Protein AF-A0A955I878-F1 (afdb_monomer_lite)

Foldseek 3Di:
DDPVVVVVVVVVVVVVVVVVVVVVVVVVVVVPDDDDDDDDDDDDDDDDDADDPPDQDDPPQWHWDDDPPPDHTDTDHDDQPDDDPVRDHPDDQWQWAAPDADPVRDRPHDTDTDPDPVSVVVCVVVPGDRQWRADPPPRDTDGDDDDDDDDPPLQFAWAQPLVVLAIDTDSPHPGSDRVVSNVVSVQQWAWAQDPVLAIDTDGRPPHPGRDRVRSNVVSDDDQFAWAQDQVVLAIDTDPPHPHSDRVVSNVVSQQWAWAADQVVLAIDTDSPHPHRDRVRSNVVSDHPPLQQAWAQPQVVLAIDGDSPHPHSDRVVSNVVSFNPQFFPAQDDPVRDARPPQWHQPPVSRGTAGPVQVPPPCQPDNRGRRDPPPPDPDVVVVVVVVVVVVVVVVVVVVVVVVVVVVVVVVVVVVPPDPPVVVVVVVVVVVVVVVVVVVVVVVVVVPPD

Radius of gyration: 57.93 Å; chains: 1; bounding box: 121×54×165 Å

Sequence (447 aa):
MSYQARRITIAILILLTVLLAGVTIYVGLSLNNQPTDTSVANGTLPLGAACDAGNDQCSGNLVCSPSSAGGGNVCSDPGAGGTCPTGETCSRILAFHCDQLDNDGRCNGNRTEVASFSAGLDVAAGCGQVDTVCSVTDQTCGDFQIVGGSCSTATTNYTCDTANNTCVADTTGAYTSLGDCQTACAAQPSYTCTAQYTCAQVAAGEGEFADAASCEAGCNPPAVKYLCDTTTYTCRGDASGTYSSFAACDAECIAPAYKCDTTTYTCTQDTTGTYSSMQSCESNCIEPTAETRYLCDTSTYTCRGDATGQYTDLPSCQNGCVPQFCGQPCGGKDGISCPTGHVCDQSQNRCVLTQCLNNPSCTNNGCVLPNTAIGDDPKDYAIFGILMVLAGIAVYKLQVVSNSVLLLQEMLGSGLRSEKKSQLEKEMEKLQKDRESYQSKFEKTSF

Secondary structure (DSSP, 8-state):
--HHHHHHHHHHHHHHHHHHHHHHHHHHHHTT-----------------PPPTT----SSS-EEEE-SSSS-EEEE---TTPPPTTS-------EEEES-B-TTS-B-S-EEEES-HHHHHHHHHTT--------TTT-------------------EEEETTTTEEEE-TT-SBSSHHHHHHHHS---EEEE-TTS-EEEESTTTSSBSSHHHHHHH-PPPP--EEEETTTTEEEE-TT-SBSSHHHHHHH-PPP-EEEETTTTEEEE-TT-SBSSHHHHHHH---------EEEETTTTEEEE-TT-SBSSHHHHHHHSS-TTTT-BS--TT--PPPTTEEEETTTTEEEEGGGTT-TT-BTTTTB--TT-----THHHHHHHHHHHHHHHHHHHHHHHHHHHHHHHHHHHS---HHHHHHHHHHHHHHHHHHHHHHHHHHHH--

pLDDT: mean 71.51, std 19.8, range [26.38, 96.75]

Structure (mmCIF, N/CA/C/O backbone):
data_AF-A0A955I878-F1
#
_entry.id   AF-A0A955I878-F1
#
loop_
_atom_site.group_PDB
_atom_site.id
_atom_site.type_symbol
_atom_site.label_atom_id
_atom_site.label_alt_id
_atom_site.label_comp_id
_atom_site.label_asym_id
_atom_site.label_entity_id
_atom_site.label_seq_id
_atom_site.pdbx_PDB_ins_code
_atom_site.Cartn_x
_atom_site.Cartn_y
_atom_site.Cartn_z
_atom_site.occupancy
_atom_site.B_iso_or_equiv
_atom_site.auth_seq_id
_atom_site.auth_comp_id
_atom_site.auth_asym_id
_atom_site.auth_atom_id
_atom_site.pdbx_PDB_model_num
ATOM 1 N N . MET A 1 1 ? 46.738 3.843 -25.794 1.00 53.31 1 MET A N 1
ATOM 2 C CA . MET A 1 1 ? 45.488 3.270 -25.227 1.00 53.31 1 MET A CA 1
ATOM 3 C C . MET A 1 1 ? 44.307 3.802 -26.039 1.00 53.31 1 MET A C 1
ATOM 5 O O . MET A 1 1 ? 44.198 5.018 -26.149 1.00 53.31 1 MET A O 1
ATOM 9 N N . SER A 1 2 ? 43.490 2.947 -26.673 1.00 60.06 2 SER A N 1
ATOM 10 C CA . SER A 1 2 ? 42.387 3.414 -27.537 1.00 60.06 2 SER A CA 1
ATOM 11 C C . SER A 1 2 ? 41.341 4.191 -26.727 1.00 60.06 2 SER A C 1
ATOM 13 O O . SER A 1 2 ? 41.149 3.937 -25.536 1.00 60.06 2 SER A O 1
ATOM 15 N N . TYR A 1 3 ? 40.654 5.145 -27.359 1.00 58.59 3 TYR A N 1
ATOM 16 C CA . TYR A 1 3 ? 39.598 5.942 -26.716 1.00 58.59 3 TYR A CA 1
ATOM 17 C C . TYR A 1 3 ? 38.523 5.058 -26.053 1.00 58.59 3 TYR A C 1
ATOM 19 O O . TYR A 1 3 ? 38.037 5.366 -24.966 1.00 58.59 3 TYR A O 1
ATOM 27 N N . GLN A 1 4 ? 38.240 3.901 -26.658 1.00 57.69 4 GLN A N 1
ATOM 28 C CA . GLN A 1 4 ? 37.334 2.890 -26.112 1.00 57.69 4 GLN A CA 1
ATOM 29 C C . GLN A 1 4 ? 37.863 2.263 -24.816 1.00 57.69 4 GLN A C 1
ATOM 31 O O . GLN A 1 4 ? 37.120 2.153 -23.845 1.00 57.69 4 GLN A O 1
ATOM 36 N N . ALA A 1 5 ? 39.159 1.947 -24.737 1.00 56.25 5 ALA A N 1
ATOM 37 C CA . ALA A 1 5 ? 39.758 1.431 -23.508 1.00 56.25 5 ALA A CA 1
ATOM 38 C C . ALA A 1 5 ? 39.710 2.464 -22.366 1.00 56.25 5 ALA A C 1
ATOM 40 O O . ALA A 1 5 ? 39.405 2.103 -21.235 1.00 56.25 5 ALA A O 1
ATOM 41 N N . ARG A 1 6 ? 39.910 3.760 -22.659 1.00 72.50 6 ARG A N 1
ATOM 42 C CA . ARG A 1 6 ? 39.775 4.831 -21.651 1.00 72.50 6 ARG A CA 1
ATOM 43 C C . ARG A 1 6 ? 38.337 4.979 -21.148 1.00 72.50 6 ARG A C 1
ATOM 45 O O . ARG A 1 6 ? 38.132 5.141 -19.949 1.00 72.50 6 ARG A O 1
ATOM 52 N N . ARG A 1 7 ? 37.340 4.879 -22.034 1.00 73.81 7 ARG A N 1
ATOM 53 C CA . ARG A 1 7 ? 35.922 4.910 -21.640 1.00 73.81 7 ARG A CA 1
ATOM 54 C C . ARG A 1 7 ? 35.531 3.716 -20.777 1.00 73.81 7 ARG A C 1
ATOM 56 O O . ARG A 1 7 ? 34.843 3.911 -19.782 1.00 73.81 7 ARG A O 1
ATOM 63 N N . ILE A 1 8 ? 36.012 2.518 -21.107 1.00 73.44 8 ILE A N 1
ATOM 64 C CA . ILE A 1 8 ? 35.751 1.309 -20.315 1.00 73.44 8 ILE A CA 1
ATOM 65 C C . ILE A 1 8 ? 36.389 1.430 -18.926 1.00 73.44 8 ILE A C 1
ATOM 67 O O . ILE A 1 8 ? 35.728 1.154 -17.930 1.00 73.44 8 ILE A O 1
ATOM 71 N N . THR A 1 9 ? 37.631 1.914 -18.821 1.00 78.06 9 THR A N 1
ATOM 72 C CA . THR A 1 9 ? 38.283 2.107 -17.515 1.00 78.06 9 THR A CA 1
ATOM 73 C C . THR A 1 9 ? 37.565 3.150 -16.653 1.00 78.06 9 THR A C 1
ATOM 75 O O . THR A 1 9 ? 37.373 2.920 -15.461 1.00 78.06 9 THR A O 1
ATOM 78 N N . ILE A 1 10 ? 37.117 4.267 -17.238 1.00 80.44 10 ILE A N 1
ATOM 79 C CA . ILE A 1 10 ? 36.343 5.290 -16.513 1.00 80.44 10 ILE A CA 1
ATOM 80 C C . ILE A 1 10 ? 34.980 4.734 -16.078 1.00 80.44 10 ILE A C 1
ATOM 82 O O . ILE A 1 10 ? 34.581 4.940 -14.936 1.00 80.44 10 ILE A O 1
ATOM 86 N N . ALA A 1 11 ? 34.294 3.983 -16.944 1.00 77.62 11 ALA A N 1
ATOM 87 C CA . ALA A 1 11 ? 33.021 3.353 -16.607 1.00 77.62 11 ALA A CA 1
ATOM 88 C C . ALA A 1 11 ? 33.169 2.356 -15.448 1.00 77.62 11 ALA A C 1
ATOM 90 O O . ALA A 1 11 ? 32.377 2.398 -14.513 1.00 77.62 11 ALA A O 1
ATOM 91 N N . ILE A 1 12 ? 34.217 1.524 -15.455 1.00 86.88 12 ILE A N 1
ATOM 92 C CA . ILE A 1 12 ? 34.505 0.577 -14.368 1.00 86.88 12 ILE A CA 1
ATOM 93 C C . ILE A 1 12 ? 34.783 1.315 -13.054 1.00 86.88 12 ILE A C 1
ATOM 95 O O . ILE A 1 12 ? 34.266 0.908 -12.017 1.00 86.88 12 ILE A O 1
ATOM 99 N N . LEU A 1 13 ? 35.549 2.412 -13.083 1.00 82.81 13 LEU A N 1
ATOM 100 C CA . LEU A 1 13 ? 35.835 3.212 -11.887 1.00 82.81 13 LEU A CA 1
ATOM 101 C C . LEU A 1 13 ? 34.571 3.852 -11.300 1.00 82.81 13 LEU A C 1
ATOM 103 O O . LEU A 1 13 ? 34.371 3.783 -10.089 1.00 82.81 13 LEU A O 1
ATOM 107 N N . ILE A 1 14 ? 33.695 4.407 -12.143 1.00 85.19 14 ILE A N 1
ATOM 108 C CA . ILE A 1 14 ? 32.409 4.970 -11.703 1.00 85.19 14 ILE A CA 1
ATOM 109 C C . ILE A 1 14 ? 31.538 3.872 -11.079 1.00 85.19 14 ILE A C 1
ATOM 111 O O . ILE A 1 14 ? 30.995 4.049 -9.988 1.00 85.19 14 ILE A O 1
ATOM 115 N N . LEU A 1 15 ? 31.463 2.702 -11.711 1.00 82.94 15 LEU A N 1
ATOM 116 C CA . LEU A 1 15 ? 30.657 1.581 -11.227 1.00 82.94 15 LEU A CA 1
ATOM 117 C C . LEU A 1 15 ? 31.166 1.051 -9.874 1.00 82.94 15 LEU A C 1
ATOM 119 O O . LEU A 1 15 ? 30.372 0.787 -8.973 1.00 82.94 15 LEU A O 1
ATOM 123 N N . LEU A 1 16 ? 32.488 0.997 -9.686 1.00 85.25 16 LEU A N 1
ATOM 124 C CA . LEU A 1 16 ? 33.119 0.647 -8.410 1.00 85.25 16 LEU A CA 1
ATOM 125 C C . LEU A 1 16 ? 32.810 1.669 -7.310 1.00 85.25 16 LEU A C 1
ATOM 127 O O . LEU A 1 16 ? 32.498 1.278 -6.185 1.00 85.25 16 LEU A O 1
ATOM 131 N N . THR A 1 17 ? 32.841 2.968 -7.624 1.00 83.88 17 THR A N 1
ATOM 132 C CA . THR A 1 17 ? 32.486 4.016 -6.651 1.00 83.88 17 THR A CA 1
ATOM 133 C C . THR A 1 17 ? 31.017 3.971 -6.232 1.00 83.88 17 THR A C 1
ATOM 135 O O . THR A 1 17 ? 30.720 4.151 -5.053 1.00 83.88 17 THR A O 1
ATOM 138 N N . VAL A 1 18 ? 30.102 3.668 -7.157 1.00 84.62 18 VAL A N 1
ATOM 139 C CA . VAL A 1 18 ? 28.667 3.539 -6.856 1.00 84.62 18 VAL A CA 1
ATOM 140 C C . VAL A 1 18 ? 28.395 2.305 -5.993 1.00 84.62 18 VAL A C 1
ATOM 142 O O . VAL A 1 18 ? 27.649 2.395 -5.018 1.00 84.62 18 VAL A O 1
ATOM 145 N N . LEU A 1 19 ? 29.046 1.173 -6.285 1.00 80.69 19 LEU A N 1
ATOM 146 C CA . LEU A 1 19 ? 28.944 -0.038 -5.464 1.00 80.69 19 LEU A CA 1
ATOM 147 C C . LEU A 1 19 ? 29.437 0.198 -4.029 1.00 80.69 19 LEU A C 1
ATOM 149 O O . LEU A 1 19 ? 28.759 -0.185 -3.078 1.00 80.69 19 LEU A O 1
ATOM 153 N N . LEU A 1 20 ? 30.573 0.880 -3.859 1.00 81.56 20 LEU A N 1
ATOM 154 C CA . LEU A 1 20 ? 31.106 1.229 -2.537 1.00 81.56 20 LEU A CA 1
ATOM 155 C C . LEU A 1 20 ? 30.164 2.165 -1.759 1.00 81.56 20 LEU A C 1
ATOM 157 O O . LEU A 1 20 ? 29.933 1.957 -0.565 1.00 81.56 20 LEU A O 1
ATOM 161 N N . ALA A 1 21 ? 29.557 3.152 -2.425 1.00 77.75 21 ALA A N 1
ATOM 162 C CA . ALA A 1 21 ? 28.567 4.026 -1.796 1.00 77.75 21 ALA A CA 1
ATOM 163 C C . ALA A 1 21 ? 27.313 3.246 -1.353 1.00 77.75 21 ALA A C 1
ATOM 165 O O . ALA A 1 21 ? 26.836 3.433 -0.232 1.00 77.75 21 ALA A O 1
ATOM 166 N N . GLY A 1 22 ? 26.830 2.314 -2.183 1.00 76.44 22 GLY A N 1
ATOM 167 C CA . GLY A 1 22 ? 25.676 1.465 -1.870 1.00 76.44 22 GLY A CA 1
ATOM 168 C C . GLY A 1 22 ? 25.891 0.568 -0.647 1.00 76.44 22 GLY A C 1
ATOM 169 O O . GLY A 1 22 ? 25.010 0.476 0.206 1.00 76.44 22 GLY A O 1
ATOM 170 N N . VAL A 1 23 ? 27.081 -0.025 -0.503 1.00 78.88 23 VAL A N 1
ATOM 171 C CA . VAL A 1 23 ? 27.426 -0.848 0.674 1.00 78.88 23 VAL A CA 1
ATOM 172 C C . VAL A 1 23 ? 27.407 -0.013 1.958 1.00 78.88 23 VAL A C 1
ATOM 174 O O . VAL A 1 23 ? 26.871 -0.455 2.972 1.00 78.88 23 VAL A O 1
ATOM 177 N N . THR A 1 24 ? 27.918 1.220 1.910 1.00 71.62 24 THR A N 1
ATOM 178 C CA . THR A 1 24 ? 27.927 2.124 3.076 1.00 71.62 24 THR A CA 1
ATOM 179 C C . THR A 1 24 ? 26.510 2.494 3.536 1.00 71.62 24 THR A C 1
ATOM 181 O O . THR A 1 24 ? 26.235 2.526 4.734 1.00 71.62 24 THR A O 1
ATOM 184 N N . ILE A 1 25 ? 25.591 2.730 2.593 1.00 73.31 25 ILE A N 1
ATOM 185 C CA . ILE A 1 25 ? 24.187 3.064 2.886 1.00 73.31 25 ILE A CA 1
ATOM 186 C C . ILE A 1 25 ? 23.440 1.849 3.452 1.00 73.31 25 ILE A C 1
ATOM 188 O O . ILE A 1 25 ? 22.703 1.978 4.429 1.00 73.31 25 ILE A O 1
ATOM 192 N N . TYR A 1 26 ? 23.664 0.663 2.880 1.00 66.94 26 TYR A N 1
ATOM 193 C CA . TYR A 1 26 ? 23.029 -0.575 3.332 1.00 66.94 26 TYR A CA 1
ATOM 194 C C . TYR A 1 26 ? 23.383 -0.907 4.790 1.00 66.94 26 TYR A C 1
ATOM 196 O O . TYR A 1 26 ? 22.501 -1.208 5.594 1.00 66.94 26 TYR A O 1
ATOM 204 N N . VAL A 1 27 ? 24.660 -0.767 5.166 1.00 68.12 27 VAL A N 1
ATOM 205 C CA . VAL A 1 27 ? 25.115 -1.003 6.547 1.00 68.12 27 VAL A CA 1
ATOM 206 C C . VAL A 1 27 ? 24.518 0.018 7.525 1.00 68.12 27 VAL A C 1
ATOM 208 O O . VAL A 1 27 ? 24.159 -0.352 8.640 1.00 68.12 27 VAL A O 1
ATOM 211 N N . GLY A 1 28 ? 24.342 1.277 7.110 1.00 60.53 28 GLY A N 1
ATOM 212 C CA . GLY A 1 28 ? 23.686 2.299 7.935 1.00 60.53 28 GLY A CA 1
ATOM 213 C C . GLY A 1 28 ? 22.205 2.010 8.213 1.00 60.53 28 GLY A C 1
ATOM 214 O O . GLY A 1 28 ? 21.728 2.270 9.315 1.00 60.53 28 GLY A O 1
ATOM 215 N N . LEU A 1 29 ? 21.483 1.434 7.247 1.00 56.12 29 LEU A N 1
ATOM 216 C CA . LEU A 1 29 ? 20.050 1.141 7.375 1.00 56.12 29 LEU A CA 1
ATOM 217 C C . LEU A 1 29 ? 19.762 -0.117 8.205 1.00 56.12 29 LEU A C 1
ATOM 219 O O . LEU A 1 29 ? 18.806 -0.128 8.979 1.00 56.12 29 LEU A O 1
ATOM 223 N N . SER A 1 30 ? 20.594 -1.159 8.109 1.00 51.53 30 SER A N 1
ATOM 224 C CA . SER A 1 30 ? 20.393 -2.392 8.888 1.00 51.53 30 SER A CA 1
ATOM 225 C C . SER A 1 30 ? 20.578 -2.218 10.400 1.00 51.53 30 SER A C 1
ATOM 227 O O . SER A 1 30 ? 20.067 -3.033 11.163 1.00 51.53 30 SER A O 1
ATOM 229 N N . LEU A 1 31 ? 21.275 -1.173 10.852 1.00 51.31 31 LEU A N 1
ATOM 230 C CA . LEU A 1 31 ? 21.578 -0.959 12.272 1.00 51.31 31 LEU A CA 1
ATOM 231 C C . LEU A 1 31 ? 20.511 -0.144 13.026 1.00 51.31 31 LEU A C 1
ATOM 233 O O . LEU A 1 31 ? 20.608 -0.016 14.243 1.00 51.31 31 LEU A O 1
ATOM 237 N N . ASN A 1 32 ? 19.487 0.379 12.340 1.00 44.88 32 ASN A N 1
ATOM 238 C CA . ASN A 1 32 ? 18.468 1.248 12.948 1.00 44.88 32 ASN A CA 1
ATOM 239 C C . ASN A 1 32 ? 17.183 0.512 13.396 1.00 44.88 32 ASN A C 1
ATOM 241 O O . ASN A 1 32 ? 16.260 1.147 13.893 1.00 44.88 32 ASN A O 1
ATOM 245 N N . ASN A 1 33 ? 17.111 -0.816 13.235 1.00 35.06 33 ASN A N 1
ATOM 246 C CA . ASN A 1 33 ? 15.915 -1.627 13.515 1.00 35.06 33 ASN A CA 1
ATOM 247 C C . ASN A 1 33 ? 16.138 -2.658 14.641 1.00 35.06 33 ASN A C 1
ATOM 249 O O . ASN A 1 33 ? 16.001 -3.861 14.417 1.00 35.06 33 ASN A O 1
ATOM 253 N N . GLN A 1 34 ? 16.448 -2.218 15.866 1.00 34.94 34 GLN A N 1
ATOM 254 C CA . GLN A 1 34 ? 16.263 -3.068 17.054 1.00 34.94 34 GLN A CA 1
ATOM 255 C C . GLN A 1 34 ? 15.195 -2.485 17.995 1.00 34.94 34 GLN A C 1
ATOM 257 O O . GLN A 1 34 ? 15.327 -1.332 18.407 1.00 34.94 34 GLN A O 1
ATOM 262 N N . PRO A 1 35 ? 14.149 -3.256 18.353 1.00 34.91 35 PRO A N 1
ATOM 263 C CA . PRO A 1 35 ? 13.135 -2.823 19.306 1.00 34.91 35 PRO A CA 1
ATOM 264 C C . PRO A 1 35 ? 13.665 -2.905 20.744 1.00 34.91 35 PRO A C 1
ATOM 266 O O . PRO A 1 35 ? 14.245 -3.908 21.157 1.00 34.91 35 PRO A O 1
ATOM 269 N N . THR A 1 36 ? 13.451 -1.839 21.514 1.00 34.28 36 THR A N 1
ATOM 270 C CA . THR A 1 36 ? 13.684 -1.791 22.962 1.00 34.28 36 THR A CA 1
ATOM 271 C C . THR A 1 36 ? 12.458 -2.321 23.701 1.00 34.28 36 THR A C 1
ATOM 273 O O . THR A 1 36 ? 11.403 -1.691 23.666 1.00 34.28 36 THR A O 1
ATOM 276 N N . ASP A 1 37 ? 12.612 -3.461 24.371 1.00 29.31 37 ASP A N 1
ATOM 277 C CA . ASP A 1 37 ? 11.595 -4.081 25.223 1.00 29.31 37 ASP A CA 1
ATOM 278 C C . ASP A 1 37 ? 11.705 -3.547 26.664 1.00 29.31 37 ASP A C 1
ATOM 280 O O . ASP A 1 37 ? 12.768 -3.617 27.286 1.00 29.31 37 ASP A O 1
ATOM 284 N N . THR A 1 38 ? 10.608 -3.027 27.217 1.00 32.69 38 THR A N 1
ATOM 285 C CA . THR A 1 38 ? 10.484 -2.675 28.643 1.00 32.69 38 THR A CA 1
ATOM 286 C C . THR A 1 38 ? 9.145 -3.172 29.176 1.00 32.69 38 THR A C 1
ATOM 288 O O . THR A 1 38 ? 8.113 -2.560 28.914 1.00 32.69 38 THR A O 1
ATOM 291 N N . SER A 1 39 ? 9.160 -4.252 29.963 1.00 30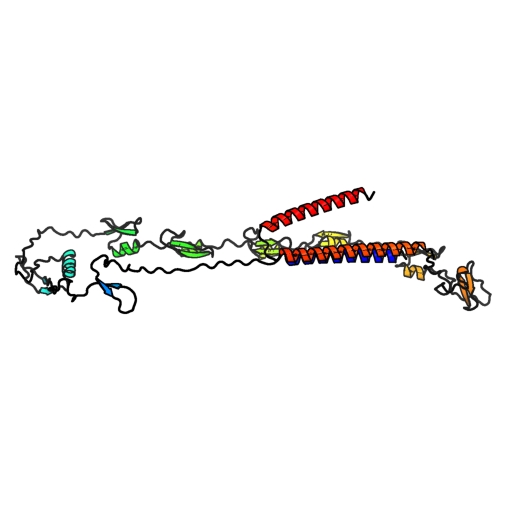.52 39 SER A N 1
ATOM 292 C CA . SER A 1 39 ? 8.000 -4.741 30.718 1.00 30.52 39 SER A CA 1
ATOM 293 C C . SER A 1 39 ? 8.198 -4.530 32.224 1.00 30.52 39 SER A C 1
ATOM 295 O O . SER A 1 39 ? 9.143 -5.058 32.812 1.00 30.52 39 SER A O 1
ATOM 297 N N . VAL A 1 40 ? 7.285 -3.777 32.843 1.00 31.39 40 VAL A N 1
ATOM 298 C CA . VAL A 1 40 ? 7.154 -3.559 34.294 1.00 31.39 40 VAL A CA 1
ATOM 299 C C . VAL A 1 40 ? 6.140 -4.564 34.855 1.00 31.39 40 VAL A C 1
ATOM 301 O O . VAL A 1 40 ? 5.048 -4.703 34.310 1.00 31.39 40 VAL A O 1
ATOM 304 N N . ALA A 1 41 ? 6.492 -5.260 35.940 1.00 30.28 41 ALA A N 1
ATOM 305 C CA . ALA A 1 41 ? 5.618 -6.194 36.654 1.00 30.28 41 ALA A CA 1
ATOM 306 C C . ALA A 1 41 ? 4.839 -5.480 37.778 1.00 30.28 41 ALA A C 1
ATOM 308 O O . ALA A 1 41 ? 5.443 -4.785 38.593 1.00 30.28 41 ALA A O 1
ATOM 309 N N . ASN A 1 42 ? 3.517 -5.684 37.837 1.00 29.25 42 ASN A N 1
ATOM 310 C CA . ASN A 1 42 ? 2.626 -5.212 38.907 1.00 29.25 42 ASN A CA 1
ATOM 311 C C . ASN A 1 42 ? 2.226 -6.372 39.834 1.00 29.25 42 ASN A C 1
ATOM 313 O O . ASN A 1 42 ? 1.918 -7.467 39.366 1.00 29.25 42 ASN A O 1
ATOM 317 N N . GLY A 1 43 ? 2.236 -6.110 41.145 1.00 28.38 43 GLY A N 1
ATOM 318 C CA . GLY A 1 43 ? 1.890 -7.054 42.209 1.00 28.38 43 GLY A CA 1
ATOM 319 C C . GLY A 1 43 ? 0.421 -7.005 42.645 1.00 28.38 43 GLY A C 1
ATOM 320 O O . GLY A 1 43 ? -0.271 -6.006 42.474 1.00 28.38 43 GLY A O 1
ATOM 321 N N . THR A 1 44 ? -0.024 -8.104 43.250 1.00 26.38 44 THR A N 1
ATOM 322 C CA . THR A 1 44 ? -1.350 -8.336 43.851 1.00 26.38 44 THR A CA 1
ATOM 323 C C . THR A 1 44 ? -1.255 -8.424 45.382 1.00 26.38 44 THR A C 1
ATOM 325 O O . THR A 1 44 ? -0.354 -9.083 45.898 1.00 26.38 44 THR A O 1
ATOM 328 N N . LEU A 1 45 ? -2.214 -7.826 46.103 1.00 28.12 45 LEU A N 1
ATOM 329 C CA . LEU A 1 45 ? -2.449 -7.949 47.557 1.00 28.12 45 LEU A CA 1
ATOM 330 C C . LEU A 1 45 ? -3.858 -8.531 47.811 1.00 28.12 45 LEU A C 1
ATOM 332 O O . LEU A 1 45 ? -4.777 -8.129 47.096 1.00 28.12 45 LEU A O 1
ATOM 336 N N . PRO A 1 46 ? -4.081 -9.395 48.827 1.00 35.38 46 PRO A N 1
ATOM 337 C CA . PRO A 1 46 ? -5.423 -9.778 49.266 1.00 35.38 46 PRO A CA 1
ATOM 338 C C . PRO A 1 46 ? -5.861 -9.063 50.560 1.00 35.38 46 PRO A C 1
ATOM 340 O O . PRO A 1 46 ? -5.059 -8.835 51.468 1.00 35.38 46 PRO A O 1
ATOM 343 N N . LEU A 1 47 ? -7.161 -8.754 50.646 1.00 31.86 47 LEU A N 1
ATOM 344 C CA . LEU A 1 47 ? -7.854 -8.290 51.852 1.00 31.86 47 LEU A CA 1
ATOM 345 C C . LEU A 1 47 ? -8.160 -9.465 52.796 1.00 31.86 47 LEU A C 1
ATOM 347 O O . LEU A 1 47 ? -8.818 -10.426 52.403 1.00 31.86 47 LEU A O 1
ATOM 351 N N . GLY A 1 48 ? -7.773 -9.328 54.063 1.00 30.77 48 GLY A N 1
ATOM 352 C CA . GLY A 1 48 ? -8.281 -10.113 55.186 1.00 30.77 48 GLY A CA 1
ATOM 353 C C . GLY A 1 48 ? -8.270 -9.244 56.442 1.00 30.77 48 GLY A C 1
ATOM 354 O O . GLY A 1 48 ? -7.218 -8.737 56.826 1.00 30.77 48 GLY A O 1
ATOM 355 N N . ALA A 1 49 ? -9.438 -9.021 57.047 1.00 35.62 49 ALA A N 1
ATOM 356 C CA . ALA A 1 49 ? -9.561 -8.281 58.298 1.00 35.62 49 ALA A CA 1
ATOM 357 C C . ALA A 1 49 ? -9.040 -9.147 59.456 1.00 35.62 49 ALA A C 1
ATOM 359 O O . ALA A 1 49 ? -9.602 -10.201 59.748 1.00 35.62 49 ALA A O 1
ATOM 360 N N . ALA A 1 50 ? -7.951 -8.712 60.087 1.00 33.44 50 ALA A N 1
ATOM 361 C CA . ALA A 1 50 ? -7.381 -9.331 61.278 1.00 33.44 50 ALA A CA 1
ATOM 362 C C . ALA A 1 50 ? -7.821 -8.563 62.533 1.00 33.44 50 ALA A C 1
ATOM 364 O O . ALA A 1 50 ? -7.817 -7.332 62.543 1.00 33.44 50 ALA A O 1
ATOM 365 N N . CYS A 1 51 ? -8.180 -9.289 63.594 1.00 38.25 51 CYS A N 1
ATOM 366 C CA . CYS A 1 51 ? -8.344 -8.728 64.933 1.00 38.25 51 CYS A CA 1
ATOM 367 C C . CYS A 1 51 ? -6.965 -8.398 65.521 1.00 38.25 51 CYS A C 1
ATOM 369 O O . CYS A 1 51 ? -6.059 -9.233 65.483 1.00 38.25 51 CYS A O 1
ATOM 371 N N . ASP A 1 52 ? -6.816 -7.190 66.060 1.00 36.62 52 ASP A N 1
ATOM 372 C CA . ASP A 1 52 ? -5.579 -6.728 66.686 1.00 36.62 52 ASP A CA 1
ATOM 373 C C . ASP A 1 52 ? -5.409 -7.370 68.074 1.00 36.62 52 ASP A C 1
ATOM 375 O O . ASP A 1 52 ? -6.349 -7.432 68.870 1.00 36.62 52 ASP A O 1
ATOM 379 N N . ALA A 1 53 ? -4.212 -7.873 68.371 1.00 37.94 53 ALA A N 1
ATOM 380 C CA . ALA A 1 53 ? -3.925 -8.768 69.498 1.00 37.94 53 ALA A CA 1
ATOM 381 C C . ALA A 1 53 ? -3.822 -8.055 70.867 1.00 37.94 53 ALA A C 1
ATOM 383 O O . ALA A 1 53 ? -3.038 -8.459 71.724 1.00 37.94 53 ALA A O 1
ATOM 384 N N . GLY A 1 54 ? -4.593 -6.986 71.081 1.00 39.69 54 GLY A N 1
ATOM 385 C CA . GLY A 1 54 ? -4.474 -6.135 72.268 1.00 39.69 54 GLY A CA 1
ATOM 386 C C . GLY A 1 54 ? -5.776 -5.624 72.880 1.00 39.69 54 GLY A C 1
ATOM 387 O O . GLY A 1 54 ? -5.700 -4.917 73.883 1.00 39.69 54 GLY A O 1
ATOM 388 N N . ASN A 1 55 ? -6.954 -5.939 72.326 1.00 46.59 55 ASN A N 1
ATOM 389 C CA . ASN A 1 55 ? -8.219 -5.466 72.895 1.00 46.59 55 ASN A CA 1
ATOM 390 C C . ASN A 1 55 ? -9.374 -6.453 72.639 1.00 46.59 55 ASN A C 1
ATOM 392 O O . ASN A 1 55 ? -9.832 -6.605 71.507 1.00 46.59 55 ASN A O 1
ATOM 396 N N . ASP A 1 56 ? -9.848 -7.113 73.699 1.00 42.84 56 ASP A N 1
ATOM 397 C CA . ASP A 1 56 ? -10.952 -8.087 73.689 1.00 42.84 56 ASP A CA 1
ATOM 398 C C . ASP A 1 56 ? -12.324 -7.402 73.538 1.00 42.84 56 ASP A C 1
ATOM 400 O O . ASP A 1 56 ? -13.164 -7.451 74.436 1.00 42.84 56 ASP A O 1
ATOM 404 N N . GLN A 1 57 ? -12.572 -6.722 72.418 1.00 40.50 57 GLN A N 1
ATOM 405 C CA . GLN A 1 57 ? -13.883 -6.124 72.146 1.00 40.50 57 GLN A CA 1
ATOM 406 C C . GLN A 1 57 ? -14.435 -6.581 70.792 1.00 40.50 57 GLN A C 1
ATOM 408 O O . GLN A 1 57 ? -14.127 -6.009 69.749 1.00 40.50 57 GLN A O 1
ATOM 413 N N . CYS A 1 58 ? -15.296 -7.604 70.823 1.00 44.22 58 CYS A N 1
ATOM 414 C CA . CYS A 1 58 ? -16.297 -7.826 69.778 1.00 44.22 58 CYS A CA 1
ATOM 415 C C . CYS A 1 58 ? -17.426 -6.794 69.983 1.00 44.22 58 CYS A C 1
ATOM 417 O O . CYS A 1 58 ? -17.844 -6.545 71.113 1.00 44.22 58 CYS A O 1
ATOM 419 N N . SER A 1 59 ? -17.936 -6.186 68.911 1.00 37.06 59 SER A N 1
ATOM 420 C CA . SER A 1 59 ? -19.120 -5.320 68.998 1.00 37.06 59 SER A CA 1
ATOM 421 C C . SER A 1 59 ? -20.381 -6.187 69.143 1.00 37.06 59 SER A C 1
ATOM 423 O O . SER A 1 59 ? -20.641 -7.030 68.284 1.00 37.06 59 SER A O 1
ATOM 425 N N . GLY A 1 60 ? -21.153 -6.002 70.220 1.00 54.34 60 GLY A N 1
ATOM 426 C CA . GLY A 1 60 ? -22.391 -6.746 70.504 1.00 54.34 60 GLY A CA 1
ATOM 427 C C . GLY A 1 60 ? -22.235 -7.918 71.489 1.00 54.34 60 GLY A C 1
ATOM 428 O O . GLY A 1 60 ? -21.235 -8.033 72.186 1.00 54.34 60 GLY A O 1
ATOM 429 N N . ASN A 1 61 ? -23.246 -8.791 71.562 1.00 49.78 61 ASN A N 1
ATOM 430 C CA . ASN A 1 61 ? -23.366 -9.885 72.548 1.00 49.78 61 ASN A CA 1
ATOM 431 C C . ASN A 1 61 ? -22.507 -11.140 72.242 1.00 49.78 61 ASN A C 1
ATOM 433 O O . ASN A 1 61 ? -22.809 -12.233 72.718 1.00 49.78 61 ASN A O 1
ATOM 437 N N . LEU A 1 62 ? -21.458 -11.014 71.425 1.00 43.72 62 LEU A N 1
ATOM 438 C CA . LEU A 1 62 ? -20.644 -12.144 70.959 1.00 43.72 62 LEU A CA 1
ATOM 439 C C . LEU A 1 62 ? -19.415 -12.364 71.850 1.00 43.72 62 LEU A C 1
ATOM 441 O O . LEU A 1 62 ? -18.799 -11.407 72.318 1.00 43.72 62 LEU A O 1
ATOM 445 N N . VAL A 1 63 ? -19.018 -13.627 72.031 1.00 56.94 63 VAL A N 1
ATOM 446 C CA . VAL A 1 63 ? -17.848 -14.015 72.838 1.00 56.94 63 VAL A CA 1
ATOM 447 C C . VAL A 1 63 ? -16.703 -14.470 71.928 1.00 56.94 63 VAL A C 1
ATOM 449 O O . VAL A 1 63 ? -16.908 -15.261 71.004 1.00 56.94 63 VAL A O 1
ATOM 452 N N . CYS A 1 64 ? -15.488 -13.985 72.200 1.00 42.25 64 CYS A N 1
ATOM 453 C CA . CYS A 1 64 ? -14.260 -14.393 71.510 1.00 42.25 64 CYS A CA 1
ATOM 454 C C . CYS A 1 64 ? -13.853 -15.812 71.932 1.00 42.25 64 CYS A C 1
ATOM 456 O O . CYS A 1 64 ? -13.608 -16.058 73.112 1.00 42.25 64 CYS A O 1
ATOM 458 N N . SER A 1 65 ? -13.745 -16.735 70.973 1.00 59.78 65 SER A N 1
ATOM 459 C CA . SER A 1 65 ? -13.238 -18.092 71.217 1.00 59.78 65 SER A CA 1
ATOM 460 C C . SER A 1 65 ? -11.969 -18.366 70.399 1.00 59.78 65 SER A C 1
ATOM 462 O O . SER A 1 65 ? -11.903 -17.971 69.229 1.00 59.78 65 SER A O 1
ATOM 464 N N . PRO A 1 66 ? -10.954 -19.042 70.973 1.00 51.34 66 PRO A N 1
ATOM 465 C CA . PRO A 1 66 ? -9.745 -19.402 70.242 1.00 51.34 66 PRO A CA 1
ATOM 466 C C . PRO A 1 66 ? -10.044 -20.482 69.196 1.00 51.34 66 PRO A C 1
ATOM 468 O O . PRO A 1 66 ? -10.573 -21.549 69.515 1.00 51.34 66 PRO A O 1
ATOM 471 N N . SER A 1 67 ? -9.677 -20.214 67.940 1.00 51.97 67 SER A N 1
ATOM 472 C CA . SER A 1 67 ? -9.709 -21.206 66.862 1.00 51.97 67 SER A CA 1
AT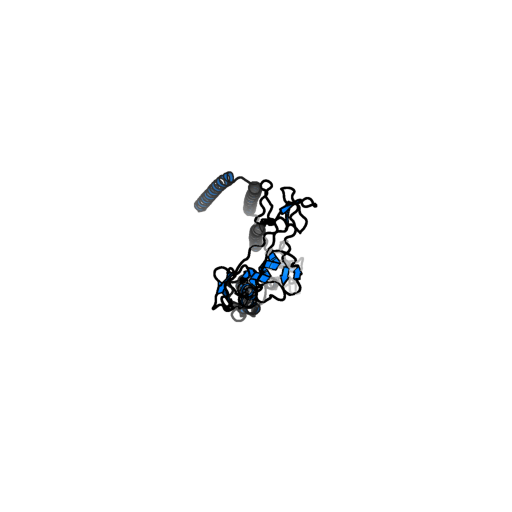OM 473 C C . SER A 1 67 ? -8.732 -22.343 67.169 1.00 51.97 67 SER A C 1
ATOM 4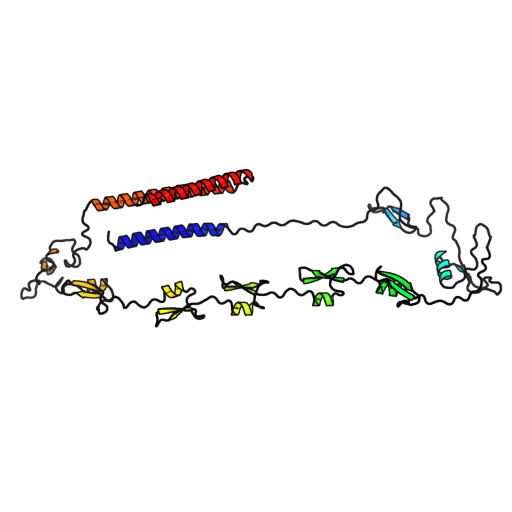75 O O . SER A 1 67 ? -7.534 -22.125 67.360 1.00 51.97 67 SER A O 1
ATOM 477 N N . SER A 1 68 ? -9.221 -23.584 67.176 1.00 46.19 68 SER A N 1
ATOM 478 C CA . SER A 1 68 ? -8.412 -24.794 67.379 1.00 46.19 68 SER A CA 1
ATOM 479 C C . SER A 1 68 ? -7.490 -25.129 66.195 1.00 46.19 68 SER A C 1
ATOM 481 O O . SER A 1 68 ? -6.718 -26.084 66.270 1.00 46.19 68 SER A O 1
ATOM 483 N N . ALA A 1 69 ? -7.520 -24.328 65.125 1.00 48.19 69 ALA A N 1
ATOM 484 C CA . ALA A 1 69 ? -6.719 -24.504 63.920 1.00 48.19 69 ALA A CA 1
ATOM 485 C C . ALA A 1 69 ? -5.836 -23.276 63.636 1.00 48.19 69 ALA A C 1
ATOM 487 O O . ALA A 1 69 ? -5.912 -22.675 62.572 1.00 48.19 69 ALA A O 1
ATOM 488 N N . GLY A 1 70 ? -4.992 -22.885 64.596 1.00 50.31 70 GLY A N 1
ATOM 489 C CA . GLY A 1 70 ? -3.772 -22.107 64.330 1.00 50.31 70 GLY A CA 1
ATOM 490 C C . GLY A 1 70 ? -3.923 -20.744 63.637 1.00 50.31 70 GLY A C 1
ATOM 491 O O . GLY A 1 70 ? -2.950 -20.266 63.059 1.00 50.31 70 GLY A O 1
ATOM 492 N N . GLY A 1 71 ? -5.090 -20.100 63.699 1.00 51.97 71 GLY A N 1
ATOM 493 C CA . GLY A 1 71 ? -5.299 -18.776 63.117 1.00 51.97 71 GLY A CA 1
ATOM 494 C C . GLY A 1 71 ? -6.500 -18.059 63.724 1.00 51.97 71 GLY A C 1
ATOM 495 O O . GLY A 1 71 ? -7.629 -18.462 63.469 1.00 51.97 71 GLY A O 1
ATOM 496 N N . GLY A 1 72 ? -6.227 -16.999 64.496 1.00 53.81 72 GLY A N 1
ATOM 497 C CA . GLY A 1 72 ? -7.177 -15.963 64.929 1.00 53.81 72 GLY A CA 1
ATOM 498 C C . GLY A 1 72 ? -8.273 -16.377 65.923 1.00 53.81 72 GLY A C 1
ATOM 499 O O . GLY A 1 72 ? -8.813 -17.479 65.875 1.00 53.81 72 GLY A O 1
ATOM 500 N N . ASN A 1 73 ? -8.634 -15.462 66.826 1.00 53.09 73 ASN A N 1
ATOM 501 C CA . ASN A 1 73 ? -9.872 -15.570 67.604 1.00 53.09 73 ASN A CA 1
ATOM 502 C C . ASN A 1 73 ? -11.073 -15.254 66.697 1.00 53.09 73 ASN A C 1
ATOM 504 O O . ASN A 1 73 ? -10.971 -14.391 65.825 1.00 53.09 73 ASN A O 1
ATOM 508 N N . VAL A 1 74 ? -12.203 -15.933 66.909 1.00 56.16 74 VAL A N 1
ATOM 509 C CA . VAL A 1 74 ? -13.452 -15.716 66.155 1.00 56.16 74 VAL A CA 1
ATOM 510 C C . VAL A 1 74 ? -14.577 -15.380 67.143 1.00 56.16 74 VAL A C 1
ATOM 512 O O . VAL A 1 74 ? -14.663 -15.998 68.206 1.00 56.16 74 VAL A O 1
ATOM 515 N N . CYS A 1 75 ? -15.421 -14.392 66.823 1.00 47.50 75 CYS A N 1
ATOM 516 C CA . CYS A 1 75 ? -16.587 -14.030 67.640 1.00 47.50 75 CYS A CA 1
ATOM 517 C C . CYS A 1 75 ? -17.763 -14.984 67.325 1.00 47.50 75 CYS A C 1
ATOM 519 O O . CYS A 1 75 ? -18.137 -15.126 66.160 1.00 47.50 75 CYS A O 1
ATOM 521 N N . SER A 1 76 ? -18.367 -15.609 68.342 1.00 50.69 76 SER A N 1
ATOM 522 C CA . SER A 1 76 ? -19.531 -16.508 68.194 1.00 50.69 76 SER A CA 1
ATOM 523 C C . SER A 1 76 ? -20.586 -16.300 69.294 1.00 50.69 76 SER A C 1
ATOM 525 O O . SER A 1 76 ? -20.263 -15.851 70.394 1.00 50.69 76 SER A O 1
ATOM 527 N N . ASP A 1 77 ? -21.850 -16.590 68.968 1.00 44.69 77 ASP A N 1
ATOM 528 C CA . ASP A 1 77 ? -23.040 -16.405 69.820 1.00 44.69 77 ASP A CA 1
ATOM 529 C C . ASP A 1 77 ? -23.094 -17.470 70.940 1.00 44.69 77 ASP A C 1
ATOM 531 O O . ASP A 1 77 ? -22.916 -18.659 70.638 1.00 44.69 77 ASP A O 1
ATOM 535 N N . PRO A 1 78 ? -23.282 -17.114 72.230 1.00 48.03 78 PRO A N 1
ATOM 536 C CA . PRO A 1 78 ? -23.317 -18.102 73.304 1.00 48.03 78 PRO A CA 1
ATOM 537 C C . PRO A 1 78 ? -24.598 -18.945 73.242 1.00 48.03 78 PRO A C 1
ATOM 539 O O . PRO A 1 78 ? -25.662 -18.562 73.725 1.00 48.03 78 PRO A O 1
ATOM 542 N N . GLY A 1 79 ? -24.480 -20.152 72.687 1.00 41.88 79 GLY A N 1
ATOM 543 C CA . GLY A 1 79 ? -25.511 -21.180 72.796 1.00 41.88 79 GLY A CA 1
ATOM 544 C C . GLY A 1 79 ? -25.861 -21.494 74.259 1.00 41.88 79 GLY A C 1
ATOM 545 O O . GLY A 1 79 ? -25.007 -21.463 75.150 1.00 41.88 79 GLY A O 1
ATOM 546 N N . ALA A 1 80 ? -27.138 -21.803 74.502 1.00 39.44 80 ALA A N 1
ATOM 547 C CA . ALA A 1 80 ? -27.681 -22.120 75.820 1.00 39.44 80 ALA A CA 1
ATOM 548 C C . ALA A 1 80 ? -26.847 -23.197 76.542 1.00 39.44 80 ALA A C 1
ATOM 550 O O . ALA A 1 80 ? -26.722 -24.324 76.063 1.00 39.44 80 ALA A O 1
ATOM 551 N N . GLY A 1 81 ? -26.293 -22.839 77.704 1.00 44.19 81 GLY A N 1
ATOM 552 C CA . GLY A 1 81 ? -25.447 -23.712 78.528 1.00 44.19 81 GLY A CA 1
ATOM 553 C C . GLY A 1 81 ? -24.125 -23.086 78.987 1.00 44.19 81 GLY A C 1
ATOM 554 O O . GLY A 1 81 ? -23.430 -23.686 79.803 1.00 44.19 81 GLY A O 1
ATOM 555 N N . GLY A 1 82 ? -23.777 -21.888 78.506 1.00 42.41 82 GLY A N 1
ATOM 556 C CA . GLY A 1 82 ? -22.594 -21.158 78.967 1.00 42.41 82 GLY A CA 1
ATOM 557 C C . GLY A 1 82 ? -22.775 -20.531 80.353 1.00 42.41 82 GLY A C 1
ATOM 558 O O . GLY A 1 82 ? -23.757 -19.840 80.613 1.00 42.41 82 GLY A O 1
ATOM 559 N N . THR A 1 83 ? -21.811 -20.752 81.245 1.00 40.44 83 THR A N 1
ATOM 560 C CA . THR A 1 83 ? -21.681 -20.032 82.520 1.00 40.44 83 THR A CA 1
ATOM 561 C C . THR A 1 83 ? -21.198 -18.605 82.281 1.00 40.44 83 THR A C 1
ATOM 563 O O . THR A 1 83 ? -20.186 -18.401 81.609 1.00 40.44 83 THR A O 1
ATOM 566 N N . CYS A 1 84 ? -21.889 -17.625 82.864 1.00 35.94 84 CYS A N 1
ATOM 567 C CA . CYS A 1 84 ? -21.463 -16.227 82.840 1.00 35.94 84 CYS A CA 1
ATOM 568 C C . CYS A 1 84 ? -20.138 -16.024 83.607 1.00 35.94 84 CYS A C 1
ATOM 570 O O . CYS A 1 84 ? -19.813 -16.826 84.490 1.00 35.94 84 CYS A O 1
ATOM 572 N N . PRO A 1 85 ? -19.392 -14.928 83.348 1.00 37.78 85 PRO A N 1
ATOM 573 C CA . PRO A 1 85 ? -18.068 -14.675 83.940 1.00 37.78 85 PRO A CA 1
ATOM 574 C C . PRO A 1 85 ? -18.044 -14.583 85.475 1.00 37.78 85 PRO A C 1
ATOM 576 O O . PRO A 1 85 ? -16.974 -14.565 86.076 1.00 37.78 85 PRO A O 1
ATOM 579 N N . THR A 1 86 ? -19.210 -14.522 86.119 1.00 38.12 86 THR A N 1
ATOM 580 C CA . THR A 1 86 ? -19.381 -14.462 87.575 1.00 38.12 86 THR A CA 1
ATOM 581 C C . THR A 1 86 ? -19.662 -15.820 88.230 1.00 38.12 86 THR A C 1
ATOM 583 O O . THR A 1 86 ? -19.811 -15.876 89.446 1.00 38.12 86 THR A O 1
ATOM 586 N N . GLY A 1 87 ? -19.700 -16.924 87.473 1.00 35.84 87 GLY A N 1
ATOM 587 C CA . GLY A 1 87 ? -19.823 -18.279 88.030 1.00 35.84 87 GLY A CA 1
ATOM 588 C C . GLY A 1 87 ? -21.238 -18.712 88.433 1.00 35.84 87 GLY A C 1
ATOM 589 O O . GLY A 1 87 ? -21.395 -19.801 88.983 1.00 35.84 87 GLY A O 1
ATOM 590 N N . GLU A 1 88 ? -22.273 -17.924 88.132 1.00 35.62 88 GLU A N 1
ATOM 591 C CA . GLU A 1 88 ? -23.667 -18.344 88.314 1.00 35.62 88 GLU A CA 1
ATOM 592 C C . GLU A 1 88 ? -24.242 -18.984 87.042 1.00 35.62 88 GLU A C 1
ATOM 594 O O . GLU A 1 88 ? -23.949 -18.582 85.912 1.00 35.62 88 GLU A O 1
ATOM 599 N N . THR A 1 89 ? -25.076 -20.009 87.236 1.00 36.38 89 THR A N 1
ATOM 600 C CA . THR A 1 89 ? -25.865 -20.627 86.167 1.00 36.38 89 THR A CA 1
ATOM 601 C C . THR A 1 89 ? -27.099 -19.765 85.913 1.00 36.38 89 THR A C 1
ATOM 603 O O . THR A 1 89 ? -27.930 -19.584 86.802 1.00 36.38 89 THR A O 1
ATOM 606 N N . CYS A 1 90 ? -27.239 -19.222 84.699 1.00 34.06 90 CYS A N 1
ATOM 607 C CA . CYS A 1 90 ? -28.459 -18.524 84.300 1.00 34.06 90 CYS A CA 1
ATOM 608 C C . CYS A 1 90 ? -29.653 -19.480 84.424 1.00 34.06 90 CYS A C 1
ATOM 610 O O . CYS A 1 90 ? -29.784 -20.439 83.662 1.00 34.06 90 CYS A O 1
ATOM 612 N N . SER A 1 91 ? -30.517 -19.231 85.408 1.00 40.97 91 SER A N 1
ATOM 613 C CA . SER A 1 91 ? -31.750 -19.993 85.580 1.00 40.97 91 SER A CA 1
ATOM 614 C C . SER A 1 91 ? -32.720 -19.663 84.444 1.00 40.97 91 SER A C 1
ATOM 616 O O . SER A 1 91 ? -32.897 -18.502 84.078 1.00 40.97 91 SER A O 1
ATOM 618 N N . ARG A 1 92 ? -33.329 -20.707 83.875 1.00 41.72 92 ARG A N 1
ATOM 619 C CA . ARG A 1 92 ? -34.313 -20.648 82.784 1.00 41.72 92 ARG A CA 1
ATOM 620 C C . ARG A 1 92 ? -35.452 -19.680 83.146 1.00 41.72 92 ARG A C 1
ATOM 622 O O . ARG A 1 92 ? -36.215 -19.954 84.068 1.00 41.72 92 ARG A O 1
ATOM 629 N N . ILE A 1 93 ? -35.600 -18.586 82.398 1.00 43.50 93 ILE A N 1
ATOM 630 C CA . ILE A 1 93 ? -36.844 -17.805 82.389 1.00 43.50 93 ILE A CA 1
ATOM 631 C C . ILE A 1 93 ? -37.858 -18.620 81.581 1.00 43.50 93 ILE A C 1
ATOM 633 O O . ILE A 1 93 ? -37.681 -18.813 80.380 1.00 43.50 93 ILE A O 1
ATOM 637 N N . LEU A 1 94 ? -38.887 -19.138 82.249 1.00 49.00 94 LEU A N 1
ATOM 638 C CA . LEU A 1 94 ? -39.993 -19.857 81.622 1.00 49.00 94 LEU A CA 1
ATOM 639 C C . LEU A 1 94 ? -41.129 -18.873 81.347 1.00 49.00 94 LEU A C 1
ATOM 641 O O . LEU A 1 94 ? -41.866 -18.498 82.255 1.00 49.00 94 LEU A O 1
ATOM 645 N N . ALA A 1 95 ? -41.247 -18.433 80.097 1.00 52.06 95 ALA A N 1
ATOM 646 C CA . ALA A 1 95 ? -42.447 -17.759 79.621 1.00 52.06 95 ALA A CA 1
ATOM 647 C C . ALA A 1 95 ? -43.438 -18.818 79.104 1.00 52.06 95 ALA A C 1
ATOM 649 O O . ALA A 1 95 ? -43.033 -19.839 78.540 1.00 52.06 95 ALA A O 1
ATOM 650 N N . PHE A 1 96 ? -44.735 -18.591 79.307 1.00 56.62 96 PHE A N 1
ATOM 651 C CA . PHE A 1 96 ? -45.794 -19.493 78.854 1.00 56.62 96 PHE A CA 1
ATOM 652 C C . PHE A 1 96 ? -46.786 -18.728 77.981 1.00 56.62 96 PHE A C 1
ATOM 654 O O . PHE A 1 96 ? -47.178 -17.615 78.323 1.00 56.62 96 PHE A O 1
ATOM 661 N N . HIS A 1 97 ? -47.215 -19.341 76.881 1.00 59.34 97 HIS A N 1
ATOM 662 C CA . HIS A 1 97 ? -48.385 -18.903 76.126 1.00 59.34 97 HIS A CA 1
ATOM 663 C C . HIS A 1 97 ? -49.643 -19.522 76.740 1.00 59.34 97 HIS A C 1
ATOM 665 O O . HIS A 1 97 ? -49.611 -20.695 77.126 1.00 59.34 97 HIS A O 1
ATOM 671 N N . CYS A 1 98 ? -50.722 -18.746 76.843 1.00 67.50 98 CYS A N 1
ATOM 672 C CA . CYS A 1 98 ? -52.009 -19.233 77.319 1.00 67.50 98 CYS A CA 1
ATOM 673 C C . CYS A 1 98 ? -53.086 -19.061 76.253 1.00 67.50 98 CYS A C 1
ATOM 675 O O . CYS A 1 98 ? -53.349 -17.946 75.810 1.00 67.50 98 CYS A O 1
ATOM 677 N N . ASP A 1 99 ? -53.741 -20.162 75.896 1.00 63.31 99 ASP A N 1
ATOM 678 C CA . ASP A 1 99 ? -54.666 -20.184 74.761 1.00 63.31 99 ASP A CA 1
ATOM 679 C C . ASP A 1 99 ? -56.052 -19.591 75.104 1.00 63.31 99 ASP A C 1
ATOM 681 O O . ASP A 1 99 ? -56.836 -19.281 74.206 1.00 63.31 99 ASP A O 1
ATOM 685 N N . GLN A 1 100 ? -56.386 -19.458 76.398 1.00 57.47 100 GLN A N 1
ATOM 686 C CA . GLN A 1 100 ? -57.665 -18.918 76.886 1.00 57.47 100 GLN A CA 1
ATOM 687 C C . GLN A 1 100 ? -57.497 -18.156 78.209 1.00 57.47 100 GLN A C 1
ATOM 689 O O . GLN A 1 100 ? -56.938 -18.691 79.168 1.00 57.47 100 GLN A O 1
ATOM 694 N N . LEU A 1 101 ? -58.043 -16.939 78.279 1.00 61.06 101 LEU A N 1
ATOM 695 C CA . LEU A 1 101 ? -58.161 -16.145 79.507 1.00 61.06 101 LEU A CA 1
ATOM 696 C C . LEU A 1 101 ? -59.607 -16.199 80.027 1.00 61.06 101 LEU A C 1
ATOM 698 O O . LEU A 1 101 ? -60.550 -16.265 79.235 1.00 61.06 101 LEU A O 1
ATOM 702 N N . ASP A 1 102 ? -59.794 -16.196 81.347 1.00 68.06 102 ASP A N 1
ATOM 703 C CA . ASP A 1 102 ? -61.105 -15.976 81.959 1.00 68.06 102 ASP A CA 1
ATOM 704 C C . ASP A 1 102 ? -61.472 -14.481 82.007 1.00 68.06 102 ASP A C 1
ATOM 706 O O . ASP A 1 102 ? -60.717 -13.608 81.577 1.00 68.06 102 ASP A O 1
ATOM 710 N N . ASN A 1 103 ? -62.667 -14.179 82.521 1.00 59.84 103 ASN A N 1
ATOM 711 C CA . ASN A 1 103 ? -63.177 -12.807 82.596 1.00 59.84 103 ASN A CA 1
ATOM 712 C C . ASN A 1 103 ? -62.359 -11.893 83.526 1.00 59.84 103 ASN A C 1
ATOM 714 O O . ASN A 1 103 ? -62.537 -10.678 83.468 1.00 59.84 103 ASN A O 1
ATOM 718 N N . ASP A 1 104 ? -61.479 -12.462 84.352 1.00 58.69 104 ASP A N 1
ATOM 719 C CA . ASP A 1 104 ? -60.603 -11.735 85.268 1.00 58.69 104 ASP A CA 1
ATOM 720 C C . ASP A 1 104 ? -59.159 -11.649 84.730 1.00 58.69 104 ASP A C 1
ATOM 722 O O . ASP A 1 104 ? -58.257 -11.238 85.459 1.00 58.69 104 ASP A O 1
ATOM 726 N N . GLY A 1 105 ? -58.925 -12.031 83.465 1.00 51.78 105 GLY A N 1
ATOM 727 C CA . GLY A 1 105 ? -57.604 -11.991 82.829 1.00 51.78 105 GLY A CA 1
ATOM 728 C C . GLY A 1 105 ? -56.665 -13.100 83.301 1.00 51.78 105 GLY A C 1
ATOM 729 O O . GLY A 1 105 ? -55.452 -12.989 83.184 1.00 51.78 105 GLY A O 1
ATOM 730 N N . ARG A 1 106 ? -57.184 -14.191 83.873 1.00 64.62 106 ARG A N 1
ATOM 731 C CA . ARG A 1 106 ? -56.346 -15.312 84.313 1.00 64.62 106 ARG A CA 1
ATOM 732 C C . ARG A 1 106 ? -56.329 -16.406 83.266 1.00 64.62 106 ARG A C 1
ATOM 734 O O . ARG A 1 106 ? -57.350 -16.758 82.681 1.00 64.62 106 ARG A O 1
ATOM 741 N N . CYS A 1 107 ? -55.159 -17.004 83.078 1.00 61.34 107 CYS A N 1
ATOM 742 C CA . CYS A 1 107 ? -54.986 -18.149 82.195 1.00 61.34 107 CYS A CA 1
ATOM 743 C C . CYS A 1 107 ? -55.850 -19.344 82.640 1.00 61.34 107 CYS A C 1
ATOM 745 O O . CYS A 1 107 ? -55.568 -19.973 83.664 1.00 61.34 107 CYS A O 1
ATOM 747 N N . ASN A 1 108 ? -56.874 -19.665 81.846 1.00 73.25 108 ASN A N 1
ATOM 748 C CA . ASN A 1 108 ? -57.850 -20.735 82.083 1.00 73.25 108 ASN A CA 1
ATOM 749 C C . ASN A 1 108 ? -57.770 -21.853 81.014 1.00 73.25 108 ASN A C 1
ATOM 751 O O . ASN A 1 108 ? -58.668 -22.684 80.898 1.00 73.25 108 ASN A O 1
ATOM 755 N N . GLY A 1 109 ? -56.689 -21.874 80.222 1.00 71.25 109 GLY A N 1
ATOM 756 C CA . GLY A 1 109 ? -56.416 -22.862 79.172 1.00 71.25 109 GLY A CA 1
ATOM 757 C C . GLY A 1 109 ? -55.079 -23.599 79.333 1.00 71.25 109 GLY A C 1
ATOM 758 O O . GLY A 1 109 ? -54.388 -23.470 80.349 1.00 71.25 109 GLY A O 1
ATOM 759 N N . ASN A 1 110 ? -54.710 -24.390 78.316 1.00 67.25 110 ASN A N 1
ATOM 760 C CA . ASN A 1 110 ? -53.405 -25.053 78.259 1.00 67.25 110 ASN A CA 1
ATOM 761 C C . ASN A 1 110 ? -52.276 -24.015 78.214 1.00 67.25 110 ASN A C 1
ATOM 763 O O . ASN A 1 110 ? -52.402 -22.963 77.589 1.00 67.25 110 ASN A O 1
ATOM 767 N N . ARG A 1 111 ? -51.169 -24.334 78.894 1.00 69.38 111 ARG A N 1
ATOM 768 C CA . ARG A 1 111 ? -49.959 -23.508 78.923 1.00 69.38 111 ARG A CA 1
ATOM 769 C C . ARG A 1 111 ? -48.889 -24.166 78.076 1.00 69.38 111 ARG A C 1
ATOM 771 O O . ARG A 1 111 ? -48.543 -25.319 78.328 1.00 69.38 111 ARG A O 1
ATOM 778 N N . THR A 1 112 ? -48.336 -23.419 77.130 1.00 59.53 112 THR A N 1
ATOM 779 C CA . THR A 1 112 ? -47.252 -23.902 76.269 1.00 59.53 112 THR A CA 1
ATOM 780 C C . THR A 1 112 ? -45.973 -23.135 76.588 1.00 59.53 112 THR A C 1
ATOM 782 O O . THR A 1 112 ? -45.967 -21.907 76.520 1.00 59.53 112 THR A O 1
ATOM 785 N N . GLU A 1 113 ? -44.900 -23.834 76.980 1.00 58.97 113 GLU A N 1
ATOM 786 C CA . GLU A 1 113 ? -43.585 -23.211 77.209 1.00 58.97 113 GLU A CA 1
ATOM 787 C C . GLU A 1 113 ? -43.058 -22.604 75.904 1.00 58.97 113 GLU A C 1
ATOM 789 O O . GLU A 1 113 ? -42.965 -23.295 74.888 1.00 58.97 113 GLU A O 1
ATOM 794 N N . VAL A 1 114 ? -42.670 -21.328 75.936 1.00 54.53 114 VAL A N 1
ATOM 795 C CA . VAL A 1 114 ? -41.926 -20.700 74.835 1.00 54.53 114 VAL A CA 1
ATOM 796 C C . VAL A 1 114 ? -40.425 -20.863 75.064 1.00 54.53 114 VAL A C 1
ATOM 798 O O . VAL A 1 114 ? -39.921 -20.729 76.178 1.00 54.53 114 VAL A O 1
ATOM 801 N N . ALA A 1 115 ? -39.703 -21.181 73.989 1.00 51.22 115 ALA A N 1
ATOM 802 C CA . ALA A 1 115 ? -38.315 -21.640 74.041 1.00 51.22 115 ALA A CA 1
ATOM 803 C C . ALA A 1 115 ? -37.291 -20.563 74.458 1.00 51.22 115 ALA A C 1
ATOM 805 O O . ALA A 1 115 ? -36.165 -20.907 74.821 1.00 51.22 115 ALA A O 1
ATOM 806 N N . SER A 1 116 ? -37.657 -19.278 74.415 1.00 57.38 116 SER A N 1
ATOM 807 C CA . SER A 1 116 ? -36.807 -18.162 74.838 1.00 57.38 116 SER A CA 1
ATOM 808 C C . SER A 1 116 ? -37.630 -16.912 75.178 1.00 57.38 116 SER A C 1
ATOM 810 O O . SER A 1 116 ? -38.771 -16.754 74.742 1.00 57.38 116 SER A O 1
ATOM 812 N N . PHE A 1 117 ? -37.026 -15.984 75.927 1.00 51.41 117 PHE A N 1
ATOM 813 C CA . PHE A 1 117 ? -37.620 -14.678 76.238 1.00 51.41 117 PHE A CA 1
ATOM 814 C C . PHE A 1 117 ? -37.860 -13.828 74.976 1.00 51.41 117 PHE A C 1
ATOM 816 O O . PHE A 1 117 ? -38.883 -13.159 74.870 1.00 51.41 117 PHE A O 1
ATOM 823 N N . SER A 1 118 ? -36.964 -13.914 73.986 1.00 53.06 118 SER A N 1
ATOM 824 C CA . SER A 1 118 ? -37.125 -13.267 72.678 1.00 53.06 118 SER A CA 1
ATOM 825 C C . SER A 1 118 ? -38.312 -13.826 71.890 1.00 53.06 118 SER A C 1
ATOM 827 O O . SER A 1 118 ? -39.092 -13.049 71.356 1.00 53.06 118 SER A O 1
ATOM 829 N N . ALA A 1 119 ? -38.531 -15.146 71.912 1.00 54.09 119 ALA A N 1
ATOM 830 C CA . ALA A 1 119 ? -39.713 -15.753 71.301 1.00 54.09 119 ALA A CA 1
ATOM 831 C C . ALA A 1 119 ? -41.014 -15.320 72.003 1.00 54.09 119 ALA A C 1
ATOM 833 O O . ALA A 1 119 ? -42.039 -15.150 71.350 1.00 54.09 119 ALA A O 1
ATOM 834 N N . GLY A 1 120 ? -40.979 -15.088 73.321 1.00 53.09 120 GLY A N 1
ATOM 835 C CA . GLY A 1 120 ? -42.101 -14.493 74.056 1.00 53.09 120 GLY A CA 1
ATOM 836 C C . GLY A 1 120 ? -42.376 -13.032 73.670 1.00 53.09 120 GLY A C 1
ATOM 837 O O . GLY A 1 120 ? -43.533 -12.626 73.591 1.00 53.09 120 GLY A O 1
ATOM 838 N N . LEU A 1 121 ? -41.327 -12.256 73.380 1.00 51.78 121 LEU A N 1
ATOM 839 C CA . LEU A 1 121 ? -41.429 -10.864 72.930 1.00 51.78 121 LEU A CA 1
ATOM 840 C C . LEU A 1 121 ? -41.919 -10.730 71.484 1.00 51.78 121 LEU A C 1
ATOM 842 O O . LEU A 1 121 ? -42.705 -9.830 71.212 1.00 51.78 121 LEU A O 1
ATOM 846 N N . ASP A 1 122 ? -41.530 -11.628 70.579 1.00 48.75 122 ASP A N 1
ATOM 847 C CA . ASP A 1 122 ? -42.035 -11.625 69.198 1.00 48.75 122 ASP A CA 1
ATOM 848 C C . ASP A 1 122 ? -43.524 -12.009 69.137 1.00 48.75 122 ASP A C 1
ATOM 850 O O . ASP A 1 122 ? -44.291 -11.430 68.366 1.00 48.75 122 ASP A O 1
ATOM 854 N N . VAL A 1 123 ? -43.974 -12.908 70.022 1.00 48.38 123 VAL A N 1
ATOM 855 C CA . VAL A 1 123 ? -45.408 -13.187 70.223 1.00 48.38 123 VAL A CA 1
ATOM 856 C C . VAL A 1 123 ? -46.130 -11.957 70.795 1.00 48.38 123 VAL A C 1
ATOM 858 O O . VAL A 1 123 ? -47.248 -11.658 70.374 1.00 48.38 123 VAL A O 1
ATOM 861 N N . ALA A 1 124 ? -45.477 -11.184 71.672 1.00 45.84 124 ALA A N 1
ATOM 862 C CA . ALA A 1 124 ? -46.012 -9.925 72.197 1.00 45.84 124 ALA A CA 1
ATOM 863 C C . ALA A 1 124 ? -46.080 -8.794 71.162 1.00 45.84 124 ALA A C 1
ATOM 865 O O . ALA A 1 124 ? -47.047 -8.031 71.140 1.00 45.84 124 ALA A O 1
ATOM 866 N N . ALA A 1 125 ? -45.102 -8.718 70.262 1.00 45.66 125 ALA A N 1
ATOM 867 C CA . ALA A 1 125 ? -45.060 -7.737 69.183 1.00 45.66 125 ALA A CA 1
ATOM 868 C C . ALA A 1 125 ? -46.065 -8.046 68.051 1.00 45.66 125 ALA A C 1
ATOM 870 O O . ALA A 1 125 ? -46.462 -7.138 67.324 1.00 45.66 125 ALA A O 1
ATOM 871 N N . GLY A 1 126 ? -46.522 -9.299 67.932 1.00 47.94 126 GLY A N 1
ATOM 872 C CA . GLY A 1 126 ? -47.479 -9.774 66.924 1.00 47.94 126 GLY A CA 1
ATOM 873 C C . GLY A 1 126 ? -48.949 -9.881 67.365 1.00 47.94 126 GLY A C 1
ATOM 874 O O . GLY A 1 126 ? -49.707 -10.579 66.701 1.00 47.94 126 GLY A O 1
ATOM 875 N N . CYS A 1 127 ? -49.361 -9.198 68.443 1.00 49.16 127 CYS A N 1
ATOM 876 C CA . CYS A 1 127 ? -50.709 -9.225 69.058 1.00 49.16 127 CYS A CA 1
ATOM 877 C C . CYS A 1 127 ? -50.996 -10.322 70.115 1.00 49.16 127 CYS A C 1
ATOM 879 O O . CYS A 1 127 ? -52.164 -10.620 70.364 1.00 49.16 127 CYS A O 1
ATOM 881 N N . GLY A 1 128 ? -49.997 -10.884 70.803 1.00 42.72 128 GLY A N 1
ATOM 882 C CA . GLY A 1 128 ? -50.210 -11.796 71.940 1.00 42.72 128 GLY A CA 1
ATOM 883 C C . GLY A 1 128 ? -49.870 -11.168 73.294 1.00 42.72 128 GLY A C 1
ATOM 884 O O . GLY A 1 128 ? -48.705 -10.974 73.610 1.00 42.72 128 GLY A O 1
ATOM 885 N N . GLN A 1 129 ? -50.859 -10.871 74.136 1.00 47.41 129 GLN A N 1
ATOM 886 C CA . GLN A 1 129 ? -50.601 -10.393 75.502 1.00 47.41 129 GLN A CA 1
ATOM 887 C C . GLN A 1 129 ? -49.768 -11.410 76.310 1.00 47.41 129 GLN A C 1
ATOM 889 O O . GLN A 1 129 ? -50.068 -12.603 76.320 1.00 47.41 129 GLN A O 1
ATOM 894 N N . VAL A 1 130 ? -48.735 -10.929 77.010 1.00 44.81 130 VAL A N 1
ATOM 895 C CA . VAL A 1 130 ? -48.001 -11.692 78.032 1.00 44.81 130 VAL A CA 1
ATOM 896 C C . VAL A 1 130 ? -48.523 -11.234 79.386 1.00 44.81 130 VAL A C 1
ATOM 898 O O . VAL A 1 130 ? -48.157 -10.160 79.852 1.00 44.81 130 VAL A O 1
ATOM 901 N N . ASP A 1 131 ? -49.403 -12.026 79.994 1.00 47.38 131 ASP A N 1
ATOM 902 C CA . ASP A 1 131 ? -50.138 -11.589 81.190 1.00 47.38 131 ASP A CA 1
ATOM 903 C C . ASP A 1 131 ? -49.346 -11.757 82.496 1.00 47.38 131 ASP A C 1
ATOM 905 O O . ASP A 1 131 ? -49.680 -11.175 83.524 1.00 47.38 131 ASP A O 1
ATOM 909 N N . THR A 1 132 ? -48.280 -12.566 82.525 1.00 45.50 132 THR A N 1
ATOM 910 C CA . THR A 1 132 ? -47.496 -12.715 83.761 1.00 45.50 132 THR A CA 1
ATOM 911 C C . THR A 1 132 ? -46.081 -13.217 83.506 1.00 45.50 132 THR A C 1
ATOM 913 O O . THR A 1 132 ? -45.879 -14.291 82.940 1.00 45.50 132 THR A O 1
ATOM 916 N N . VAL A 1 133 ? -45.087 -12.476 84.000 1.00 46.16 133 VAL A N 1
ATOM 917 C CA . VAL A 1 133 ? -43.707 -12.955 84.144 1.00 46.16 133 VAL A CA 1
ATOM 918 C C . VAL A 1 133 ? -43.454 -13.136 85.635 1.00 46.16 133 VAL A C 1
ATOM 920 O O . VAL A 1 133 ? -43.406 -12.158 86.376 1.00 46.16 133 VAL A O 1
ATOM 923 N N . CYS A 1 134 ? -43.319 -14.379 86.094 1.00 43.62 134 CYS A N 1
ATOM 924 C CA . CYS A 1 134 ? -42.978 -14.657 87.489 1.00 43.62 134 CYS A CA 1
ATOM 925 C C . CYS A 1 134 ? -41.499 -15.057 87.583 1.00 43.62 134 CYS A C 1
ATOM 927 O O . CYS A 1 134 ? -41.035 -15.947 86.868 1.00 43.62 134 CYS A O 1
ATOM 929 N N . SER A 1 135 ? -40.763 -14.407 88.486 1.00 41.53 135 SER A N 1
ATOM 930 C CA . SER A 1 135 ? -39.424 -14.845 88.884 1.00 41.53 135 SER A CA 1
ATOM 931 C C . SER A 1 135 ? -39.535 -16.068 89.796 1.00 41.53 135 SER A C 1
ATOM 933 O O . SER A 1 135 ? -40.276 -16.051 90.782 1.00 41.53 135 SER A O 1
ATOM 935 N N . VAL A 1 136 ? -38.791 -17.133 89.487 1.00 46.12 136 VAL A N 1
ATOM 936 C CA . VAL A 1 136 ? -38.788 -18.381 90.271 1.00 46.12 136 VAL A CA 1
ATOM 937 C C . VAL A 1 136 ? -38.125 -18.240 91.643 1.00 46.12 136 VAL A C 1
ATOM 939 O O . VAL A 1 136 ? -38.326 -19.113 92.484 1.00 46.12 136 VAL A O 1
ATOM 942 N N . THR A 1 137 ? -37.379 -17.164 91.908 1.00 42.25 137 THR A N 1
ATOM 943 C CA . THR A 1 137 ? -36.718 -16.980 93.209 1.00 42.25 137 THR A CA 1
ATOM 944 C C . THR A 1 137 ? -37.577 -16.269 94.252 1.00 42.25 137 THR A C 1
ATOM 946 O O . THR A 1 137 ? -37.405 -16.569 95.427 1.00 42.25 137 THR A O 1
ATOM 949 N N . ASP A 1 138 ? -38.543 -15.424 93.860 1.00 43.47 138 ASP A N 1
ATOM 950 C CA . ASP A 1 138 ? -39.221 -14.533 94.823 1.00 43.47 138 ASP A CA 1
ATOM 951 C C . ASP A 1 138 ? -40.762 -14.577 94.833 1.00 43.47 138 ASP A C 1
ATOM 953 O O . ASP A 1 138 ? -41.370 -13.818 95.583 1.00 43.47 138 ASP A O 1
ATOM 957 N N . GLN A 1 139 ? -41.421 -15.443 94.045 1.00 39.44 139 GLN A N 1
ATOM 958 C CA . GLN A 1 139 ? -42.896 -15.615 94.019 1.00 39.44 139 GLN A CA 1
ATOM 959 C C . GLN A 1 139 ? -43.728 -14.309 94.003 1.00 39.44 139 GLN A C 1
ATOM 961 O O . GLN A 1 139 ? -44.894 -14.292 94.394 1.00 39.44 139 GLN A O 1
ATOM 966 N N . THR A 1 140 ? -43.167 -13.205 93.520 1.00 37.69 140 THR A N 1
ATOM 967 C CA . THR A 1 140 ? -43.890 -11.951 93.326 1.00 37.69 140 THR A CA 1
ATOM 968 C C . THR A 1 140 ? -44.213 -11.834 91.844 1.00 37.69 140 THR A C 1
ATOM 970 O O . THR A 1 140 ? -43.339 -11.609 91.011 1.00 37.69 140 THR A O 1
ATOM 973 N N . CYS A 1 141 ? -45.480 -12.060 91.503 1.00 38.88 141 CYS A N 1
ATOM 974 C CA . CYS A 1 141 ? -46.010 -11.775 90.175 1.00 38.88 141 CYS A CA 1
ATOM 975 C C . CYS A 1 141 ? -46.616 -10.364 90.247 1.00 38.88 141 CYS A C 1
ATOM 977 O O . CYS A 1 141 ? -47.507 -10.113 91.058 1.00 38.88 141 CYS A O 1
ATOM 979 N N . GLY A 1 142 ? -46.059 -9.418 89.491 1.00 40.97 142 GLY A N 1
ATOM 980 C CA . GLY A 1 142 ? -46.602 -8.064 89.395 1.00 40.97 142 GLY A CA 1
ATOM 981 C C . GLY A 1 142 ? -47.704 -8.011 88.342 1.00 40.97 142 GLY A C 1
ATOM 982 O O . GLY A 1 142 ? -47.451 -8.386 87.199 1.00 40.97 142 GLY A O 1
ATOM 983 N N . ASP A 1 143 ? -48.893 -7.540 88.720 1.00 41.41 143 ASP A N 1
ATOM 984 C CA . ASP A 1 143 ? -50.000 -7.296 87.790 1.00 41.41 143 ASP A CA 1
ATOM 985 C C . ASP A 1 143 ? -49.638 -6.142 86.842 1.00 41.41 143 ASP A C 1
ATOM 987 O O . ASP A 1 143 ? -49.479 -4.994 87.268 1.00 41.41 143 ASP A O 1
ATOM 991 N N . PHE A 1 144 ? -49.524 -6.429 85.546 1.00 45.03 144 PHE A N 1
ATOM 992 C CA . PHE A 1 144 ? -49.435 -5.409 84.502 1.00 45.03 144 PHE A CA 1
ATOM 993 C C . PHE A 1 144 ? -50.816 -5.227 83.868 1.00 45.03 144 PHE A C 1
ATOM 995 O O . PHE A 1 144 ? -51.244 -6.015 83.034 1.00 45.03 144 PHE A O 1
ATOM 1002 N N . GLN A 1 145 ? -51.529 -4.166 84.248 1.00 37.38 145 GLN A N 1
ATOM 1003 C CA . GLN A 1 145 ? -52.798 -3.807 83.613 1.00 37.38 145 GLN A CA 1
ATOM 1004 C C . GLN A 1 145 ? -52.537 -3.078 82.286 1.00 37.38 145 GLN A C 1
ATOM 1006 O O . GLN A 1 145 ? -52.056 -1.942 82.284 1.00 37.38 145 GLN A O 1
ATOM 1011 N N . ILE A 1 146 ? -52.885 -3.694 81.151 1.00 43.44 146 ILE A N 1
ATOM 1012 C CA . ILE A 1 146 ? -52.916 -3.004 79.853 1.00 43.44 146 ILE A CA 1
ATOM 1013 C C . ILE A 1 146 ? -54.330 -2.469 79.602 1.00 43.44 146 ILE A C 1
ATOM 1015 O O . ILE A 1 146 ? -55.305 -3.214 79.526 1.00 43.44 146 ILE A O 1
ATOM 1019 N N . VAL A 1 147 ? -54.432 -1.147 79.462 1.00 40.12 147 VAL A N 1
ATOM 1020 C CA . VAL A 1 147 ? -55.666 -0.426 79.131 1.00 40.12 147 VAL A CA 1
ATOM 1021 C C . VAL A 1 147 ? -56.062 -0.740 77.684 1.00 40.12 147 VAL A C 1
ATOM 1023 O O . VAL A 1 147 ? -55.297 -0.479 76.757 1.00 40.12 147 VAL A O 1
ATOM 1026 N N . GLY A 1 148 ? -57.261 -1.297 77.491 1.00 44.44 148 GLY A N 1
ATOM 1027 C CA . GLY A 1 148 ? -57.811 -1.669 76.187 1.00 44.44 148 GLY A CA 1
ATOM 1028 C C . GLY A 1 148 ? -58.032 -0.470 75.261 1.00 44.44 148 GLY A C 1
ATOM 1029 O O . GLY A 1 148 ? -59.089 0.155 75.277 1.00 44.44 148 GLY A O 1
ATOM 1030 N N . GLY A 1 149 ? -57.038 -0.175 74.426 1.00 43.44 149 GLY A N 1
ATOM 1031 C CA . GLY A 1 149 ? -57.186 0.606 73.203 1.00 43.44 149 GLY A CA 1
ATOM 1032 C C . GLY A 1 149 ? -57.140 -0.340 72.007 1.00 43.44 149 GLY A C 1
ATOM 1033 O O . GLY A 1 149 ? -56.182 -1.086 71.845 1.00 43.44 149 GLY A O 1
ATOM 1034 N N . SER A 1 150 ? -58.183 -0.337 71.182 1.00 49.34 150 SER A N 1
ATOM 1035 C CA . SER A 1 150 ? -58.295 -1.134 69.958 1.00 49.34 150 SER A CA 1
ATOM 1036 C C . SER A 1 150 ? -57.091 -0.924 69.030 1.00 49.34 150 SER A C 1
ATOM 1038 O O . SER A 1 150 ? -56.953 0.134 68.413 1.00 49.34 150 SER A O 1
ATOM 1040 N N . CYS A 1 151 ? -56.232 -1.939 68.918 1.00 43.78 151 CYS A N 1
ATOM 1041 C CA . CYS A 1 151 ? -55.128 -1.976 67.967 1.00 43.78 151 CYS A CA 1
ATOM 1042 C C . CYS A 1 151 ? -55.682 -2.096 66.541 1.00 43.78 151 CYS A C 1
ATOM 1044 O O . CYS A 1 151 ? -55.934 -3.189 66.042 1.00 43.78 151 CYS A O 1
ATOM 1046 N N . SER A 1 152 ? -55.879 -0.960 65.872 1.00 50.00 152 SER A N 1
ATOM 1047 C CA . SER A 1 152 ? -55.929 -0.925 64.412 1.00 50.00 152 SER A CA 1
ATOM 1048 C C . SER A 1 152 ? -54.517 -1.215 63.914 1.00 50.00 152 SER A C 1
ATOM 1050 O O . SER A 1 152 ? -53.625 -0.390 64.105 1.00 50.00 152 SER A O 1
ATOM 1052 N N . THR A 1 153 ? -54.300 -2.374 63.295 1.00 56.47 153 THR A N 1
ATOM 1053 C CA . THR A 1 153 ? -53.052 -2.700 62.596 1.00 56.47 153 THR A CA 1
ATOM 1054 C C . THR A 1 153 ? -52.914 -1.762 61.400 1.00 56.47 153 THR A C 1
ATOM 1056 O O . THR A 1 153 ? -53.368 -2.074 60.298 1.00 56.47 153 THR A O 1
ATOM 1059 N N . ALA A 1 154 ? -52.363 -0.568 61.620 1.00 62.66 154 ALA A N 1
ATOM 1060 C CA . ALA A 1 154 ? -51.945 0.294 60.530 1.00 62.66 154 ALA A CA 1
ATOM 1061 C C . ALA A 1 154 ? -50.958 -0.517 59.685 1.00 62.66 154 ALA A C 1
ATOM 1063 O O . ALA A 1 154 ? -49.939 -0.979 60.193 1.00 62.66 154 ALA A O 1
ATOM 1064 N N . THR A 1 155 ? -51.318 -0.778 58.431 1.00 77.06 155 THR A N 1
ATOM 1065 C CA . THR A 1 155 ? -50.470 -1.511 57.497 1.00 77.06 155 THR A CA 1
ATOM 1066 C C . THR A 1 155 ? -49.198 -0.696 57.294 1.00 77.06 155 THR A C 1
ATOM 1068 O O . THR A 1 155 ? -49.235 0.386 56.709 1.00 77.06 155 THR A O 1
ATOM 1071 N N . THR A 1 156 ? -48.086 -1.168 57.851 1.00 85.81 156 THR A N 1
ATOM 1072 C CA . THR A 1 156 ? -46.783 -0.527 57.681 1.00 85.81 156 THR A CA 1
ATOM 1073 C C . THR A 1 156 ? -46.274 -0.857 56.284 1.00 85.81 156 THR A C 1
ATOM 1075 O O . THR A 1 156 ? -45.907 -2.000 56.020 1.00 85.81 156 THR A O 1
ATOM 1078 N N . ASN A 1 157 ? -46.262 0.132 55.393 1.00 94.69 157 ASN A N 1
ATOM 1079 C CA . ASN A 1 157 ? -45.574 0.024 54.112 1.00 94.69 157 ASN A CA 1
ATOM 1080 C C . ASN A 1 157 ? -44.138 0.568 54.242 1.00 94.69 157 ASN A C 1
ATOM 1082 O O . ASN A 1 157 ? -43.743 1.109 55.278 1.00 94.69 157 ASN A O 1
ATOM 1086 N N . TYR A 1 158 ? -43.339 0.395 53.194 1.00 94.69 158 TYR A N 1
ATOM 1087 C CA . TYR A 1 158 ? -41.939 0.798 53.132 1.00 94.69 158 TYR A CA 1
ATOM 1088 C C . TYR A 1 158 ? -41.661 1.560 51.833 1.00 94.69 158 TYR A C 1
ATOM 1090 O O . TYR A 1 158 ? -42.156 1.188 50.764 1.00 94.69 158 TYR A O 1
ATOM 1098 N N . THR A 1 159 ? -40.843 2.607 51.928 1.00 95.25 159 THR A N 1
ATOM 1099 C CA . THR A 1 159 ? -40.315 3.384 50.798 1.00 95.25 159 THR A CA 1
ATOM 1100 C C . THR A 1 159 ? -38.802 3.192 50.739 1.00 95.25 159 THR A C 1
ATOM 1102 O O . THR A 1 159 ? -38.127 3.212 51.770 1.00 95.25 159 THR A O 1
ATOM 1105 N N . CYS A 1 160 ? -38.262 2.987 49.536 1.00 93.56 160 CYS A N 1
ATOM 1106 C CA . CYS A 1 160 ? -36.817 2.944 49.329 1.00 93.56 160 CYS A CA 1
ATOM 1107 C C . CYS A 1 160 ? -36.257 4.369 49.332 1.00 93.56 160 CYS A C 1
ATOM 1109 O O . CYS A 1 160 ? -36.598 5.171 48.462 1.00 93.56 160 CYS A O 1
ATOM 1111 N N . ASP A 1 161 ? -35.382 4.671 50.287 1.00 91.06 161 ASP A N 1
ATOM 1112 C CA . ASP A 1 161 ? -34.536 5.853 50.237 1.00 91.06 161 ASP A CA 1
ATOM 1113 C C . ASP A 1 161 ? -33.389 5.587 49.258 1.00 91.06 161 ASP A C 1
ATOM 1115 O O . ASP A 1 161 ? -32.347 5.025 49.607 1.00 91.06 161 ASP A O 1
ATOM 1119 N N . THR A 1 162 ? -33.592 5.994 48.006 1.00 82.75 162 THR A N 1
ATOM 1120 C CA . THR A 1 162 ? -32.628 5.804 46.916 1.00 82.75 162 THR A CA 1
ATOM 1121 C C . THR A 1 162 ? -31.301 6.528 47.144 1.00 82.75 162 THR A C 1
ATOM 1123 O O . THR A 1 162 ? -30.329 6.214 46.467 1.00 82.75 162 THR A O 1
ATOM 1126 N N . ALA A 1 163 ? -31.233 7.502 48.059 1.00 81.06 163 ALA A N 1
ATOM 1127 C CA . ALA A 1 163 ? -29.977 8.177 48.377 1.00 81.06 163 ALA A CA 1
ATOM 1128 C C . ALA A 1 163 ? -29.085 7.322 49.289 1.00 81.06 163 ALA A C 1
ATOM 1130 O O . ALA A 1 163 ? -27.862 7.390 49.191 1.00 81.06 163 ALA A O 1
ATOM 1131 N N . ASN A 1 164 ? -29.693 6.510 50.158 1.00 82.19 164 ASN A N 1
ATOM 1132 C CA . ASN A 1 164 ? -28.985 5.706 51.153 1.00 82.19 164 ASN A CA 1
ATOM 1133 C C . ASN A 1 164 ? -29.057 4.194 50.884 1.00 82.19 164 ASN A C 1
ATOM 1135 O O . ASN A 1 164 ? -28.402 3.428 51.588 1.00 82.19 164 ASN A O 1
ATOM 1139 N N . ASN A 1 165 ? -29.823 3.759 49.877 1.00 85.69 165 ASN A N 1
ATOM 1140 C CA . ASN A 1 165 ? -30.134 2.352 49.596 1.00 85.69 165 ASN A CA 1
ATOM 1141 C C . ASN A 1 165 ? -30.711 1.627 50.825 1.00 85.69 165 ASN A C 1
ATOM 1143 O O . ASN A 1 165 ? -30.386 0.470 51.102 1.00 85.69 165 ASN A O 1
ATOM 1147 N N . THR A 1 166 ? -31.544 2.324 51.602 1.00 90.94 166 THR A N 1
ATOM 1148 C CA . THR A 1 166 ? -32.188 1.781 52.802 1.00 90.94 166 THR A CA 1
ATOM 1149 C C . THR A 1 166 ? -33.703 1.881 52.707 1.00 90.94 166 THR A C 1
ATOM 1151 O O . THR A 1 166 ? -34.266 2.779 52.085 1.00 90.94 166 THR A O 1
ATOM 1154 N N . CYS A 1 167 ? -34.382 0.927 53.334 1.00 94.94 167 CYS A N 1
ATOM 1155 C CA . CYS A 1 167 ? -35.834 0.911 53.406 1.00 94.94 167 CYS A CA 1
ATOM 1156 C C . CYS A 1 167 ? -36.308 1.579 54.680 1.00 94.94 167 CYS A C 1
ATOM 1158 O O . CYS A 1 167 ? -35.931 1.171 55.779 1.00 94.94 167 CYS A O 1
ATOM 1160 N N . VAL A 1 168 ? -37.165 2.580 54.519 1.00 95.12 168 VAL A N 1
ATOM 1161 C CA . VAL A 1 168 ? -37.738 3.335 55.628 1.00 95.12 168 VAL A CA 1
ATOM 1162 C C . VAL A 1 168 ? -39.227 3.026 55.696 1.00 95.12 168 VAL A C 1
ATOM 1164 O O . VAL A 1 168 ? -39.900 2.972 54.665 1.00 95.12 168 VAL A O 1
ATOM 1167 N N . ALA A 1 169 ? -39.741 2.778 56.901 1.00 93.62 169 ALA A N 1
ATOM 1168 C CA . ALA A 1 169 ? -41.171 2.583 57.106 1.00 93.62 169 ALA A CA 1
ATOM 1169 C C . ALA A 1 169 ? -41.922 3.879 56.763 1.00 93.62 169 ALA A C 1
ATOM 1171 O O . ALA A 1 169 ? -41.587 4.952 57.265 1.00 93.62 169 ALA A O 1
ATOM 1172 N N . ASP A 1 170 ? -42.933 3.767 55.911 1.00 91.00 170 ASP A N 1
ATOM 1173 C CA . ASP A 1 170 ? -43.696 4.876 55.349 1.00 91.00 170 ASP A CA 1
ATOM 1174 C C . ASP A 1 170 ? -45.128 4.396 55.118 1.00 91.00 170 ASP A C 1
ATOM 1176 O O . ASP A 1 170 ? -45.354 3.405 54.430 1.00 91.00 170 ASP A O 1
ATOM 1180 N N . THR A 1 171 ? -46.123 5.092 55.667 1.00 90.94 171 THR A N 1
ATOM 1181 C CA . THR A 1 171 ? -47.539 4.719 55.509 1.00 90.94 171 THR A CA 1
ATOM 1182 C C . THR A 1 171 ? -48.033 4.821 54.063 1.00 90.94 171 THR A C 1
ATOM 1184 O O . THR A 1 171 ? -49.078 4.264 53.732 1.00 90.94 171 THR A O 1
ATOM 1187 N N . THR A 1 172 ? -47.280 5.493 53.193 1.00 92.81 172 THR A N 1
ATOM 1188 C CA . THR A 1 172 ? -47.551 5.636 51.757 1.00 92.81 172 THR A CA 1
ATOM 1189 C C . THR A 1 172 ? -46.600 4.832 50.870 1.00 92.81 172 THR A C 1
ATOM 1191 O O . THR A 1 172 ? -46.685 4.924 49.646 1.00 92.81 172 THR A O 1
ATOM 1194 N N . GLY A 1 173 ? -45.719 4.026 51.471 1.00 93.00 173 GLY A N 1
ATOM 1195 C CA . GLY A 1 173 ? -44.693 3.296 50.741 1.00 93.00 173 GLY A CA 1
ATOM 1196 C C . GLY A 1 173 ? -45.231 2.277 49.742 1.00 93.00 173 GLY A C 1
ATOM 1197 O O . GLY A 1 173 ? -46.319 1.722 49.899 1.00 93.00 173 GLY A O 1
ATOM 1198 N N . ALA A 1 174 ? -44.448 2.035 48.691 1.00 94.44 174 ALA A N 1
ATOM 1199 C CA . ALA A 1 174 ? -44.820 1.144 47.593 1.00 94.44 174 ALA A CA 1
ATOM 1200 C C . ALA A 1 174 ? -44.722 -0.349 47.956 1.00 94.44 174 ALA A C 1
ATOM 1202 O O . ALA A 1 174 ? -45.322 -1.183 47.280 1.00 94.44 174 ALA A O 1
ATOM 1203 N N . TYR A 1 175 ? -43.971 -0.692 49.006 1.00 94.94 175 TYR A N 1
ATOM 1204 C CA . TYR A 1 175 ? -43.710 -2.075 49.398 1.00 94.94 175 TYR A CA 1
ATOM 1205 C C . TYR A 1 175 ? -44.449 -2.415 50.692 1.00 94.94 175 TYR A C 1
ATOM 1207 O O . TYR A 1 175 ? -44.302 -1.720 51.693 1.00 94.94 175 TYR A O 1
ATOM 1215 N N . THR A 1 176 ? -45.211 -3.507 50.707 1.00 94.62 176 THR A N 1
ATOM 1216 C CA . THR A 1 176 ? -45.963 -3.965 51.892 1.00 94.62 176 THR A CA 1
ATOM 1217 C C . THR A 1 176 ? -45.119 -4.797 52.861 1.00 94.62 176 THR A C 1
ATOM 1219 O O . THR A 1 176 ? -45.609 -5.213 53.908 1.00 94.62 176 THR A O 1
ATOM 1222 N N . SER A 1 177 ? -43.861 -5.083 52.516 1.00 93.75 177 SER A N 1
ATOM 1223 C CA . SER A 1 177 ? -42.922 -5.804 53.372 1.00 93.75 177 SER A CA 1
ATOM 1224 C C . SER A 1 177 ? -41.522 -5.194 53.297 1.00 93.75 177 SER A C 1
ATOM 1226 O O . SER A 1 177 ? -41.104 -4.661 52.263 1.00 93.75 177 SER A O 1
ATOM 1228 N N . LEU A 1 178 ? -40.777 -5.299 54.400 1.00 91.94 178 LEU A N 1
ATOM 1229 C CA . LEU A 1 178 ? -39.382 -4.868 54.453 1.00 91.94 178 LEU A CA 1
ATOM 1230 C C . LEU A 1 178 ? -38.517 -5.662 53.462 1.00 91.94 178 LEU A C 1
ATOM 1232 O O . LEU A 1 178 ? -37.636 -5.078 52.844 1.00 91.94 178 LEU A O 1
ATOM 1236 N N . GLY A 1 179 ? -38.783 -6.961 53.284 1.00 91.56 179 GLY A N 1
ATOM 1237 C CA . GLY A 1 179 ? -38.014 -7.828 52.385 1.00 91.56 179 GLY A CA 1
ATOM 1238 C C . GLY A 1 179 ? -38.171 -7.456 50.908 1.00 91.56 179 GLY A C 1
ATOM 1239 O O . GLY A 1 179 ? -37.177 -7.396 50.181 1.00 91.56 179 GLY A O 1
ATOM 1240 N N . ASP A 1 180 ? -39.392 -7.126 50.476 1.00 91.19 180 ASP A N 1
ATOM 1241 C CA . ASP A 1 180 ? -39.644 -6.664 49.104 1.00 91.19 180 ASP A CA 1
ATOM 1242 C C . ASP A 1 180 ? -38.975 -5.313 48.861 1.00 91.19 180 ASP A C 1
ATOM 1244 O O . ASP A 1 180 ? -38.316 -5.115 47.839 1.00 91.19 180 ASP A O 1
ATOM 1248 N N . CYS A 1 181 ? -39.072 -4.409 49.842 1.00 93.75 181 CYS A N 1
ATOM 1249 C CA . CYS A 1 181 ? -38.374 -3.138 49.775 1.00 93.75 181 CYS A CA 1
ATOM 1250 C C . CYS A 1 181 ? -36.861 -3.347 49.705 1.00 93.75 181 CYS A C 1
ATOM 1252 O O . CYS A 1 181 ? -36.225 -2.771 48.837 1.00 93.75 181 CYS A O 1
ATOM 1254 N N . GLN A 1 182 ? -36.263 -4.172 50.569 1.00 91.25 182 GLN A N 1
ATOM 1255 C CA . GLN A 1 182 ? -34.813 -4.396 50.587 1.00 91.25 182 GLN A CA 1
ATOM 1256 C C . GLN A 1 182 ? -34.316 -5.001 49.275 1.00 91.25 182 GLN A C 1
ATOM 1258 O O . GLN A 1 182 ? -33.253 -4.623 48.796 1.00 91.25 182 GLN A O 1
ATOM 1263 N N . THR A 1 183 ? -35.098 -5.891 48.665 1.00 87.00 183 THR A N 1
ATOM 1264 C CA . THR A 1 183 ? -34.766 -6.487 47.366 1.00 87.00 183 THR A CA 1
ATOM 1265 C C . THR A 1 183 ? -34.813 -5.448 46.247 1.00 87.00 183 THR A C 1
ATOM 1267 O O . THR A 1 183 ? -33.929 -5.416 45.394 1.00 87.00 183 THR A O 1
ATOM 1270 N N . ALA A 1 184 ? -35.815 -4.569 46.261 1.00 87.00 184 ALA A N 1
ATOM 1271 C CA . ALA A 1 184 ? -35.961 -3.520 45.258 1.00 87.00 184 ALA A CA 1
ATOM 1272 C C . ALA A 1 184 ? -35.035 -2.311 45.493 1.00 87.00 184 ALA A C 1
ATOM 1274 O O . ALA A 1 184 ? -34.660 -1.628 44.545 1.00 87.00 184 ALA A O 1
ATOM 1275 N N . CYS A 1 185 ? -34.668 -2.052 46.748 1.00 90.00 185 CYS A N 1
ATOM 1276 C CA . CYS A 1 185 ? -33.802 -0.960 47.192 1.00 90.00 185 CYS A CA 1
ATOM 1277 C C . CYS A 1 185 ? -32.323 -1.355 47.225 1.00 90.00 185 CYS A C 1
ATOM 1279 O O . CYS A 1 185 ? -31.457 -0.498 47.400 1.00 90.00 185 CYS A O 1
ATOM 1281 N N . ALA A 1 186 ? -32.018 -2.646 47.055 1.00 84.06 186 ALA A N 1
ATOM 1282 C CA . ALA A 1 186 ? -30.660 -3.106 46.841 1.00 84.06 186 ALA A CA 1
ATOM 1283 C C . ALA A 1 186 ? -30.097 -2.390 45.613 1.00 84.06 186 ALA A C 1
ATOM 1285 O O . ALA A 1 186 ? -30.677 -2.442 44.524 1.00 84.06 186 ALA A O 1
ATOM 1286 N N . ALA A 1 187 ? -28.972 -1.708 45.824 1.00 79.12 187 ALA A N 1
ATOM 1287 C CA . ALA A 1 187 ? -28.305 -0.924 44.805 1.00 79.12 187 ALA A CA 1
ATOM 1288 C C . ALA A 1 187 ? -28.036 -1.816 43.583 1.00 79.12 187 ALA A C 1
ATOM 1290 O O . ALA A 1 187 ? -27.241 -2.758 43.651 1.00 79.12 187 ALA A O 1
ATOM 1291 N N . GLN A 1 188 ? -28.753 -1.556 42.488 1.00 81.75 188 GLN A N 1
ATOM 1292 C CA . GLN A 1 188 ? -28.605 -2.348 41.275 1.00 81.75 188 GLN A CA 1
ATOM 1293 C C . GLN A 1 188 ? -27.198 -2.121 40.721 1.00 81.75 188 GLN A C 1
ATOM 1295 O O . GLN A 1 188 ? -26.750 -0.971 40.643 1.00 81.75 188 GLN A O 1
ATOM 1300 N N . PRO A 1 189 ? -26.472 -3.189 40.366 1.00 87.56 189 PRO A N 1
ATOM 1301 C CA . PRO A 1 189 ? -25.152 -3.032 39.791 1.00 87.56 189 PRO A CA 1
ATOM 1302 C C . PRO A 1 189 ? -25.241 -2.245 38.485 1.00 87.56 189 PRO A C 1
ATOM 1304 O O . PRO A 1 189 ? -26.215 -2.361 37.746 1.00 87.56 189 PRO A O 1
ATOM 1307 N N . SER A 1 190 ? -24.207 -1.462 38.197 1.00 93.69 190 SER A N 1
ATOM 1308 C CA . SER A 1 190 ? -24.086 -0.759 36.919 1.00 93.69 190 SER A CA 1
ATOM 1309 C C . SER A 1 190 ? -22.956 -1.370 36.094 1.00 93.69 190 SER A C 1
ATOM 1311 O O . SER A 1 190 ? -22.184 -2.186 36.599 1.00 93.69 190 SER A O 1
ATOM 1313 N N . TYR A 1 191 ? -22.880 -1.036 34.811 1.00 96.00 191 TYR A N 1
ATOM 1314 C CA . TYR A 1 191 ? -21.938 -1.635 33.868 1.00 96.00 191 TYR A CA 1
ATOM 1315 C C . TYR A 1 191 ? -21.113 -0.556 33.171 1.00 96.00 191 TYR A C 1
ATOM 1317 O O . TYR A 1 191 ? -21.617 0.521 32.859 1.00 96.00 191 TYR A O 1
ATOM 1325 N N . THR A 1 192 ? -19.839 -0.844 32.916 1.00 96.75 19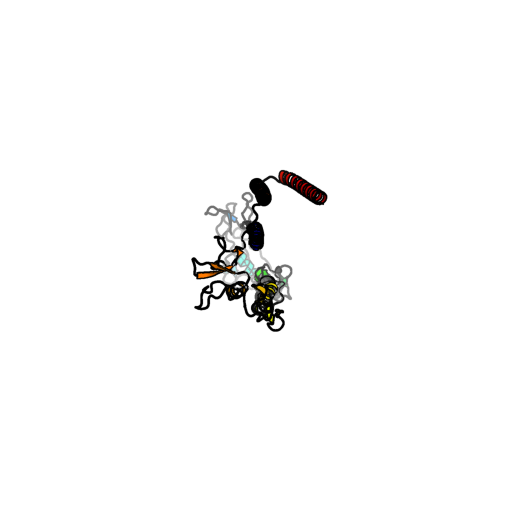2 THR A N 1
ATOM 1326 C CA . THR A 1 192 ? -18.923 0.038 32.180 1.00 96.75 192 THR A CA 1
ATOM 1327 C C . THR A 1 192 ? -18.219 -0.720 31.058 1.00 96.75 192 THR A C 1
ATOM 1329 O O . THR A 1 192 ? -18.010 -1.935 31.151 1.00 96.75 192 THR A O 1
ATOM 1332 N N . CYS A 1 193 ? -17.866 -0.008 29.989 1.00 96.56 193 CYS A N 1
ATOM 1333 C CA . CYS A 1 193 ? -17.154 -0.570 28.848 1.00 96.56 193 CYS A CA 1
ATOM 1334 C C . CYS A 1 193 ? -15.645 -0.582 29.130 1.00 96.56 193 CYS A C 1
ATOM 1336 O O . CYS A 1 193 ? -15.035 0.448 29.416 1.00 96.56 193 CYS A O 1
ATOM 1338 N N . THR A 1 194 ? -15.019 -1.755 29.066 1.00 94.69 194 THR A N 1
ATOM 1339 C CA . THR A 1 194 ? -13.567 -1.875 29.232 1.00 94.69 194 THR A CA 1
ATOM 1340 C C . THR A 1 194 ? -12.824 -1.379 27.989 1.00 94.69 194 THR A C 1
ATOM 1342 O O . THR A 1 194 ? -13.386 -1.251 26.901 1.00 94.69 194 THR A O 1
ATOM 1345 N N . ALA A 1 195 ? -11.507 -1.187 28.109 1.00 88.69 195 ALA A N 1
ATOM 1346 C CA . ALA A 1 195 ? -10.645 -0.862 26.970 1.00 88.69 195 ALA A CA 1
ATOM 1347 C C . ALA A 1 195 ? -10.627 -1.951 25.872 1.00 88.69 195 ALA A C 1
ATOM 1349 O O . ALA A 1 195 ? -10.176 -1.689 24.760 1.00 88.69 195 ALA A O 1
ATOM 1350 N N . GLN A 1 196 ? -11.096 -3.167 26.174 1.00 90.38 196 GLN A N 1
ATOM 1351 C CA . GLN A 1 196 ? -11.234 -4.273 25.224 1.00 90.38 196 GLN A CA 1
ATOM 1352 C C . GLN A 1 196 ? -12.641 -4.361 24.617 1.00 90.38 196 GLN A C 1
ATOM 1354 O O . GLN A 1 196 ? -12.938 -5.341 23.935 1.00 90.38 196 GLN A O 1
ATOM 1359 N N . TYR A 1 197 ? -13.495 -3.359 24.849 1.00 91.81 197 TYR A N 1
ATOM 1360 C CA . TYR A 1 197 ? -14.887 -3.330 24.392 1.00 91.81 197 TYR A CA 1
ATOM 1361 C C . TYR A 1 197 ? -15.705 -4.509 24.928 1.00 91.81 197 TYR A C 1
ATOM 1363 O O . TYR A 1 197 ? -16.516 -5.107 24.228 1.00 91.81 197 TYR A O 1
ATOM 1371 N N . THR A 1 198 ? -15.459 -4.863 26.190 1.00 93.88 198 THR A N 1
ATOM 1372 C CA . THR A 1 198 ? -16.270 -5.830 26.932 1.00 93.88 198 THR A CA 1
ATOM 1373 C C . THR A 1 198 ? -16.975 -5.135 28.085 1.00 93.88 198 THR A C 1
ATOM 1375 O O . THR A 1 198 ? -16.446 -4.191 28.669 1.00 93.88 198 THR A O 1
ATOM 1378 N N . CYS A 1 199 ? -18.167 -5.607 28.430 1.00 96.50 199 CYS A N 1
ATOM 1379 C CA . CYS A 1 199 ? -18.923 -5.066 29.550 1.00 96.50 199 CYS A CA 1
ATOM 1380 C C . CYS A 1 199 ? -18.464 -5.677 30.867 1.00 96.50 199 CYS A C 1
ATOM 1382 O O . CYS A 1 199 ? -18.488 -6.896 31.041 1.00 96.50 199 CYS A O 1
ATOM 1384 N N . ALA A 1 200 ? -18.066 -4.819 31.802 1.00 96.62 200 ALA A N 1
ATOM 1385 C CA . ALA A 1 200 ? -17.729 -5.202 33.163 1.00 96.62 200 ALA A CA 1
ATOM 1386 C C . ALA A 1 200 ? -18.761 -4.629 34.136 1.00 96.62 200 ALA A C 1
ATOM 1388 O O . ALA A 1 200 ? -19.126 -3.456 34.055 1.00 96.62 200 ALA A O 1
ATOM 1389 N N . GLN A 1 201 ? -19.222 -5.467 35.062 1.00 96.50 201 GLN A N 1
ATOM 1390 C CA . GLN A 1 201 ? -20.072 -5.048 36.170 1.00 96.50 201 GLN A CA 1
ATOM 1391 C C . GLN A 1 201 ? -19.234 -4.260 37.187 1.00 96.50 201 GLN A C 1
ATOM 1393 O O . GLN A 1 201 ? -18.150 -4.699 37.572 1.00 96.50 201 GLN A O 1
ATOM 1398 N N . VAL A 1 202 ? -19.741 -3.115 37.627 1.00 94.69 202 VAL A N 1
ATOM 1399 C CA . VAL A 1 202 ? -19.134 -2.231 38.632 1.00 94.69 202 VAL A CA 1
ATOM 1400 C C . VAL A 1 202 ? -20.144 -1.917 39.737 1.00 94.69 202 VAL A C 1
ATOM 1402 O O . VAL A 1 202 ? -21.310 -2.330 39.666 1.00 94.69 202 VAL A O 1
ATOM 1405 N N . ALA A 1 203 ? -19.703 -1.234 40.798 1.00 90.38 203 ALA A N 1
ATOM 1406 C CA . ALA A 1 203 ? -20.602 -0.869 41.885 1.00 90.38 203 ALA A CA 1
ATOM 1407 C C . ALA A 1 203 ? -21.748 0.018 41.365 1.00 90.38 203 ALA A C 1
ATOM 1409 O O . ALA A 1 203 ? -21.659 0.645 40.307 1.00 90.38 203 ALA A O 1
ATOM 1410 N N . ALA A 1 204 ? -22.870 0.023 42.079 1.00 86.19 204 ALA A N 1
ATOM 1411 C CA . ALA A 1 204 ? -24.047 0.781 41.677 1.00 86.19 204 ALA A CA 1
ATOM 1412 C C . ALA A 1 204 ? -23.716 2.273 41.490 1.00 86.19 204 ALA A C 1
ATOM 1414 O O . ALA A 1 204 ? -23.146 2.903 42.378 1.00 86.19 204 ALA A O 1
ATOM 1415 N N . GLY A 1 205 ? -24.082 2.826 40.331 1.00 84.50 205 GLY A N 1
ATOM 1416 C CA . GLY A 1 205 ? -23.866 4.236 39.991 1.00 84.50 205 GLY A CA 1
ATOM 1417 C C . GLY A 1 205 ? -22.463 4.607 39.492 1.00 84.50 205 GLY A C 1
ATOM 1418 O O . GLY A 1 205 ? -22.258 5.767 39.147 1.00 84.50 205 GLY A O 1
ATOM 1419 N N . GLU A 1 206 ? -21.509 3.673 39.422 1.00 90.00 206 GLU A N 1
ATOM 1420 C CA . GLU A 1 206 ? -20.161 3.937 38.881 1.00 90.00 206 GLU A CA 1
ATOM 1421 C C . GLU A 1 206 ? -20.050 3.707 37.363 1.00 90.00 206 GLU A C 1
ATOM 1423 O O . GLU A 1 206 ? -19.132 4.209 36.717 1.00 90.00 206 GLU A O 1
ATOM 1428 N N . GLY A 1 207 ? -20.961 2.919 36.795 1.00 92.69 207 GLY A N 1
ATOM 1429 C CA . GLY A 1 207 ? -20.990 2.528 35.392 1.00 92.69 207 GLY A CA 1
ATOM 1430 C C . GLY A 1 207 ? -21.836 3.452 34.520 1.00 92.69 207 GLY A C 1
ATOM 1431 O O . GLY A 1 207 ? -22.764 4.113 34.980 1.00 92.69 207 GLY A O 1
ATOM 1432 N N . GLU A 1 208 ? -21.525 3.458 33.227 1.00 94.25 208 GLU A N 1
ATOM 1433 C CA . GLU A 1 208 ? -22.213 4.248 32.198 1.00 94.25 208 GLU A CA 1
ATOM 1434 C C . GLU A 1 208 ? -23.573 3.646 31.801 1.00 94.25 208 GLU A C 1
ATOM 1436 O O . GLU A 1 208 ? -24.439 4.351 31.281 1.00 94.25 208 GLU A O 1
ATOM 1441 N N . PHE A 1 209 ? -23.776 2.348 32.052 1.00 95.75 209 PHE A N 1
ATOM 1442 C CA . PHE A 1 209 ? -24.960 1.594 31.645 1.00 95.75 209 PHE A CA 1
ATOM 1443 C C . PHE A 1 209 ? -25.683 0.985 32.853 1.00 95.75 209 PHE A C 1
ATOM 1445 O O . PHE A 1 209 ? -25.055 0.448 33.767 1.00 95.75 209 PHE A O 1
ATOM 1452 N N . ALA A 1 210 ? -27.018 1.035 32.844 1.00 93.50 210 ALA A N 1
ATOM 1453 C CA . ALA A 1 210 ? -27.859 0.529 33.936 1.00 93.50 210 ALA A CA 1
ATOM 1454 C C . ALA A 1 210 ? -28.021 -1.002 33.937 1.00 93.50 210 ALA A C 1
ATOM 1456 O O . ALA A 1 210 ? -28.383 -1.584 34.954 1.00 93.50 210 ALA A O 1
ATOM 1457 N N . ASP A 1 211 ? -27.764 -1.654 32.805 1.00 94.44 211 ASP A N 1
ATOM 1458 C CA . ASP A 1 211 ? -27.911 -3.095 32.637 1.00 94.44 211 ASP A CA 1
ATOM 1459 C C . ASP A 1 211 ? -26.921 -3.633 31.590 1.00 94.44 211 ASP A C 1
ATOM 1461 O O . ASP A 1 211 ? -26.365 -2.883 30.778 1.00 94.44 211 ASP A O 1
ATOM 1465 N N . ALA A 1 212 ? -26.696 -4.948 31.618 1.00 93.38 212 ALA A N 1
ATOM 1466 C CA . ALA A 1 212 ? -25.740 -5.614 30.740 1.00 93.38 212 ALA A CA 1
ATOM 1467 C C . ALA A 1 212 ? -26.111 -5.501 29.252 1.00 93.38 212 ALA A C 1
ATOM 1469 O O . ALA A 1 212 ? -25.220 -5.317 28.429 1.00 93.38 212 ALA A O 1
ATOM 1470 N N . ALA A 1 213 ? -27.400 -5.557 28.898 1.00 94.25 213 ALA A N 1
ATOM 1471 C CA . ALA A 1 213 ? -27.838 -5.517 27.503 1.00 94.25 213 ALA A CA 1
ATOM 1472 C C . ALA A 1 213 ? -27.620 -4.126 26.886 1.00 94.25 213 ALA A C 1
ATOM 1474 O O . ALA A 1 213 ? -27.139 -4.006 25.759 1.00 94.25 213 ALA A O 1
ATOM 1475 N N . SER A 1 214 ? -27.909 -3.070 27.649 1.00 94.56 214 SER A N 1
ATOM 1476 C CA . SER A 1 214 ? -27.601 -1.688 27.279 1.00 94.56 214 SER A CA 1
ATOM 1477 C C . SER A 1 214 ? -26.094 -1.476 27.114 1.00 94.56 214 SER A C 1
ATOM 1479 O O . SER A 1 214 ? -25.669 -0.817 26.164 1.00 94.56 214 SER A O 1
ATOM 1481 N N . CYS A 1 215 ? -25.283 -2.072 27.995 1.00 95.94 215 CYS A N 1
ATOM 1482 C CA . CYS A 1 215 ? -23.832 -2.035 27.867 1.00 95.94 215 CYS A CA 1
ATOM 1483 C C . CYS A 1 215 ? -23.354 -2.753 26.600 1.00 95.94 215 CYS A C 1
ATOM 1485 O O . CYS A 1 215 ? -22.601 -2.169 25.831 1.00 95.94 215 CYS A O 1
ATOM 1487 N N . GLU A 1 216 ? -23.809 -3.978 26.330 1.00 93.62 216 GLU A N 1
ATOM 1488 C CA . GLU A 1 216 ? -23.406 -4.740 25.139 1.00 93.62 216 GLU A CA 1
ATOM 1489 C C . GLU A 1 216 ? -23.785 -4.020 23.837 1.00 93.62 216 GLU A C 1
ATOM 1491 O O . GLU A 1 216 ? -23.024 -4.035 22.871 1.00 93.62 216 GLU A O 1
ATOM 1496 N N . ALA A 1 217 ? -24.929 -3.332 23.817 1.00 91.69 217 ALA A N 1
ATOM 1497 C CA . ALA A 1 217 ? -25.353 -2.537 22.670 1.00 91.69 217 ALA A CA 1
ATOM 1498 C C . ALA A 1 217 ? -24.517 -1.256 22.474 1.00 91.69 217 ALA A C 1
ATOM 1500 O O . ALA A 1 217 ? -24.311 -0.827 21.336 1.00 91.69 217 ALA A O 1
ATOM 1501 N N . GLY A 1 218 ? -24.056 -0.628 23.561 1.00 91.50 218 GLY A N 1
ATOM 1502 C CA . GLY A 1 218 ? -23.278 0.616 23.527 1.00 91.50 218 GLY A CA 1
ATOM 1503 C C . GLY A 1 218 ? -21.762 0.417 23.417 1.00 91.50 218 GLY A C 1
ATOM 1504 O O . GLY A 1 218 ? -21.073 1.245 22.822 1.00 91.50 218 GLY A O 1
ATOM 1505 N N . CYS A 1 219 ? -21.242 -0.688 23.946 1.00 93.31 219 CYS A N 1
ATOM 1506 C CA . CYS A 1 219 ? -19.822 -1.017 24.047 1.00 93.31 219 CYS A CA 1
ATOM 1507 C C . CYS A 1 219 ? -19.310 -1.663 22.750 1.00 93.31 219 CYS A C 1
ATOM 1509 O O . CYS A 1 219 ? -18.833 -2.794 22.728 1.00 93.31 219 CYS A O 1
ATOM 1511 N N . ASN A 1 220 ? -19.429 -0.935 21.638 1.00 87.31 220 ASN A N 1
ATOM 1512 C CA . ASN A 1 220 ? -18.911 -1.387 20.353 1.00 87.31 220 ASN A CA 1
ATOM 1513 C C . ASN A 1 220 ? -17.466 -0.913 20.146 1.00 87.31 220 ASN A C 1
ATOM 1515 O O . ASN A 1 220 ? -17.168 0.260 20.399 1.00 87.31 220 ASN A O 1
ATOM 1519 N N . PRO A 1 221 ? -16.571 -1.771 19.620 1.00 82.06 221 PRO A N 1
ATOM 1520 C CA . PRO A 1 221 ? -15.265 -1.320 19.169 1.00 82.06 221 PRO A CA 1
ATOM 1521 C C . PRO A 1 221 ? -15.426 -0.216 18.113 1.00 82.06 221 PRO A C 1
ATOM 1523 O O . PRO A 1 221 ? -16.310 -0.312 17.252 1.00 82.06 221 PRO A O 1
ATOM 1526 N N . PRO A 1 222 ? -14.588 0.838 18.140 1.00 78.44 222 PRO A N 1
ATOM 1527 C CA . PRO A 1 222 ? -14.587 1.855 17.110 1.00 78.44 222 PRO A CA 1
ATOM 1528 C C . PRO A 1 222 ? -14.369 1.161 15.772 1.00 78.44 222 PRO A C 1
ATOM 1530 O O . PRO A 1 222 ? -13.504 0.292 15.643 1.00 78.44 222 PRO A O 1
ATOM 1533 N N . ALA A 1 223 ? -15.189 1.530 14.787 1.00 79.12 223 ALA A N 1
ATOM 1534 C CA . ALA A 1 223 ? -15.125 0.942 13.461 1.00 79.12 223 ALA A CA 1
ATOM 1535 C C . ALA A 1 223 ? -13.682 1.015 12.944 1.00 79.12 223 ALA A C 1
ATOM 1537 O O . ALA A 1 223 ? -13.125 2.106 12.791 1.00 79.12 223 ALA A O 1
ATOM 1538 N N . VAL A 1 224 ? -13.076 -0.151 12.710 1.00 84.38 224 VAL A N 1
ATOM 1539 C CA . VAL A 1 224 ? -11.722 -0.240 12.164 1.00 84.38 224 VAL A CA 1
ATOM 1540 C C . VAL A 1 224 ? -11.763 0.366 10.770 1.00 84.38 224 VAL A C 1
ATOM 1542 O O . VAL A 1 224 ? -12.456 -0.136 9.884 1.00 84.38 224 VAL A O 1
ATOM 1545 N N . LYS A 1 225 ? -11.040 1.466 10.584 1.00 93.88 225 LYS A N 1
ATOM 1546 C CA . LYS A 1 225 ? -10.833 2.055 9.266 1.00 93.88 225 LYS A CA 1
ATOM 1547 C C . LYS A 1 225 ? -9.522 1.554 8.679 1.00 93.88 225 LYS A C 1
ATOM 1549 O O . LYS A 1 225 ? -8.671 1.017 9.388 1.00 93.88 225 LYS A O 1
ATOM 1554 N N . TYR A 1 226 ? -9.377 1.709 7.371 1.00 94.44 226 TYR A N 1
ATOM 1555 C CA . TYR A 1 226 ? -8.199 1.279 6.634 1.00 94.44 226 TYR A CA 1
ATOM 1556 C C . TYR A 1 226 ? -7.567 2.460 5.908 1.00 94.44 226 TYR A C 1
ATOM 1558 O O . TYR A 1 226 ? -8.262 3.323 5.362 1.00 94.44 226 TYR A O 1
ATOM 1566 N N . LEU A 1 227 ? -6.239 2.494 5.924 1.00 96.00 227 LEU A N 1
ATOM 1567 C CA . LEU A 1 227 ? -5.408 3.483 5.252 1.00 96.00 227 LEU A CA 1
ATOM 1568 C C . LEU A 1 227 ? -4.532 2.765 4.220 1.00 96.00 227 LEU A C 1
ATOM 1570 O O . LEU A 1 227 ? -3.915 1.743 4.530 1.00 96.00 227 LEU A O 1
ATOM 1574 N N . CYS A 1 228 ? -4.477 3.315 3.008 1.00 96.62 228 CYS A N 1
ATOM 1575 C CA . CYS A 1 228 ? -3.539 2.882 1.979 1.00 96.62 228 CYS A CA 1
ATOM 1576 C C . CYS A 1 228 ? -2.173 3.519 2.243 1.00 96.62 228 CYS A C 1
ATOM 1578 O O . CYS A 1 228 ? -2.059 4.746 2.276 1.00 96.62 228 CYS A O 1
ATOM 1580 N N . ASP A 1 229 ? -1.138 2.703 2.426 1.00 95.12 229 ASP A N 1
ATOM 1581 C CA . ASP A 1 229 ? 0.234 3.198 2.433 1.00 95.12 229 ASP A CA 1
ATOM 1582 C C . ASP A 1 229 ? 0.672 3.477 0.993 1.00 95.12 229 ASP A C 1
ATOM 1584 O O . ASP A 1 229 ? 0.835 2.552 0.205 1.00 95.12 229 ASP A O 1
ATOM 1588 N N . THR A 1 230 ? 0.873 4.742 0.631 1.00 90.25 230 THR A N 1
ATOM 1589 C CA . THR A 1 230 ? 1.241 5.141 -0.738 1.00 90.25 230 THR A CA 1
ATOM 1590 C C . THR A 1 230 ? 2.690 4.820 -1.110 1.00 90.25 230 THR A C 1
ATOM 1592 O O . THR A 1 230 ? 3.088 5.017 -2.255 1.00 90.25 230 THR A O 1
ATOM 1595 N N . THR A 1 231 ? 3.495 4.333 -0.164 1.00 88.19 231 THR A N 1
ATOM 1596 C CA . THR A 1 231 ? 4.877 3.909 -0.416 1.00 88.19 231 THR A CA 1
ATOM 1597 C C . THR A 1 231 ? 4.921 2.439 -0.805 1.00 88.19 231 THR A C 1
ATOM 1599 O O . THR A 1 231 ? 5.603 2.070 -1.760 1.00 88.19 231 THR A O 1
ATOM 1602 N N . THR A 1 232 ? 4.199 1.592 -0.068 1.00 91.38 232 THR A N 1
ATOM 1603 C CA . THR A 1 232 ? 4.168 0.138 -0.293 1.00 91.38 232 THR A CA 1
ATOM 1604 C C . THR A 1 232 ? 2.955 -0.326 -1.091 1.00 91.38 232 THR A C 1
ATOM 1606 O O . THR A 1 232 ? 2.949 -1.464 -1.550 1.00 91.38 232 THR A O 1
ATOM 1609 N N . TYR A 1 233 ? 1.952 0.538 -1.267 1.00 93.00 233 TYR A N 1
ATOM 1610 C CA . TYR A 1 233 ? 0.649 0.232 -1.865 1.00 93.00 233 TYR A CA 1
ATOM 1611 C C . TYR A 1 233 ? -0.026 -0.957 -1.182 1.00 93.00 233 TYR A C 1
ATOM 1613 O O . TYR A 1 233 ? -0.515 -1.886 -1.815 1.00 93.00 233 TYR A O 1
ATOM 1621 N N . THR A 1 234 ? -0.010 -0.935 0.152 1.00 94.12 234 THR A N 1
ATOM 1622 C CA . THR A 1 234 ? -0.645 -1.955 0.990 1.00 94.12 234 THR A CA 1
ATOM 1623 C C . THR A 1 234 ? -1.614 -1.317 1.968 1.00 94.12 234 THR A C 1
ATOM 1625 O O . THR A 1 234 ? -1.305 -0.295 2.588 1.00 94.12 234 THR A O 1
ATOM 1628 N N . CYS A 1 235 ? -2.755 -1.964 2.170 1.00 96.00 235 CYS A N 1
ATOM 1629 C CA . CYS A 1 235 ? -3.757 -1.530 3.131 1.00 96.00 235 CYS A CA 1
ATOM 1630 C C . CYS A 1 235 ? -3.457 -2.019 4.545 1.00 96.00 235 CYS A C 1
ATOM 1632 O O . CYS A 1 235 ? -3.161 -3.194 4.763 1.00 96.00 235 CYS A O 1
ATOM 1634 N N . ARG A 1 236 ? -3.591 -1.123 5.526 1.00 94.31 236 ARG A N 1
ATOM 1635 C CA . ARG A 1 236 ? -3.485 -1.451 6.954 1.00 94.31 236 ARG A CA 1
ATOM 1636 C C . ARG A 1 236 ? -4.640 -0.861 7.753 1.00 94.31 236 ARG A C 1
ATOM 1638 O O . ARG A 1 236 ? -5.201 0.160 7.360 1.00 94.31 236 ARG A O 1
ATOM 1645 N N . GLY A 1 237 ? -4.977 -1.504 8.870 1.00 92.38 237 GLY A N 1
ATOM 1646 C CA . GLY A 1 237 ? -5.933 -0.962 9.835 1.00 92.38 237 GLY A CA 1
ATOM 1647 C C . GLY A 1 237 ? -5.350 0.271 10.524 1.00 92.38 237 GLY A C 1
ATOM 1648 O O . GLY A 1 237 ? -4.242 0.212 11.052 1.00 92.38 237 GLY A O 1
ATOM 1649 N N . ASP A 1 238 ? -6.077 1.381 10.490 1.00 90.88 238 ASP A N 1
ATOM 1650 C CA . ASP A 1 238 ? -5.657 2.665 11.045 1.00 90.88 238 ASP A CA 1
ATOM 1651 C C . ASP A 1 238 ? -6.894 3.494 11.421 1.00 90.88 238 ASP A C 1
ATOM 1653 O O . ASP A 1 238 ? -7.825 3.619 10.626 1.00 90.88 238 ASP A O 1
ATOM 1657 N N . ALA A 1 239 ? -6.916 4.087 12.618 1.00 88.69 239 ALA A N 1
ATOM 1658 C CA . ALA A 1 239 ? -8.054 4.885 13.090 1.00 88.69 239 ALA A CA 1
ATOM 1659 C C . ALA A 1 239 ? -8.316 6.143 12.232 1.00 88.69 239 ALA A C 1
ATOM 1661 O O . ALA A 1 239 ? -9.447 6.630 12.171 1.00 88.69 239 ALA A O 1
ATOM 1662 N N . SER A 1 240 ? -7.287 6.652 11.548 1.00 89.56 240 SER A N 1
ATOM 1663 C CA . SER A 1 240 ? -7.362 7.785 10.619 1.00 89.56 240 SER A CA 1
ATOM 1664 C C . SER A 1 240 ? -7.690 7.383 9.177 1.00 89.56 240 SER A C 1
ATOM 1666 O O . SER A 1 240 ? -7.830 8.252 8.316 1.00 89.56 240 SER A O 1
ATOM 1668 N N . GLY A 1 241 ? -7.836 6.081 8.908 1.00 92.56 241 GLY A N 1
ATOM 1669 C CA . GLY A 1 241 ? -8.132 5.556 7.582 1.00 92.56 241 GLY A CA 1
ATOM 1670 C C . GLY A 1 241 ? -9.402 6.146 6.965 1.00 92.56 241 GLY A C 1
ATOM 1671 O O . GLY A 1 241 ? -10.361 6.493 7.655 1.00 92.56 241 GLY A O 1
ATOM 1672 N N . THR A 1 242 ? -9.429 6.256 5.642 1.00 94.44 242 THR A N 1
ATOM 1673 C CA . THR A 1 242 ? -10.595 6.735 4.882 1.00 94.44 242 THR A CA 1
ATOM 1674 C C . THR A 1 242 ? -11.529 5.603 4.467 1.00 94.44 242 THR A C 1
ATOM 1676 O O . THR A 1 242 ? -12.715 5.844 4.250 1.00 94.44 242 THR A O 1
ATOM 1679 N N . TYR A 1 243 ? -11.028 4.370 4.385 1.00 94.75 243 TYR A N 1
ATOM 1680 C CA . TYR A 1 243 ? -11.796 3.223 3.914 1.00 94.75 243 TYR A CA 1
ATOM 1681 C C . TYR A 1 243 ? -12.473 2.495 5.076 1.00 94.75 243 TYR A C 1
ATOM 1683 O O . TYR A 1 243 ? -11.852 2.214 6.098 1.00 94.75 243 TYR A O 1
ATOM 1691 N N . SER A 1 244 ? -13.750 2.152 4.911 1.00 94.25 244 SER A N 1
ATOM 1692 C CA . SER A 1 244 ? -14.548 1.431 5.915 1.00 94.25 244 SER A CA 1
ATOM 1693 C C . SER A 1 244 ? -14.309 -0.082 5.930 1.00 94.25 244 SER A C 1
ATOM 1695 O O . SER A 1 244 ? -14.819 -0.773 6.806 1.00 94.25 244 SER A O 1
ATOM 1697 N N . SER A 1 245 ? -13.567 -0.616 4.957 1.00 94.38 245 SER A N 1
ATOM 1698 C CA . SER A 1 245 ? -13.232 -2.037 4.879 1.00 94.38 245 SER A CA 1
ATOM 1699 C C . SER A 1 245 ? -11.885 -2.253 4.197 1.00 94.38 245 SER A C 1
ATOM 1701 O O . SER A 1 245 ? -11.454 -1.433 3.381 1.00 94.38 245 SER A O 1
ATOM 1703 N N . PHE A 1 246 ? -11.248 -3.387 4.500 1.00 93.31 246 PHE A N 1
ATOM 1704 C CA . PHE A 1 246 ? -9.997 -3.789 3.860 1.00 93.31 246 PHE A CA 1
ATOM 1705 C C . PHE A 1 246 ? -10.165 -3.912 2.341 1.00 93.31 246 PHE A C 1
ATOM 1707 O O . PHE A 1 246 ? -9.349 -3.382 1.602 1.00 93.31 246 PHE A O 1
ATOM 1714 N N . ALA A 1 247 ? -11.256 -4.533 1.876 1.00 94.94 247 ALA A N 1
ATOM 1715 C CA . ALA A 1 247 ? -11.521 -4.736 0.450 1.00 94.94 247 ALA A CA 1
ATOM 1716 C C . ALA A 1 247 ? -11.696 -3.417 -0.323 1.00 94.94 247 ALA A C 1
ATOM 1718 O O . ALA A 1 247 ? -11.205 -3.295 -1.440 1.00 94.94 247 ALA A O 1
ATOM 1719 N N . ALA A 1 248 ? -12.363 -2.420 0.273 1.00 94.81 248 ALA A N 1
ATOM 1720 C CA . ALA A 1 248 ? -12.489 -1.097 -0.340 1.00 94.81 248 ALA A CA 1
ATOM 1721 C C . ALA A 1 248 ? -11.138 -0.374 -0.422 1.00 94.81 248 ALA A C 1
ATOM 1723 O O . ALA A 1 248 ? -10.869 0.305 -1.404 1.00 94.81 248 ALA A O 1
ATOM 1724 N N . CYS A 1 249 ? -10.287 -0.538 0.594 1.00 96.31 249 CYS A N 1
ATOM 1725 C CA . CYS A 1 249 ? -8.930 -0.016 0.545 1.00 96.31 249 CYS A CA 1
ATOM 1726 C C . CYS A 1 249 ? -8.110 -0.721 -0.542 1.00 96.31 249 CYS A C 1
ATOM 1728 O O . CYS A 1 249 ? -7.480 -0.049 -1.345 1.00 96.31 249 CYS A O 1
ATOM 1730 N N . ASP A 1 250 ? -8.133 -2.054 -0.592 1.00 94.44 250 ASP A N 1
ATOM 1731 C CA . ASP A 1 250 ? -7.317 -2.865 -1.505 1.00 94.44 250 ASP A CA 1
ATOM 1732 C C . ASP A 1 250 ? -7.646 -2.586 -2.980 1.00 94.44 250 ASP A C 1
ATOM 1734 O O . ASP A 1 250 ? -6.753 -2.474 -3.813 1.00 94.44 250 ASP A O 1
ATOM 1738 N N . ALA A 1 251 ? -8.928 -2.365 -3.287 1.00 92.88 251 ALA A N 1
ATOM 1739 C CA . 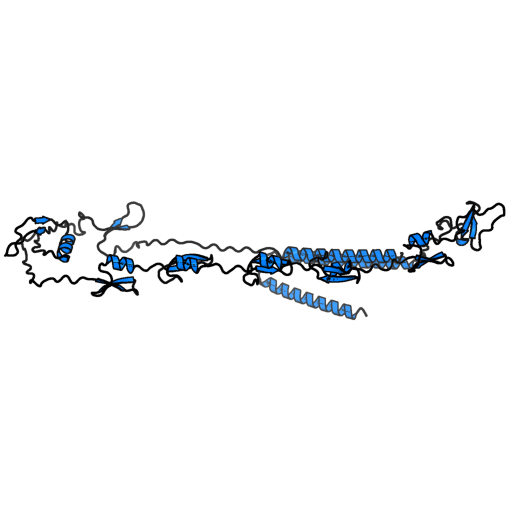ALA A 1 251 ? -9.380 -2.004 -4.628 1.00 92.88 251 ALA A CA 1
ATOM 1740 C C . ALA A 1 251 ? -8.864 -0.634 -5.111 1.00 92.88 251 ALA A C 1
ATOM 1742 O O . ALA A 1 251 ? -8.701 -0.438 -6.312 1.00 92.88 251 ALA A O 1
ATOM 1743 N N . GLU A 1 252 ? -8.616 0.307 -4.198 1.00 93.31 252 GLU A N 1
ATOM 1744 C CA . GLU A 1 252 ? -8.169 1.671 -4.521 1.00 93.31 252 GLU A CA 1
ATOM 1745 C C . GLU A 1 252 ? -6.657 1.862 -4.297 1.00 93.31 252 GLU A C 1
ATOM 1747 O O . GLU A 1 252 ? -6.031 2.738 -4.893 1.00 93.31 252 GLU A O 1
ATOM 1752 N N . CYS A 1 253 ? -6.038 1.033 -3.454 1.00 95.00 253 CYS A N 1
ATOM 1753 C CA . CYS A 1 253 ? -4.622 1.090 -3.092 1.00 95.00 253 CYS A CA 1
ATOM 1754 C C . CYS A 1 253 ? -3.739 0.392 -4.133 1.00 95.00 253 CYS A C 1
ATOM 1756 O O . CYS A 1 253 ? -2.943 -0.490 -3.822 1.00 95.00 253 CYS A O 1
ATOM 1758 N N . ILE A 1 254 ? -3.892 0.780 -5.396 1.00 91.12 254 ILE A N 1
ATOM 1759 C CA . ILE A 1 254 ? -3.181 0.159 -6.511 1.00 91.12 254 ILE A CA 1
ATOM 1760 C C . ILE A 1 254 ? -1.874 0.912 -6.770 1.00 91.12 254 ILE A C 1
ATOM 1762 O O . ILE A 1 254 ? -1.856 2.139 -6.893 1.00 91.12 254 ILE A O 1
ATOM 1766 N N . ALA A 1 255 ? -0.772 0.168 -6.890 1.00 88.69 255 ALA A N 1
ATOM 1767 C CA . ALA A 1 255 ? 0.511 0.731 -7.291 1.00 88.69 255 ALA A CA 1
ATOM 1768 C C . ALA A 1 255 ? 0.422 1.386 -8.684 1.00 88.69 255 ALA A C 1
ATOM 1770 O O . ALA A 1 255 ? -0.180 0.815 -9.597 1.00 88.69 255 ALA A O 1
ATOM 1771 N N . PRO A 1 256 ? 1.033 2.566 -8.895 1.00 88.38 256 PRO A N 1
ATOM 1772 C CA . PRO A 1 256 ? 1.064 3.206 -10.192 1.00 88.38 256 PRO A CA 1
ATOM 1773 C C . PRO A 1 256 ? 1.852 2.329 -11.159 1.00 88.38 256 PRO A C 1
ATOM 1775 O O . PRO A 1 256 ? 3.015 1.997 -10.929 1.00 88.38 256 PRO A O 1
ATOM 1778 N N . ALA A 1 257 ? 1.207 1.988 -12.264 1.00 93.75 257 ALA A N 1
ATOM 1779 C CA . ALA A 1 257 ? 1.833 1.342 -13.397 1.00 93.75 257 ALA A CA 1
ATOM 1780 C C . ALA A 1 257 ? 1.961 2.347 -14.550 1.00 93.75 257 ALA A C 1
ATOM 1782 O O . ALA A 1 257 ? 1.224 3.333 -14.635 1.00 93.75 257 ALA A O 1
ATOM 1783 N N . TYR A 1 258 ? 2.950 2.125 -15.410 1.00 94.94 258 TYR A N 1
ATOM 1784 C CA . TYR A 1 258 ? 3.276 2.999 -16.530 1.00 94.94 258 TYR A CA 1
ATOM 1785 C C . TYR A 1 258 ? 3.360 2.186 -17.814 1.00 94.94 258 TYR A C 1
ATOM 1787 O O . TYR A 1 258 ? 3.884 1.066 -17.839 1.00 94.94 258 TYR A O 1
ATOM 1795 N N . LYS A 1 259 ? 2.837 2.762 -18.891 1.00 96.62 259 LYS A N 1
ATOM 1796 C CA . LYS A 1 259 ? 2.789 2.166 -20.222 1.00 96.62 259 LYS A CA 1
ATOM 1797 C C . LYS A 1 259 ? 3.534 3.058 -21.205 1.00 96.62 259 LYS A C 1
ATOM 1799 O O . LYS A 1 259 ? 3.394 4.277 -21.172 1.00 96.62 259 LYS A O 1
ATOM 1804 N N . CYS A 1 260 ? 4.318 2.426 -22.070 1.00 95.75 260 CYS A N 1
ATOM 1805 C CA . CYS A 1 260 ? 4.978 3.090 -23.184 1.00 95.75 260 CYS A CA 1
ATOM 1806 C C . CYS A 1 260 ? 4.027 3.138 -24.383 1.00 95.75 260 CYS A C 1
ATOM 1808 O O . CYS A 1 260 ? 3.565 2.087 -24.838 1.00 95.75 260 CYS A O 1
ATOM 1810 N N . ASP A 1 261 ? 3.753 4.330 -24.905 1.00 95.12 261 ASP A N 1
ATOM 1811 C CA . ASP A 1 261 ? 3.147 4.479 -26.225 1.00 95.12 261 ASP A CA 1
ATOM 1812 C C . ASP A 1 261 ? 4.239 4.288 -27.281 1.00 95.12 261 ASP A C 1
ATOM 1814 O O . ASP A 1 261 ? 5.123 5.123 -27.432 1.00 95.12 261 ASP A O 1
ATOM 1818 N N . THR A 1 262 ? 4.197 3.182 -28.020 1.00 89.44 262 THR A N 1
ATOM 1819 C CA . THR A 1 262 ? 5.206 2.854 -29.041 1.00 89.44 262 THR A CA 1
ATOM 1820 C C . THR A 1 262 ? 5.105 3.708 -30.306 1.00 89.44 262 THR A C 1
ATOM 1822 O O . THR A 1 262 ? 5.912 3.549 -31.214 1.00 89.44 262 THR A O 1
ATOM 1825 N N . THR A 1 263 ? 4.091 4.565 -30.418 1.00 89.75 263 THR A N 1
ATOM 1826 C CA . THR A 1 263 ? 3.908 5.479 -31.553 1.00 89.75 263 THR A CA 1
ATOM 1827 C C . THR A 1 263 ? 4.596 6.810 -31.283 1.00 89.75 263 THR A C 1
ATOM 1829 O O . THR A 1 263 ? 5.246 7.360 -32.168 1.00 89.75 263 THR A O 1
ATOM 1832 N N . THR A 1 264 ? 4.451 7.332 -30.065 1.00 93.25 264 THR A N 1
ATOM 1833 C CA . THR A 1 264 ? 5.028 8.619 -29.644 1.00 93.25 264 THR A CA 1
ATOM 1834 C C . THR A 1 264 ? 6.294 8.466 -28.807 1.00 93.25 264 THR A C 1
ATOM 1836 O O . THR A 1 264 ? 6.982 9.456 -28.575 1.00 93.25 264 THR A O 1
ATOM 1839 N N . TYR A 1 265 ? 6.591 7.249 -28.344 1.00 91.12 265 TYR A N 1
ATOM 1840 C CA . TYR A 1 265 ? 7.664 6.921 -27.401 1.00 91.12 265 TYR A CA 1
ATOM 1841 C C . TYR A 1 265 ? 7.587 7.743 -26.113 1.00 91.12 265 TYR A C 1
ATOM 1843 O O . TYR A 1 265 ? 8.587 8.193 -25.561 1.00 91.12 265 TYR A O 1
ATOM 1851 N N . THR A 1 266 ? 6.361 7.945 -25.630 1.00 94.06 266 THR A N 1
ATOM 1852 C CA . THR A 1 266 ? 6.085 8.640 -24.371 1.00 94.06 266 THR A CA 1
ATOM 1853 C C . THR A 1 266 ? 5.494 7.686 -23.347 1.00 94.06 266 THR A C 1
ATOM 1855 O O . THR A 1 266 ? 4.648 6.853 -23.676 1.00 94.06 266 THR A O 1
ATOM 1858 N N . CYS A 1 267 ? 5.897 7.848 -22.091 1.00 95.75 267 CYS A N 1
ATOM 1859 C CA . CYS A 1 267 ? 5.359 7.088 -20.973 1.00 95.75 267 CYS A CA 1
ATOM 1860 C C . CYS A 1 267 ? 4.177 7.800 -20.325 1.00 95.75 267 CYS A C 1
ATOM 1862 O O . CYS A 1 267 ? 4.258 8.978 -19.979 1.00 95.75 267 CYS A O 1
ATOM 1864 N N . THR A 1 268 ? 3.089 7.065 -20.119 1.00 95.75 268 THR A N 1
ATOM 1865 C CA . THR A 1 268 ? 1.900 7.549 -19.412 1.00 95.75 268 THR A CA 1
ATOM 1866 C C . THR A 1 268 ? 1.543 6.604 -18.276 1.00 95.75 268 THR A C 1
ATOM 1868 O O . THR A 1 268 ? 1.725 5.390 -18.388 1.00 95.75 268 THR A O 1
ATOM 1871 N N . GLN A 1 269 ? 1.025 7.156 -17.178 1.00 94.62 269 GLN A N 1
ATOM 1872 C CA . GLN A 1 269 ? 0.493 6.354 -16.081 1.00 94.62 269 GLN A CA 1
ATOM 1873 C C . GLN A 1 269 ? -0.768 5.618 -16.557 1.00 94.62 269 GLN A C 1
ATOM 1875 O O . GLN A 1 269 ? -1.687 6.234 -17.092 1.00 94.62 269 GLN A O 1
ATOM 1880 N N . ASP A 1 270 ? -0.785 4.301 -16.392 1.00 91.94 270 ASP A N 1
ATOM 1881 C CA . ASP A 1 270 ? -1.827 3.398 -16.877 1.00 91.94 270 ASP A CA 1
ATOM 1882 C C . ASP A 1 270 ? -1.837 2.157 -15.977 1.00 91.94 270 ASP A C 1
ATOM 1884 O O . ASP A 1 270 ? -0.795 1.538 -15.767 1.00 91.94 270 ASP A O 1
ATOM 1888 N N . THR A 1 271 ? -3.000 1.773 -15.449 1.00 88.00 271 THR A N 1
ATOM 1889 C CA . THR A 1 271 ? -3.146 0.629 -14.528 1.00 88.00 271 THR A CA 1
ATOM 1890 C C . THR A 1 271 ? -2.822 -0.725 -15.167 1.00 88.00 271 THR A C 1
ATOM 1892 O O . THR A 1 271 ? -2.615 -1.704 -14.457 1.00 88.00 271 THR A O 1
ATOM 1895 N N . THR A 1 272 ? -2.743 -0.792 -16.496 1.00 89.62 272 THR A N 1
ATOM 1896 C CA . THR A 1 272 ? -2.328 -1.967 -17.280 1.00 89.62 272 THR A CA 1
ATOM 1897 C C . THR A 1 272 ? -0.864 -1.906 -17.724 1.00 89.62 272 THR A C 1
ATOM 1899 O O . THR A 1 272 ? -0.396 -2.774 -18.464 1.00 89.62 272 THR A O 1
ATOM 1902 N N . GLY A 1 273 ? -0.135 -0.869 -17.305 1.00 92.56 273 GLY A N 1
ATOM 1903 C CA . GLY A 1 273 ? 1.268 -0.670 -17.629 1.00 92.56 273 GLY A CA 1
ATOM 1904 C C . GLY A 1 273 ? 2.172 -1.792 -17.114 1.00 92.56 273 GLY A C 1
ATOM 1905 O O . GLY A 1 273 ? 1.953 -2.367 -16.052 1.00 92.56 273 GLY A O 1
ATOM 1906 N N . THR A 1 274 ? 3.224 -2.102 -17.867 1.00 93.44 274 THR A N 1
ATOM 1907 C CA . THR A 1 274 ? 4.206 -3.135 -17.498 1.00 93.44 274 THR A CA 1
ATOM 1908 C C . THR A 1 274 ? 5.336 -2.602 -16.619 1.00 93.44 274 THR A C 1
ATOM 1910 O O . THR A 1 274 ? 6.086 -3.390 -16.048 1.00 93.44 274 THR A O 1
ATOM 1913 N N . TYR A 1 275 ? 5.496 -1.280 -16.530 1.00 93.19 275 TYR A N 1
ATOM 1914 C CA . TYR A 1 275 ? 6.575 -0.646 -15.779 1.00 93.19 275 TYR A CA 1
ATOM 1915 C C . TYR A 1 275 ? 6.066 -0.148 -14.428 1.00 93.19 275 TYR A C 1
ATOM 1917 O O . TYR A 1 275 ? 5.059 0.551 -14.359 1.00 93.19 275 TYR A O 1
ATOM 1925 N N . SER A 1 276 ? 6.791 -0.463 -13.355 1.00 92.50 276 SER A N 1
ATOM 1926 C CA . SER A 1 276 ? 6.452 -0.055 -11.983 1.00 92.50 276 SER A CA 1
ATOM 1927 C C . SER A 1 276 ? 6.872 1.378 -11.636 1.00 92.50 276 SER A C 1
ATOM 1929 O O . SER A 1 276 ? 6.564 1.874 -10.555 1.00 92.50 276 SER A O 1
ATOM 1931 N N . SER A 1 277 ? 7.600 2.061 -12.524 1.00 92.62 277 SER A N 1
ATOM 1932 C CA . SER A 1 277 ? 8.008 3.452 -12.333 1.00 92.62 277 SER A CA 1
ATOM 1933 C C . SER A 1 277 ? 8.125 4.201 -13.657 1.00 92.62 277 SER A C 1
ATOM 1935 O O . SER A 1 277 ? 8.456 3.611 -14.690 1.00 92.62 277 SER A O 1
ATOM 1937 N N . MET A 1 278 ? 7.913 5.521 -13.606 1.00 93.50 278 MET A N 1
ATOM 1938 C CA . MET A 1 278 ? 8.076 6.407 -14.763 1.00 93.50 278 MET A CA 1
ATOM 1939 C C . MET A 1 278 ? 9.488 6.289 -15.349 1.00 93.50 278 MET A C 1
ATOM 1941 O O . MET A 1 278 ? 9.640 6.079 -16.544 1.00 93.50 278 MET A O 1
ATOM 1945 N N . GLN A 1 279 ? 10.519 6.308 -14.499 1.00 93.56 279 GLN A N 1
ATOM 1946 C CA . GLN A 1 279 ? 11.917 6.220 -14.929 1.00 93.56 279 GLN A CA 1
ATOM 1947 C C . GLN A 1 279 ? 12.242 4.891 -15.631 1.00 93.56 279 GLN A C 1
ATOM 1949 O O . GLN A 1 279 ? 12.996 4.866 -16.607 1.00 93.56 279 GLN A O 1
ATOM 1954 N N . SER A 1 280 ? 11.681 3.776 -15.143 1.00 93.94 280 SER A N 1
ATOM 1955 C CA . SER A 1 280 ? 11.838 2.474 -15.797 1.00 93.94 280 SER A CA 1
ATOM 1956 C C . SER A 1 280 ? 11.149 2.464 -17.158 1.00 93.94 280 SER A C 1
ATOM 1958 O O . SER A 1 280 ? 11.738 1.980 -18.125 1.00 93.94 280 SER A O 1
ATOM 1960 N N . CYS A 1 281 ? 9.953 3.052 -17.250 1.00 96.44 281 CYS A N 1
ATOM 1961 C CA . CYS A 1 281 ? 9.266 3.220 -18.519 1.00 96.44 281 CYS A CA 1
ATOM 1962 C C . CYS A 1 281 ? 10.101 4.070 -19.486 1.00 96.44 281 CYS A C 1
ATOM 1964 O O . CYS A 1 281 ? 10.417 3.590 -20.564 1.00 96.44 281 CYS A O 1
ATOM 1966 N N . GLU A 1 282 ? 10.541 5.270 -19.100 1.00 94.12 282 GLU A N 1
ATOM 1967 C CA . GLU A 1 282 ? 11.308 6.189 -19.960 1.00 94.12 282 GLU A CA 1
ATOM 1968 C C . GLU A 1 282 ? 12.618 5.573 -20.467 1.00 94.12 282 GLU A C 1
ATOM 1970 O O . GLU A 1 282 ? 12.990 5.758 -21.622 1.00 94.12 282 GLU A O 1
ATOM 1975 N N . SER A 1 283 ? 13.299 4.786 -19.630 1.00 91.94 283 SER A N 1
ATOM 1976 C CA . SER A 1 283 ? 14.556 4.127 -20.015 1.00 91.94 283 SER A CA 1
ATOM 1977 C C . SER A 1 283 ? 14.367 3.035 -21.074 1.00 91.94 283 SER A C 1
ATOM 1979 O O . SER A 1 283 ? 15.309 2.720 -21.796 1.00 91.94 283 SER A O 1
ATOM 1981 N N . ASN A 1 284 ? 13.174 2.437 -21.149 1.00 91.81 284 ASN A N 1
ATOM 1982 C CA . ASN A 1 284 ? 12.849 1.366 -22.097 1.00 91.81 284 ASN A CA 1
ATOM 1983 C C . ASN A 1 284 ? 11.955 1.845 -23.253 1.00 91.81 284 ASN A C 1
ATOM 1985 O O . ASN A 1 284 ? 11.931 1.221 -24.310 1.00 91.81 284 ASN A O 1
ATOM 1989 N N . CYS A 1 285 ? 11.234 2.951 -23.072 1.00 93.62 285 CYS A N 1
ATOM 1990 C CA . CYS A 1 285 ? 10.355 3.583 -24.049 1.00 93.62 285 CYS A CA 1
ATOM 1991 C C . CYS A 1 285 ? 11.145 4.547 -24.932 1.00 93.62 285 CYS A C 1
ATOM 1993 O O . CYS A 1 285 ? 10.865 5.739 -25.006 1.00 93.62 285 CYS A O 1
ATOM 1995 N N . ILE A 1 286 ? 12.187 4.022 -25.561 1.00 88.25 286 ILE A N 1
ATOM 1996 C CA . ILE A 1 286 ? 13.048 4.789 -26.447 1.00 88.25 286 ILE A CA 1
ATOM 1997 C C . ILE A 1 286 ? 12.608 4.575 -27.888 1.00 88.25 286 ILE A C 1
ATOM 1999 O O . ILE A 1 286 ? 12.348 3.446 -28.309 1.00 88.25 286 ILE A O 1
ATOM 2003 N N . GLU A 1 287 ? 12.543 5.668 -28.644 1.00 84.44 287 GLU A N 1
ATOM 2004 C CA . GLU A 1 287 ? 12.399 5.595 -30.093 1.00 84.44 287 GLU A CA 1
ATOM 2005 C C . GLU A 1 287 ? 13.541 4.726 -30.647 1.00 84.44 287 GLU A C 1
ATOM 2007 O O . GLU A 1 287 ? 14.704 4.967 -30.294 1.00 84.44 287 GLU A O 1
ATOM 2012 N N . PRO A 1 288 ? 13.253 3.709 -31.485 1.00 71.38 288 PRO A N 1
ATOM 2013 C CA . PRO A 1 288 ? 14.264 2.997 -32.235 1.00 71.38 288 PRO A CA 1
ATOM 2014 C C . PRO A 1 288 ? 15.009 4.046 -33.043 1.00 71.38 288 PRO A C 1
ATOM 2016 O O . PRO A 1 288 ? 14.498 4.565 -34.036 1.00 71.38 288 PRO A O 1
ATOM 2019 N N . THR A 1 289 ? 16.204 4.410 -32.580 1.00 67.06 289 THR A N 1
ATOM 2020 C CA . THR A 1 289 ? 17.068 5.303 -33.337 1.00 67.06 289 THR A CA 1
ATOM 2021 C C . THR A 1 289 ? 17.238 4.648 -34.691 1.00 67.06 289 THR A C 1
ATOM 2023 O O . THR A 1 289 ? 17.632 3.482 -34.751 1.00 67.06 289 THR A O 1
ATOM 2026 N N . ALA A 1 290 ? 16.837 5.360 -35.753 1.00 62.50 290 ALA A N 1
ATOM 2027 C CA . ALA A 1 290 ? 16.965 4.894 -37.126 1.00 62.50 290 ALA A CA 1
ATOM 2028 C C . ALA A 1 290 ? 18.328 4.219 -37.246 1.00 62.50 290 ALA A C 1
ATOM 2030 O O . ALA A 1 290 ? 19.341 4.891 -37.022 1.00 62.50 290 ALA A O 1
ATOM 2031 N N . GLU A 1 291 ? 18.322 2.889 -37.428 1.00 65.75 291 GLU A N 1
ATOM 2032 C CA . GLU A 1 291 ? 19.518 2.065 -37.265 1.00 65.75 291 GLU A CA 1
ATOM 2033 C C . GLU A 1 291 ? 20.656 2.773 -37.983 1.00 65.75 291 GLU A C 1
ATOM 2035 O O . GLU A 1 291 ? 20.541 3.068 -39.175 1.00 65.75 291 GLU A O 1
ATOM 2040 N N . THR A 1 292 ? 21.706 3.151 -37.249 1.00 68.62 292 THR A N 1
ATOM 2041 C CA . THR A 1 292 ? 22.847 3.813 -37.876 1.00 68.62 292 THR A CA 1
ATOM 2042 C C . THR A 1 292 ? 23.454 2.800 -38.826 1.00 68.62 292 THR A C 1
ATOM 2044 O O . THR A 1 292 ? 24.197 1.913 -38.411 1.00 68.62 292 THR A O 1
ATOM 2047 N N . ARG A 1 293 ? 23.091 2.900 -40.102 1.00 85.19 293 ARG A N 1
ATOM 2048 C CA . ARG A 1 293 ? 23.679 2.077 -41.144 1.00 85.19 293 ARG A CA 1
ATOM 2049 C C . ARG A 1 293 ? 25.016 2.699 -41.516 1.00 85.19 293 ARG A C 1
ATOM 2051 O O . ARG A 1 293 ? 25.318 3.846 -41.184 1.00 85.19 293 ARG A O 1
ATOM 2058 N N . TYR A 1 294 ? 25.855 1.924 -42.170 1.00 84.81 294 TYR A N 1
ATOM 2059 C CA . TYR A 1 294 ? 27.172 2.357 -42.596 1.00 84.81 294 TYR A CA 1
ATOM 2060 C C . TYR A 1 294 ? 27.244 2.275 -44.113 1.00 84.81 294 TYR A C 1
ATOM 2062 O O . TYR A 1 294 ? 26.841 1.283 -44.725 1.00 84.81 294 TYR A O 1
ATOM 2070 N N . LEU A 1 295 ? 27.733 3.348 -44.724 1.00 92.00 295 LEU A N 1
ATOM 2071 C CA . LEU A 1 295 ? 28.022 3.424 -46.147 1.00 92.00 295 LEU A CA 1
ATOM 2072 C C . LEU A 1 295 ? 29.540 3.341 -46.333 1.00 92.00 295 LEU A C 1
ATOM 2074 O O . LEU A 1 295 ? 30.295 4.046 -45.658 1.00 92.00 295 LEU A O 1
ATOM 2078 N N . CYS A 1 296 ? 29.976 2.478 -47.248 1.00 92.00 296 CYS A N 1
ATOM 2079 C CA . CYS A 1 296 ? 31.369 2.417 -47.670 1.00 92.00 296 CYS A CA 1
ATOM 2080 C C . CYS A 1 296 ? 31.649 3.553 -48.655 1.00 92.00 296 CYS A C 1
ATOM 2082 O O . CYS A 1 296 ? 31.056 3.592 -49.734 1.00 92.00 296 CYS A O 1
ATOM 2084 N N . ASP A 1 297 ? 32.559 4.459 -48.306 1.00 90.06 297 ASP A N 1
ATOM 2085 C CA . ASP A 1 297 ? 33.091 5.406 -49.275 1.00 90.06 297 ASP A CA 1
ATOM 2086 C C . ASP A 1 297 ? 34.126 4.686 -50.145 1.00 90.06 297 ASP A C 1
ATOM 2088 O O . ASP A 1 297 ? 35.241 4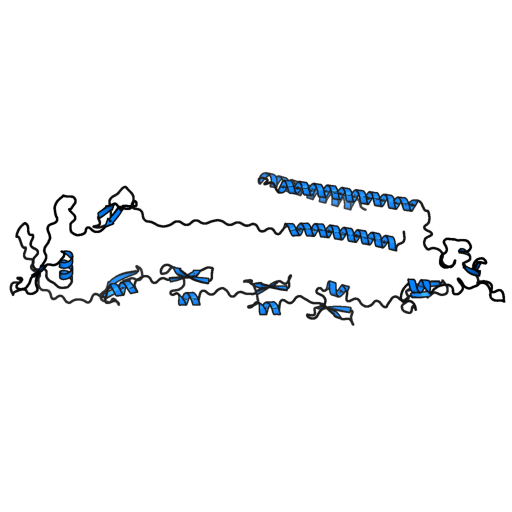.409 -49.710 1.00 90.06 297 ASP A O 1
ATOM 2092 N N . THR A 1 298 ? 33.759 4.356 -51.381 1.00 84.44 298 THR A N 1
ATOM 2093 C CA . THR A 1 298 ? 34.620 3.593 -52.296 1.00 84.44 298 THR A CA 1
ATOM 2094 C C . THR A 1 298 ? 35.849 4.371 -52.770 1.00 84.44 298 THR A C 1
ATOM 2096 O O . THR A 1 298 ? 36.722 3.785 -53.405 1.00 84.44 298 THR A O 1
ATOM 2099 N N . SER A 1 299 ? 35.926 5.681 -52.510 1.00 80.06 299 SER A N 1
ATOM 2100 C CA . SER A 1 299 ? 37.094 6.492 -52.868 1.00 80.06 299 SER A CA 1
ATOM 2101 C C . SER A 1 299 ? 38.197 6.412 -51.811 1.00 80.06 299 SER A C 1
ATOM 2103 O O . SER A 1 299 ? 39.378 6.354 -52.153 1.00 80.06 299 SER A O 1
ATOM 2105 N N . THR A 1 300 ? 37.819 6.352 -50.534 1.00 83.56 300 THR A N 1
ATOM 2106 C CA . THR A 1 300 ? 38.744 6.293 -49.391 1.00 83.56 300 THR A CA 1
ATOM 2107 C C . THR A 1 300 ? 38.802 4.919 -48.732 1.00 83.56 300 THR A C 1
ATOM 2109 O O . THR A 1 300 ? 39.675 4.690 -47.899 1.00 83.56 300 THR A O 1
ATOM 2112 N N . TYR A 1 301 ? 37.885 4.015 -49.088 1.00 83.88 301 TYR A N 1
ATOM 2113 C CA . TYR A 1 301 ? 37.654 2.725 -48.433 1.00 83.88 301 TYR A CA 1
ATOM 2114 C C . TYR A 1 301 ? 37.462 2.868 -46.921 1.00 83.88 301 TYR A C 1
ATOM 2116 O O . TYR A 1 301 ? 37.965 2.085 -46.117 1.00 83.88 301 TYR A O 1
ATOM 2124 N N . THR A 1 302 ? 36.734 3.915 -46.526 1.00 84.44 302 THR A N 1
ATOM 2125 C CA . THR A 1 302 ? 36.376 4.173 -45.133 1.00 84.44 302 THR A CA 1
ATOM 2126 C C . THR A 1 302 ? 34.867 4.096 -44.946 1.00 84.44 302 THR A C 1
ATOM 2128 O O . THR A 1 302 ? 34.079 4.528 -45.787 1.00 84.44 302 THR A O 1
ATOM 2131 N N . CYS A 1 303 ? 34.455 3.533 -43.815 1.00 89.38 303 CYS A N 1
ATOM 2132 C CA . CYS A 1 303 ? 33.053 3.441 -43.431 1.00 89.38 303 CYS A CA 1
ATOM 2133 C C . CYS A 1 303 ? 32.616 4.694 -42.682 1.00 89.38 303 CYS A C 1
ATOM 2135 O O . CYS A 1 303 ? 33.255 5.081 -41.701 1.00 89.38 303 CYS A O 1
ATOM 2137 N N . ARG A 1 304 ? 31.499 5.291 -43.103 1.00 90.25 304 ARG A N 1
ATOM 2138 C CA . ARG A 1 304 ? 30.834 6.381 -42.377 1.00 90.25 304 ARG A CA 1
ATOM 2139 C C . ARG A 1 304 ? 29.395 6.009 -42.039 1.00 90.25 304 ARG A C 1
ATOM 2141 O O . ARG A 1 304 ? 28.768 5.264 -42.787 1.00 90.25 304 ARG A O 1
ATOM 2148 N N . GLY A 1 305 ? 28.892 6.524 -40.918 1.00 84.50 305 GLY A N 1
ATOM 2149 C CA . GLY A 1 305 ? 27.482 6.385 -40.554 1.00 84.50 305 GLY A CA 1
ATOM 2150 C C . GLY A 1 305 ? 26.599 7.151 -41.539 1.00 84.50 305 GLY A C 1
ATOM 2151 O O . GLY A 1 305 ? 26.890 8.304 -41.853 1.00 84.50 305 GLY A O 1
ATOM 2152 N N . ASP A 1 306 ? 25.561 6.499 -42.045 1.00 83.94 306 ASP A N 1
ATOM 2153 C CA . ASP A 1 306 ? 24.640 7.021 -43.050 1.00 83.94 306 ASP A CA 1
ATOM 2154 C C . ASP A 1 306 ? 23.297 6.280 -42.945 1.00 83.94 306 ASP A C 1
ATOM 2156 O O . ASP A 1 306 ? 23.272 5.052 -42.895 1.00 83.94 306 ASP A O 1
ATOM 2160 N N . ALA A 1 307 ? 22.170 6.996 -42.940 1.00 82.44 307 ALA A N 1
ATOM 2161 C CA . ALA A 1 307 ? 20.841 6.384 -42.807 1.00 82.44 307 ALA A CA 1
ATOM 2162 C C . ALA A 1 307 ? 20.472 5.447 -43.981 1.00 82.44 307 ALA A C 1
ATOM 2164 O O . ALA A 1 307 ? 19.621 4.571 -43.841 1.00 82.44 307 ALA A O 1
ATOM 2165 N N . THR A 1 308 ? 21.126 5.607 -45.135 1.00 83.31 308 THR A N 1
ATOM 2166 C CA . THR A 1 308 ? 20.943 4.790 -46.346 1.00 83.31 308 THR A CA 1
ATOM 2167 C C . THR A 1 308 ? 22.039 3.738 -46.536 1.00 83.31 308 THR A C 1
ATOM 2169 O O . THR A 1 308 ? 22.041 3.019 -47.537 1.00 83.31 308 THR A O 1
ATOM 2172 N N . GLY A 1 309 ? 22.970 3.632 -45.582 1.00 86.56 309 GLY A N 1
ATOM 2173 C CA . GLY A 1 309 ? 24.082 2.691 -45.626 1.00 86.56 309 GLY A CA 1
ATOM 2174 C C . GLY A 1 309 ? 23.640 1.239 -45.834 1.00 86.56 309 GLY A C 1
ATOM 2175 O O . GLY A 1 309 ? 22.591 0.805 -45.364 1.00 86.56 309 GLY A O 1
ATOM 2176 N N . GLN A 1 310 ? 24.448 0.464 -46.554 1.00 88.31 310 GLN A N 1
ATOM 2177 C CA . GLN A 1 310 ? 24.142 -0.940 -46.855 1.00 88.31 310 GLN A CA 1
ATOM 2178 C C . GLN A 1 310 ? 24.467 -1.886 -45.694 1.00 88.31 310 GLN A C 1
ATOM 2180 O O . GLN A 1 310 ? 23.960 -3.004 -45.653 1.00 88.31 310 GLN A O 1
ATOM 2185 N N . TYR A 1 311 ? 25.310 -1.453 -44.758 1.00 86.81 311 TYR A N 1
ATOM 2186 C CA . TYR A 1 311 ? 25.783 -2.276 -43.651 1.00 86.81 311 TYR A CA 1
ATOM 2187 C C . TYR A 1 311 ? 25.075 -1.879 -42.354 1.00 86.81 311 TYR A C 1
ATOM 2189 O O . TYR A 1 311 ? 24.985 -0.697 -42.040 1.00 86.81 311 TYR A O 1
ATOM 2197 N N . THR A 1 312 ? 24.594 -2.849 -41.581 1.00 89.81 312 THR A N 1
ATOM 2198 C CA . THR A 1 312 ? 23.884 -2.625 -40.304 1.00 89.81 312 THR A CA 1
ATOM 2199 C C . THR A 1 312 ? 24.813 -2.333 -39.126 1.00 89.81 312 THR A C 1
ATOM 2201 O O . THR A 1 312 ? 24.358 -1.913 -38.070 1.00 89.81 312 THR A O 1
ATOM 2204 N N . ASP A 1 313 ? 26.117 -2.549 -39.296 1.00 88.81 313 ASP A N 1
ATOM 2205 C CA . ASP A 1 313 ? 27.124 -2.338 -38.265 1.00 88.81 313 ASP A CA 1
ATOM 2206 C C . ASP A 1 313 ? 28.491 -1.982 -38.876 1.00 88.81 313 ASP A C 1
ATOM 2208 O O . ASP A 1 313 ? 28.796 -2.297 -40.034 1.00 88.81 313 ASP A O 1
ATOM 2212 N N . LEU A 1 314 ? 29.320 -1.291 -38.087 1.00 85.12 314 LEU A N 1
ATOM 2213 C CA . LEU A 1 314 ? 30.639 -0.824 -38.511 1.00 85.12 314 LEU A CA 1
ATOM 2214 C C . LEU A 1 314 ? 31.593 -1.981 -38.881 1.00 85.12 314 LEU A C 1
ATOM 2216 O O . LEU A 1 314 ? 32.241 -1.856 -39.921 1.00 85.12 314 LEU A O 1
ATOM 2220 N N . PRO A 1 315 ? 31.695 -3.088 -38.111 1.00 86.75 315 PRO A N 1
ATOM 2221 C CA . PRO A 1 315 ? 32.523 -4.238 -38.487 1.00 86.75 315 PRO A CA 1
ATOM 2222 C C . PRO A 1 315 ? 32.168 -4.846 -39.850 1.00 86.75 315 PRO A C 1
ATOM 2224 O O . PRO A 1 315 ? 33.058 -5.081 -40.668 1.00 86.75 315 PRO A O 1
ATOM 2227 N N . SER A 1 316 ? 30.879 -5.058 -40.126 1.00 86.56 316 SER A N 1
ATOM 2228 C CA . SER A 1 316 ? 30.399 -5.564 -41.416 1.00 86.56 316 SER A CA 1
ATOM 2229 C C . SER A 1 316 ? 30.776 -4.621 -42.555 1.00 86.56 316 SER A C 1
ATOM 2231 O O . SER A 1 316 ? 31.262 -5.072 -43.593 1.00 86.56 316 SER A O 1
ATOM 2233 N N . CYS A 1 317 ? 30.639 -3.309 -42.336 1.00 91.81 317 CYS A N 1
ATOM 2234 C CA . CYS A 1 317 ? 31.107 -2.319 -43.297 1.00 91.81 317 CYS A CA 1
ATOM 2235 C C . CYS A 1 317 ? 32.620 -2.394 -43.499 1.00 91.81 317 CYS A C 1
ATOM 2237 O O . CYS A 1 317 ? 33.061 -2.433 -44.636 1.00 91.81 317 CYS A O 1
ATOM 2239 N N . GLN A 1 318 ? 33.431 -2.453 -42.443 1.00 87.50 318 GLN A N 1
ATOM 2240 C CA . GLN A 1 318 ? 34.894 -2.486 -42.563 1.00 87.50 318 GLN A CA 1
ATOM 2241 C C . GLN A 1 318 ? 35.393 -3.727 -43.312 1.00 87.50 318 GLN A C 1
ATOM 2243 O O . GLN A 1 318 ? 36.344 -3.636 -44.083 1.00 87.50 318 GLN A O 1
ATOM 2248 N N . ASN A 1 319 ? 34.730 -4.869 -43.127 1.00 83.12 319 ASN A N 1
ATOM 2249 C CA . ASN A 1 319 ? 35.059 -6.101 -43.840 1.00 83.12 319 ASN A CA 1
ATOM 2250 C C . ASN A 1 319 ? 34.644 -6.060 -45.317 1.00 83.12 319 ASN A C 1
ATOM 2252 O O . ASN A 1 319 ? 35.364 -6.580 -46.166 1.00 83.12 319 ASN A O 1
ATOM 2256 N N . GLY A 1 320 ? 33.492 -5.459 -45.631 1.00 84.19 320 GLY A N 1
ATOM 2257 C CA . GLY A 1 320 ? 33.007 -5.322 -47.009 1.00 84.19 320 GLY A CA 1
ATOM 2258 C C . GLY A 1 320 ? 33.624 -4.146 -47.776 1.00 84.19 320 GLY A C 1
ATOM 2259 O O . GLY A 1 320 ? 33.734 -4.191 -48.999 1.00 84.19 320 GLY A O 1
ATOM 2260 N N . CYS A 1 321 ? 34.063 -3.106 -47.068 1.00 87.88 321 CYS A N 1
ATOM 2261 C CA . CYS A 1 321 ? 34.624 -1.864 -47.600 1.00 87.88 321 CYS A CA 1
ATOM 2262 C C . CYS A 1 321 ? 36.133 -1.978 -47.819 1.00 87.88 321 CYS A C 1
ATOM 2264 O O . CYS A 1 321 ? 36.923 -1.174 -47.329 1.00 87.88 321 CYS A O 1
ATOM 2266 N N . VAL A 1 322 ? 36.539 -3.010 -48.552 1.00 79.19 322 VAL A N 1
ATOM 2267 C CA . VAL A 1 322 ? 37.933 -3.232 -48.928 1.00 79.19 322 VAL A CA 1
ATOM 2268 C C . VAL A 1 322 ? 38.144 -2.895 -50.406 1.00 79.19 322 VAL A C 1
ATOM 2270 O O . VAL A 1 322 ? 37.232 -3.083 -51.218 1.00 79.19 322 VAL A O 1
ATOM 2273 N N . PRO A 1 323 ? 39.340 -2.424 -50.797 1.00 69.62 323 PRO A N 1
ATOM 2274 C CA . PRO A 1 323 ? 39.698 -2.284 -52.202 1.00 69.62 323 PRO A CA 1
ATOM 2275 C C . PRO A 1 323 ? 39.515 -3.618 -52.924 1.00 69.62 323 PRO A C 1
ATOM 2277 O O . PRO A 1 323 ? 40.165 -4.601 -52.570 1.00 69.62 323 PRO A O 1
ATOM 2280 N N . GLN A 1 324 ? 38.656 -3.661 -53.951 1.00 64.06 324 GLN A N 1
ATOM 2281 C CA . GLN A 1 324 ? 38.276 -4.888 -54.682 1.00 64.06 324 GLN A CA 1
ATOM 2282 C C . GLN A 1 324 ? 39.457 -5.675 -55.293 1.00 64.06 324 GLN A C 1
ATOM 2284 O O . GLN A 1 324 ? 39.283 -6.799 -55.756 1.00 64.06 324 GLN A O 1
ATOM 2289 N N . PHE A 1 325 ? 40.666 -5.117 -55.279 1.00 65.06 325 PHE A N 1
ATOM 2290 C CA . PHE A 1 325 ? 41.863 -5.694 -55.889 1.00 65.06 325 PHE A CA 1
ATOM 2291 C C . PHE A 1 325 ? 42.845 -6.299 -54.883 1.00 65.06 325 PHE A C 1
ATOM 2293 O O . PHE A 1 325 ? 43.835 -6.914 -55.273 1.00 65.06 325 PHE A O 1
ATOM 2300 N N . CYS A 1 326 ? 42.574 -6.149 -53.591 1.00 64.69 326 CYS A N 1
ATOM 2301 C CA . CYS A 1 326 ? 43.464 -6.588 -52.534 1.00 64.69 326 CYS A CA 1
ATOM 2302 C C . CYS A 1 326 ? 43.302 -8.099 -52.283 1.00 64.69 326 CYS A C 1
ATOM 2304 O O . CYS A 1 326 ? 42.201 -8.580 -52.018 1.00 64.69 326 CYS A O 1
ATOM 2306 N N . GLY A 1 327 ? 44.381 -8.875 -52.440 1.00 66.56 327 GLY A N 1
ATOM 2307 C CA . GLY A 1 327 ? 44.350 -10.344 -52.369 1.00 66.56 327 GLY A CA 1
ATOM 2308 C C . GLY A 1 327 ? 43.940 -11.069 -53.663 1.00 66.56 327 GLY A C 1
ATOM 2309 O O . GLY A 1 327 ? 43.935 -12.302 -53.680 1.00 66.56 327 GLY A O 1
ATOM 2310 N N . GLN A 1 328 ? 43.636 -10.341 -54.744 1.00 75.75 328 GLN A N 1
ATOM 2311 C CA . GLN A 1 328 ? 43.417 -10.924 -56.074 1.00 75.75 328 GLN A CA 1
ATOM 2312 C C . GLN A 1 328 ? 44.736 -11.458 -56.653 1.00 75.75 328 GLN A C 1
ATOM 2314 O O . GLN A 1 328 ? 45.787 -10.858 -56.395 1.00 75.75 328 GLN A O 1
ATOM 2319 N N . PRO A 1 329 ? 44.712 -12.558 -57.431 1.00 75.38 329 PRO A N 1
ATOM 2320 C CA . PRO A 1 329 ? 45.920 -13.109 -58.012 1.00 75.38 329 PRO A CA 1
ATOM 2321 C C . PRO A 1 329 ? 46.552 -12.126 -58.996 1.00 75.38 329 PRO A C 1
ATOM 2323 O O . PRO A 1 329 ? 45.900 -11.689 -59.947 1.00 75.38 329 PRO A O 1
ATOM 2326 N N . CYS A 1 330 ? 47.827 -11.792 -58.799 1.00 73.69 330 CYS A N 1
ATOM 2327 C CA . CYS A 1 330 ? 48.558 -10.981 -59.768 1.00 73.69 330 CYS A CA 1
ATOM 2328 C C . CYS A 1 330 ? 49.026 -11.857 -60.939 1.00 73.69 330 CYS A C 1
ATOM 2330 O O . CYS A 1 330 ? 50.187 -12.230 -61.036 1.00 73.69 330 CYS A O 1
ATOM 2332 N N . GLY A 1 331 ? 48.100 -12.212 -61.838 1.00 63.38 331 GLY A N 1
ATOM 2333 C CA . GLY A 1 331 ? 48.443 -12.966 -63.045 1.00 63.38 331 GLY A CA 1
ATOM 2334 C C . GLY A 1 331 ? 47.268 -13.664 -63.723 1.00 63.38 331 GLY A C 1
ATOM 2335 O O . GLY A 1 331 ? 47.040 -14.852 -63.516 1.00 63.38 331 GLY A O 1
ATOM 2336 N N . GLY A 1 332 ? 46.563 -12.949 -64.601 1.00 55.25 332 GLY A N 1
ATOM 2337 C CA . GLY A 1 332 ? 45.976 -13.574 -65.793 1.00 55.25 332 GLY A CA 1
ATOM 2338 C C . GLY A 1 332 ? 47.052 -13.743 -66.874 1.00 55.25 332 GLY A C 1
ATOM 2339 O O . GLY A 1 332 ? 48.093 -13.089 -66.792 1.00 55.25 332 GLY A O 1
ATOM 2340 N N . LYS A 1 333 ? 46.803 -14.577 -67.899 1.00 50.09 333 LYS A N 1
ATOM 2341 C CA . LYS A 1 333 ? 47.722 -14.852 -69.034 1.00 50.09 333 LYS A CA 1
ATOM 2342 C C . LYS A 1 333 ? 48.255 -13.603 -69.763 1.00 50.09 333 LYS A C 1
ATOM 2344 O O . LYS A 1 333 ? 49.217 -13.725 -70.514 1.00 50.09 333 LYS A O 1
ATOM 2349 N N . ASP A 1 334 ? 47.694 -12.433 -69.475 1.00 56.12 334 ASP A N 1
ATOM 2350 C CA . ASP A 1 334 ? 48.027 -11.156 -70.102 1.00 56.12 334 ASP A CA 1
ATOM 2351 C C . ASP A 1 334 ? 48.848 -10.215 -69.193 1.00 56.12 334 ASP A C 1
ATOM 2353 O O . ASP A 1 334 ? 49.067 -9.061 -69.543 1.00 56.12 334 ASP A O 1
ATOM 2357 N N . GLY A 1 335 ? 49.320 -10.676 -68.024 1.00 56.94 335 GLY A N 1
ATOM 2358 C CA . GLY A 1 335 ? 50.232 -9.894 -67.176 1.00 56.94 335 GLY A CA 1
ATOM 2359 C C . GLY A 1 335 ? 49.590 -8.655 -66.544 1.00 56.94 335 GLY A C 1
ATOM 2360 O O . GLY A 1 335 ? 50.161 -7.568 -66.596 1.00 56.94 335 GLY A O 1
ATOM 2361 N N . ILE A 1 336 ? 48.401 -8.805 -65.947 1.00 58.25 336 ILE A N 1
ATOM 2362 C CA . ILE A 1 336 ? 47.694 -7.704 -65.274 1.00 58.25 336 ILE A CA 1
ATOM 2363 C C . ILE A 1 336 ? 48.567 -7.142 -64.143 1.00 58.25 336 ILE A C 1
ATOM 2365 O O . ILE A 1 336 ? 48.762 -7.769 -63.101 1.00 58.25 336 ILE A O 1
ATOM 2369 N N . SER A 1 337 ? 49.072 -5.931 -64.371 1.00 72.50 337 SER A N 1
ATOM 2370 C CA . SER A 1 337 ? 49.653 -5.055 -63.363 1.00 72.50 337 SER A CA 1
ATOM 2371 C C . SER A 1 337 ? 48.630 -4.801 -62.261 1.00 72.50 337 SER A C 1
ATOM 2373 O O . SER A 1 337 ? 47.493 -4.427 -62.558 1.00 72.50 337 SER A O 1
ATOM 2375 N N . CYS A 1 338 ? 49.027 -4.953 -60.997 1.00 75.25 338 CYS A N 1
ATOM 2376 C CA . CYS A 1 338 ? 48.204 -4.478 -59.890 1.00 75.25 338 CYS A CA 1
ATOM 2377 C C . CYS A 1 338 ? 47.840 -2.996 -60.117 1.00 75.25 338 CYS A C 1
ATOM 2379 O O . CYS A 1 338 ? 48.675 -2.237 -60.623 1.00 75.25 338 CYS A O 1
ATOM 2381 N N . PRO A 1 339 ? 46.608 -2.571 -59.792 1.00 74.19 339 PRO A N 1
ATOM 2382 C CA . PRO A 1 339 ? 46.200 -1.183 -59.965 1.00 74.19 339 PRO A CA 1
ATOM 2383 C C . PRO A 1 339 ? 47.092 -0.239 -59.150 1.00 74.19 339 PRO A C 1
ATOM 2385 O O . PRO A 1 339 ? 47.719 -0.637 -58.164 1.00 74.19 339 PRO A O 1
ATOM 2388 N N . THR A 1 340 ? 47.149 1.028 -59.561 1.00 74.62 340 THR A N 1
ATOM 2389 C CA . THR A 1 340 ? 47.986 2.061 -58.937 1.00 74.62 340 THR A CA 1
ATOM 2390 C C . THR A 1 340 ? 47.836 2.062 -57.408 1.00 74.62 340 THR A C 1
ATOM 2392 O O . THR A 1 340 ? 46.724 2.082 -56.885 1.00 74.62 340 THR A O 1
ATOM 2395 N N . GLY A 1 341 ? 48.962 2.009 -56.687 1.00 72.88 341 GLY A N 1
ATOM 2396 C CA . GLY A 1 341 ? 49.001 1.914 -55.217 1.00 72.88 341 GLY A CA 1
ATOM 2397 C C . GLY A 1 341 ? 49.132 0.491 -54.653 1.00 72.88 341 GLY A C 1
ATOM 2398 O O . GLY A 1 341 ? 49.237 0.333 -53.436 1.00 72.88 341 GLY A O 1
ATOM 2399 N N . HIS A 1 342 ? 49.165 -0.525 -55.520 1.00 80.31 342 HIS A N 1
ATOM 2400 C CA . HIS A 1 342 ? 49.386 -1.920 -55.149 1.00 80.31 342 HIS A CA 1
ATOM 2401 C C . HIS A 1 342 ? 50.610 -2.496 -55.870 1.00 80.31 342 HIS A C 1
ATOM 2403 O O . HIS A 1 342 ? 50.924 -2.117 -56.999 1.00 80.31 342 HIS A O 1
ATOM 2409 N N . VAL A 1 343 ? 51.287 -3.441 -55.223 1.00 81.56 343 VAL A N 1
ATOM 2410 C CA . VAL A 1 343 ? 52.411 -4.205 -55.779 1.00 81.56 343 VAL A CA 1
ATOM 2411 C C . VAL A 1 343 ? 52.056 -5.689 -55.726 1.00 81.56 343 VAL A C 1
ATOM 2413 O O . VAL A 1 343 ? 51.377 -6.139 -54.806 1.00 81.56 343 VAL A O 1
ATOM 2416 N N . CYS A 1 344 ? 52.480 -6.454 -56.730 1.00 83.12 344 CYS A N 1
ATOM 2417 C CA . CYS A 1 344 ? 52.341 -7.908 -56.721 1.00 83.12 344 CYS A CA 1
ATOM 2418 C C . CYS A 1 344 ? 53.364 -8.501 -55.747 1.00 83.12 344 CYS A C 1
ATOM 2420 O O . CYS A 1 344 ? 54.570 -8.425 -55.997 1.00 83.12 344 CYS A O 1
ATOM 2422 N N . ASP A 1 345 ? 52.890 -9.098 -54.655 1.00 83.44 345 ASP A N 1
ATOM 2423 C CA . ASP A 1 345 ? 53.713 -9.982 -53.839 1.00 83.44 345 ASP A CA 1
ATOM 2424 C C . ASP A 1 345 ? 53.870 -11.305 -54.594 1.00 83.44 345 ASP A C 1
ATOM 2426 O O . ASP A 1 345 ? 52.977 -12.157 -54.608 1.00 83.44 345 ASP A O 1
ATOM 2430 N N . GLN A 1 346 ? 55.020 -11.457 -55.250 1.00 79.62 346 GLN A N 1
ATOM 2431 C CA . GLN A 1 346 ? 55.343 -12.637 -56.048 1.00 79.62 346 GLN A CA 1
ATOM 2432 C C . GLN A 1 346 ? 55.373 -13.923 -55.215 1.00 79.62 346 GLN A C 1
ATOM 2434 O O . GLN A 1 346 ? 55.118 -14.995 -55.758 1.00 79.62 346 GLN A O 1
ATOM 2439 N N . SER A 1 347 ? 55.651 -13.836 -53.909 1.00 80.06 347 SER A N 1
ATOM 2440 C CA . SER A 1 347 ? 55.712 -15.014 -53.039 1.00 80.06 347 SER A CA 1
ATOM 2441 C C . SER A 1 347 ? 54.327 -15.608 -52.771 1.00 80.06 347 SER A C 1
ATOM 2443 O O . SER A 1 347 ? 54.189 -16.822 -52.629 1.00 80.06 347 SER A O 1
ATOM 2445 N N . GLN A 1 348 ? 53.294 -14.761 -52.765 1.00 82.06 348 GLN A N 1
ATOM 2446 C CA . GLN A 1 348 ? 51.904 -15.153 -52.521 1.00 82.06 348 GLN A CA 1
ATOM 2447 C C . GLN A 1 348 ? 51.037 -15.115 -53.787 1.00 82.06 348 GLN A C 1
ATOM 2449 O O . GLN A 1 348 ? 49.878 -15.530 -53.745 1.00 82.06 348 GLN A O 1
ATOM 2454 N N . ASN A 1 349 ? 51.594 -14.635 -54.905 1.00 82.94 349 ASN A N 1
ATOM 2455 C CA . ASN A 1 349 ? 50.906 -14.366 -56.164 1.00 82.94 349 ASN A CA 1
ATOM 2456 C C . ASN A 1 349 ? 49.654 -13.497 -55.966 1.00 82.94 349 ASN A C 1
ATOM 2458 O O . ASN A 1 349 ? 48.593 -13.832 -56.481 1.00 82.94 349 ASN A O 1
ATOM 2462 N N . ARG A 1 350 ? 49.739 -12.415 -55.178 1.00 84.44 350 ARG A N 1
ATOM 2463 C CA . ARG A 1 350 ? 48.597 -11.535 -54.866 1.00 84.44 350 ARG A CA 1
ATOM 2464 C C . ARG A 1 350 ? 48.963 -10.054 -54.903 1.00 84.44 350 ARG A C 1
ATOM 2466 O O . ARG A 1 350 ? 50.087 -9.683 -54.580 1.00 84.44 350 ARG A O 1
ATOM 2473 N N . CYS A 1 351 ? 48.006 -9.197 -55.254 1.00 82.94 351 CYS A N 1
ATOM 2474 C CA . CYS A 1 351 ? 48.168 -7.748 -55.122 1.00 82.94 351 CYS A CA 1
ATOM 2475 C C . CYS A 1 351 ? 48.019 -7.309 -53.655 1.00 82.94 351 CYS A C 1
ATOM 2477 O O . CYS A 1 351 ? 46.987 -7.572 -53.032 1.00 82.94 351 CYS A O 1
ATOM 2479 N N . VAL A 1 352 ? 49.033 -6.615 -53.132 1.00 83.50 352 VAL A N 1
ATOM 2480 C CA . VAL A 1 352 ? 49.087 -6.042 -51.773 1.00 83.50 352 VAL A CA 1
ATOM 2481 C C . VAL A 1 352 ? 49.317 -4.531 -51.842 1.00 83.50 352 VAL A C 1
ATOM 2483 O O . VAL A 1 352 ? 49.819 -4.031 -52.850 1.00 83.50 352 VAL A O 1
ATOM 2486 N N . LEU A 1 353 ? 48.968 -3.776 -50.796 1.00 81.00 353 LEU A N 1
ATOM 2487 C CA . LEU A 1 353 ? 49.229 -2.331 -50.759 1.00 81.00 353 LEU A CA 1
ATOM 2488 C C . LEU A 1 353 ? 50.748 -2.080 -50.759 1.00 81.00 353 LEU A C 1
ATOM 2490 O O . LEU A 1 353 ? 51.470 -2.745 -50.017 1.00 81.00 353 LEU A O 1
ATOM 2494 N N . THR A 1 354 ? 51.252 -1.094 -51.513 1.00 79.75 354 THR A N 1
ATOM 2495 C CA . THR A 1 354 ? 52.709 -0.816 -51.586 1.00 79.75 354 THR A CA 1
ATOM 2496 C C . THR A 1 354 ? 53.348 -0.625 -50.203 1.00 79.75 354 THR A C 1
ATOM 2498 O O . THR A 1 354 ? 54.485 -1.022 -49.976 1.00 79.75 354 THR A O 1
ATOM 2501 N N . GLN A 1 355 ? 52.597 -0.058 -49.257 1.00 80.12 355 GLN A N 1
ATOM 2502 C CA . GLN A 1 355 ? 53.036 0.223 -47.883 1.00 80.12 355 GLN A CA 1
ATOM 2503 C C . GLN A 1 355 ? 53.133 -1.032 -46.997 1.00 80.12 355 GLN A C 1
ATOM 2505 O O . GLN A 1 355 ? 53.738 -0.996 -45.927 1.00 80.12 355 GLN A O 1
ATOM 2510 N N . CYS A 1 356 ? 52.524 -2.133 -47.433 1.00 78.38 356 CYS A N 1
ATOM 2511 C CA . CYS A 1 356 ? 52.528 -3.413 -46.737 1.00 78.38 356 CYS A CA 1
ATOM 2512 C C . CYS A 1 356 ? 53.550 -4.403 -47.300 1.00 78.38 356 CYS A C 1
ATOM 2514 O O . CYS A 1 356 ? 53.751 -5.466 -46.712 1.00 78.38 356 CYS A O 1
ATOM 2516 N N . LEU A 1 357 ? 54.229 -4.061 -48.399 1.00 78.00 357 LEU A N 1
ATOM 2517 C CA . LEU A 1 357 ? 55.293 -4.885 -48.953 1.00 78.00 357 LEU A CA 1
ATOM 2518 C C . LEU A 1 357 ? 56.438 -4.980 -47.924 1.00 78.00 357 LEU A C 1
ATOM 2520 O O . LEU A 1 357 ? 57.086 -3.982 -47.617 1.00 78.00 357 LEU A O 1
ATOM 2524 N N . ASN A 1 358 ? 56.668 -6.180 -47.382 1.00 77.50 358 ASN A N 1
ATOM 2525 C CA . ASN A 1 358 ? 57.624 -6.485 -46.302 1.00 77.50 358 ASN A CA 1
ATOM 2526 C C . ASN A 1 358 ? 57.273 -5.954 -44.897 1.00 77.50 358 ASN A C 1
ATOM 2528 O O . ASN A 1 358 ? 58.137 -5.967 -44.020 1.00 77.50 358 ASN A O 1
ATOM 2532 N N . ASN A 1 359 ? 56.035 -5.518 -44.643 1.00 77.12 359 ASN A N 1
ATOM 2533 C CA . ASN A 1 359 ? 55.610 -5.139 -43.294 1.00 77.12 359 ASN A CA 1
ATOM 2534 C C . ASN A 1 359 ? 54.861 -6.307 -42.621 1.00 77.12 359 ASN A C 1
ATOM 2536 O O . ASN A 1 359 ? 53.693 -6.536 -42.946 1.00 77.12 359 ASN A O 1
ATOM 2540 N N . PRO A 1 360 ? 55.481 -7.034 -41.667 1.00 75.62 360 PRO A N 1
ATOM 2541 C CA . PRO A 1 360 ? 54.852 -8.189 -41.019 1.00 75.62 360 PRO A CA 1
ATOM 2542 C C . PRO A 1 360 ? 53.645 -7.804 -40.155 1.00 75.62 360 PRO A C 1
ATOM 2544 O O . PRO A 1 360 ? 52.855 -8.665 -39.780 1.00 75.62 360 PRO A O 1
ATOM 2547 N N . SER A 1 361 ? 53.495 -6.518 -39.841 1.00 75.25 361 SER A N 1
ATOM 2548 C CA . SER A 1 361 ? 52.392 -6.002 -39.039 1.00 75.25 361 SER A CA 1
ATOM 2549 C C . SER A 1 361 ? 51.136 -5.727 -39.874 1.00 75.25 361 SER A C 1
ATOM 2551 O O . SER A 1 361 ? 50.075 -5.476 -39.302 1.00 75.25 361 SER A O 1
ATOM 2553 N N . CYS A 1 362 ? 51.223 -5.763 -41.210 1.00 75.75 362 CYS A N 1
ATOM 2554 C CA . CYS A 1 362 ? 50.039 -5.663 -42.055 1.00 75.75 362 CYS A CA 1
ATOM 2555 C C . CYS A 1 362 ? 49.196 -6.934 -41.949 1.00 75.75 362 CYS A C 1
ATOM 2557 O O . CYS A 1 362 ? 49.676 -8.052 -42.129 1.00 75.75 362 CYS A O 1
ATOM 2559 N N . THR A 1 363 ? 47.908 -6.750 -41.684 1.00 70.12 363 THR A N 1
ATOM 2560 C CA . THR A 1 363 ? 46.945 -7.849 -41.559 1.00 70.12 363 THR A CA 1
ATOM 2561 C C . THR A 1 363 ? 46.079 -7.938 -42.816 1.00 70.12 363 THR A C 1
ATOM 2563 O O . THR A 1 363 ? 46.155 -7.085 -43.706 1.00 70.12 363 THR A O 1
ATOM 2566 N N . ASN A 1 364 ? 45.289 -9.009 -42.929 1.00 69.69 364 ASN A N 1
ATOM 2567 C CA . ASN A 1 364 ? 44.392 -9.255 -44.061 1.00 69.69 364 ASN A CA 1
ATOM 2568 C C . ASN A 1 364 ? 45.121 -9.311 -45.422 1.00 69.69 364 ASN A C 1
ATOM 2570 O O . ASN A 1 364 ? 44.827 -8.544 -46.332 1.00 69.69 364 ASN A O 1
ATOM 2574 N N . ASN A 1 365 ? 46.113 -10.204 -45.545 1.00 63.25 365 ASN A N 1
ATOM 2575 C CA . ASN A 1 365 ? 46.909 -10.408 -46.766 1.00 63.25 365 ASN A CA 1
ATOM 2576 C C . ASN A 1 365 ? 47.592 -9.127 -47.293 1.00 63.25 365 ASN A C 1
ATOM 2578 O O . ASN A 1 365 ? 47.624 -8.898 -48.497 1.00 63.25 365 ASN A O 1
ATOM 2582 N N . GLY A 1 366 ? 48.115 -8.277 -46.400 1.00 62.16 366 GLY A N 1
ATOM 2583 C CA . GLY A 1 366 ? 48.847 -7.065 -46.795 1.00 62.16 366 GLY A CA 1
ATOM 2584 C C . GLY A 1 366 ? 47.958 -5.885 -47.204 1.00 62.16 366 GLY A C 1
ATOM 2585 O O . GLY A 1 366 ? 48.408 -5.009 -47.943 1.00 62.16 366 GLY A O 1
ATOM 2586 N N . CYS A 1 367 ? 46.703 -5.863 -46.746 1.00 65.38 367 CYS A N 1
ATOM 2587 C CA . CYS A 1 367 ? 45.701 -4.877 -47.166 1.00 65.38 367 CYS A CA 1
ATOM 2588 C C . CYS A 1 367 ? 45.196 -3.968 -46.044 1.00 65.38 367 CYS A C 1
ATOM 2590 O O . CYS A 1 367 ? 44.472 -3.014 -46.316 1.00 65.38 367 CYS A O 1
ATOM 2592 N N . VAL A 1 368 ? 45.586 -4.226 -44.793 1.00 70.19 368 VAL A N 1
ATOM 2593 C CA . VAL A 1 368 ? 45.225 -3.389 -43.646 1.00 70.19 368 VAL A CA 1
ATOM 2594 C C . VAL A 1 368 ? 46.483 -3.028 -42.861 1.00 70.19 368 VAL A C 1
ATOM 2596 O O . VAL A 1 368 ? 47.169 -3.904 -42.327 1.00 70.19 368 VAL A O 1
ATOM 2599 N N . LEU A 1 369 ? 46.768 -1.726 -42.771 1.00 64.00 369 LEU A N 1
ATOM 2600 C CA . LEU A 1 369 ? 47.759 -1.182 -41.843 1.00 64.00 369 LEU A CA 1
ATOM 2601 C C . LEU A 1 369 ? 47.253 -1.396 -40.405 1.00 64.00 369 LEU A C 1
ATOM 2603 O O . LEU A 1 369 ? 46.089 -1.105 -40.121 1.00 64.00 369 LEU A O 1
ATOM 2607 N N . PRO A 1 370 ? 48.078 -1.905 -39.480 1.00 62.97 370 PRO A N 1
ATOM 2608 C CA . PRO A 1 370 ? 47.648 -2.127 -38.107 1.00 62.97 370 PRO A CA 1
ATOM 2609 C C . PRO A 1 370 ? 47.300 -0.789 -37.443 1.00 62.97 370 PRO A C 1
ATOM 2611 O O . PRO A 1 370 ? 48.129 0.117 -37.367 1.00 62.97 370 PRO A O 1
ATOM 2614 N N . ASN A 1 371 ? 46.096 -0.693 -36.873 1.00 56.88 371 ASN A N 1
ATOM 2615 C CA . ASN A 1 371 ? 45.623 0.460 -36.088 1.00 56.88 371 ASN A CA 1
ATOM 2616 C C . ASN A 1 371 ? 46.427 0.710 -34.787 1.00 56.88 371 ASN A C 1
ATOM 2618 O O . ASN A 1 371 ? 46.039 1.540 -33.966 1.00 56.88 371 ASN A O 1
ATOM 2622 N N . THR A 1 372 ? 47.524 -0.017 -34.559 1.00 50.19 372 THR A N 1
ATOM 2623 C CA . THR A 1 372 ? 48.310 -0.019 -33.317 1.00 50.19 372 THR A CA 1
ATOM 2624 C C . THR A 1 372 ? 49.734 0.498 -33.483 1.00 50.19 372 THR A C 1
ATOM 2626 O O . THR A 1 372 ? 50.580 0.172 -32.655 1.00 50.19 372 THR A O 1
ATOM 2629 N N . ALA A 1 373 ? 50.024 1.338 -34.481 1.00 45.75 373 ALA A N 1
ATOM 2630 C CA . ALA A 1 373 ? 51.215 2.188 -34.423 1.00 45.75 373 ALA A CA 1
ATOM 2631 C C . ALA A 1 373 ? 51.038 3.238 -33.302 1.00 45.75 373 ALA A C 1
ATOM 2633 O O . ALA A 1 373 ? 50.756 4.408 -33.540 1.00 45.75 373 ALA A O 1
ATOM 2634 N N . ILE A 1 374 ? 51.105 2.780 -32.051 1.00 49.00 374 ILE A N 1
ATOM 2635 C CA . ILE A 1 374 ? 51.216 3.611 -30.859 1.00 49.00 374 ILE A CA 1
ATOM 2636 C C . ILE A 1 374 ? 52.640 4.149 -30.899 1.00 49.00 374 ILE A C 1
ATOM 2638 O O . ILE A 1 374 ? 53.586 3.369 -30.859 1.00 49.00 374 ILE A O 1
ATOM 2642 N N . GLY A 1 375 ? 52.785 5.463 -31.056 1.00 46.78 375 GLY A N 1
ATOM 2643 C CA . GLY A 1 375 ? 54.093 6.104 -31.018 1.00 46.78 375 GLY A CA 1
ATOM 2644 C C . GLY A 1 375 ? 54.782 5.813 -29.688 1.00 46.78 375 GLY A C 1
ATOM 2645 O O . GLY A 1 375 ? 54.181 5.998 -28.630 1.00 46.78 375 GLY A O 1
ATOM 2646 N N . ASP A 1 376 ? 56.032 5.362 -29.757 1.00 46.72 376 ASP A N 1
ATOM 2647 C CA . ASP A 1 376 ? 56.940 5.161 -28.625 1.00 46.72 376 ASP A CA 1
ATOM 2648 C C . ASP A 1 376 ? 57.359 6.509 -28.004 1.00 46.72 376 ASP A C 1
ATOM 2650 O O . ASP A 1 376 ? 58.541 6.852 -27.964 1.00 46.72 376 ASP A O 1
ATOM 2654 N N . ASP A 1 377 ? 56.401 7.324 -27.555 1.00 54.06 377 ASP A N 1
ATOM 2655 C CA . ASP A 1 377 ? 56.700 8.594 -26.896 1.00 54.06 377 ASP A CA 1
ATOM 2656 C C . ASP A 1 377 ? 56.770 8.371 -25.368 1.00 54.06 377 ASP A C 1
ATOM 2658 O O . ASP A 1 377 ? 55.753 8.069 -24.730 1.00 54.06 377 ASP A O 1
ATOM 2662 N N . PRO A 1 378 ? 57.953 8.498 -24.730 1.00 57.16 378 PRO A N 1
ATOM 2663 C CA . PRO A 1 378 ? 58.164 8.190 -23.309 1.00 57.16 378 PRO A CA 1
ATOM 2664 C C . PRO A 1 378 ? 57.309 9.024 -22.336 1.00 57.16 378 PRO A C 1
ATOM 2666 O O . PRO A 1 378 ? 57.251 8.723 -21.142 1.00 57.16 378 PRO A O 1
ATOM 2669 N N . LYS A 1 379 ? 56.605 10.050 -22.824 1.00 59.41 379 LYS A N 1
ATOM 2670 C CA . LYS A 1 379 ? 55.696 10.897 -22.039 1.00 59.41 379 LYS A CA 1
ATOM 2671 C C . LYS A 1 379 ? 54.418 10.177 -21.595 1.00 59.41 379 LYS A C 1
ATOM 2673 O O . LYS A 1 379 ? 53.869 10.528 -20.551 1.00 59.41 379 LYS A O 1
ATOM 2678 N N . ASP A 1 380 ? 53.987 9.137 -22.308 1.00 53.53 380 ASP A N 1
ATOM 2679 C CA . ASP A 1 380 ? 52.756 8.410 -21.967 1.00 53.53 380 ASP A CA 1
ATOM 2680 C C . ASP A 1 380 ? 52.911 7.510 -20.722 1.00 53.53 380 ASP A C 1
ATOM 2682 O O . ASP A 1 380 ? 51.936 7.265 -20.004 1.00 53.53 380 ASP A O 1
ATOM 2686 N N . TYR A 1 381 ? 54.139 7.101 -20.380 1.00 59.78 381 TYR A N 1
ATOM 2687 C CA . TYR A 1 381 ? 54.421 6.323 -19.164 1.00 59.78 381 TYR A CA 1
ATOM 2688 C C . TYR A 1 381 ? 54.400 7.173 -17.884 1.00 59.78 381 TYR A C 1
ATOM 2690 O O . TYR A 1 381 ? 54.029 6.679 -16.817 1.00 59.78 381 TYR A O 1
ATOM 2698 N N . ALA A 1 382 ? 54.727 8.467 -17.977 1.00 66.88 382 ALA A N 1
ATOM 2699 C CA . ALA A 1 382 ? 54.717 9.374 -16.827 1.00 66.88 382 ALA A CA 1
ATOM 2700 C C . ALA A 1 382 ? 53.293 9.621 -16.295 1.00 66.88 382 ALA A C 1
ATOM 2702 O O . ALA A 1 382 ? 53.073 9.653 -15.083 1.00 66.88 382 ALA A O 1
ATOM 2703 N N . ILE A 1 383 ? 52.307 9.720 -17.192 1.00 69.88 383 ILE A N 1
ATOM 2704 C CA . ILE A 1 383 ? 50.897 9.929 -16.829 1.00 69.88 383 ILE A CA 1
ATOM 2705 C C . ILE A 1 383 ? 50.339 8.706 -16.089 1.00 69.88 383 ILE A C 1
ATOM 2707 O O . ILE A 1 383 ? 49.615 8.848 -15.102 1.00 69.88 383 ILE A O 1
ATOM 2711 N N . PHE A 1 384 ? 50.721 7.500 -16.518 1.00 64.19 384 PHE A N 1
ATOM 2712 C CA . PHE A 1 384 ? 50.295 6.261 -15.866 1.00 64.19 384 PHE A CA 1
ATOM 2713 C C . PHE A 1 384 ? 50.897 6.110 -14.459 1.00 64.19 384 PHE A C 1
ATOM 2715 O O . PHE A 1 384 ? 50.202 5.696 -13.530 1.00 64.19 384 PHE A O 1
ATOM 2722 N N . GLY A 1 385 ? 52.159 6.517 -14.278 1.00 73.44 385 GLY A N 1
ATOM 2723 C CA . GLY A 1 385 ? 52.810 6.545 -12.965 1.00 73.44 385 GLY A CA 1
ATOM 2724 C C . GLY A 1 385 ? 52.123 7.494 -11.977 1.00 73.44 385 GLY A C 1
ATOM 2725 O O . GLY A 1 385 ? 51.868 7.116 -10.835 1.00 73.44 385 GLY A O 1
ATOM 2726 N N . ILE A 1 386 ? 51.749 8.698 -12.421 1.00 74.00 386 ILE A N 1
ATOM 2727 C CA . ILE A 1 386 ? 51.062 9.691 -11.576 1.00 74.00 386 ILE A CA 1
ATOM 2728 C C . ILE A 1 386 ? 49.665 9.200 -11.158 1.00 74.00 386 ILE A C 1
ATOM 2730 O O . ILE A 1 386 ? 49.289 9.339 -9.993 1.00 74.00 386 ILE A O 1
ATOM 2734 N N . LEU A 1 387 ? 48.915 8.570 -12.070 1.00 72.06 387 LEU A N 1
ATOM 2735 C CA . LEU A 1 387 ? 47.589 8.016 -11.769 1.00 72.06 387 LEU A CA 1
ATOM 2736 C C . LEU A 1 387 ? 47.636 6.907 -10.707 1.00 72.06 387 LEU A C 1
ATOM 2738 O O . LEU A 1 387 ? 46.788 6.882 -9.815 1.00 72.06 387 LEU A O 1
ATOM 2742 N N . MET A 1 388 ? 48.645 6.033 -10.753 1.00 76.38 388 MET A N 1
ATOM 2743 C CA . MET A 1 388 ? 48.821 4.973 -9.752 1.00 76.38 388 MET A CA 1
ATOM 2744 C C . MET A 1 388 ? 49.147 5.527 -8.357 1.00 76.38 388 MET A C 1
ATOM 2746 O O . MET A 1 388 ? 48.624 5.033 -7.358 1.00 76.38 388 MET A O 1
ATOM 2750 N N . VAL A 1 389 ? 49.961 6.586 -8.273 1.00 80.56 389 VAL A N 1
ATOM 2751 C CA . VAL A 1 389 ? 50.298 7.233 -6.992 1.00 80.56 389 VAL A CA 1
ATOM 2752 C C . VAL A 1 389 ? 49.073 7.917 -6.378 1.00 80.56 389 VAL A C 1
ATOM 2754 O O . VAL A 1 389 ? 48.819 7.765 -5.182 1.00 80.56 389 VAL A O 1
ATOM 2757 N N . LEU A 1 390 ? 48.271 8.618 -7.185 1.00 77.19 390 LEU A N 1
ATOM 2758 C CA . LEU A 1 390 ? 47.044 9.269 -6.712 1.00 77.19 390 LEU A CA 1
ATOM 2759 C C . LEU A 1 390 ? 45.996 8.253 -6.231 1.00 77.19 390 LEU A C 1
ATOM 2761 O O . LEU A 1 390 ? 45.379 8.464 -5.185 1.00 77.19 390 LEU A O 1
ATOM 2765 N N . ALA A 1 391 ? 45.846 7.125 -6.933 1.00 73.44 391 ALA A N 1
ATOM 2766 C CA . ALA A 1 391 ? 44.978 6.032 -6.497 1.00 73.44 391 ALA A CA 1
ATOM 2767 C C . ALA A 1 391 ? 45.440 5.431 -5.154 1.00 73.44 391 ALA A C 1
ATOM 2769 O O . ALA A 1 391 ? 44.619 5.209 -4.264 1.00 73.44 391 ALA A O 1
ATOM 2770 N N . GLY A 1 392 ? 46.751 5.246 -4.959 1.00 82.12 392 GLY A N 1
ATOM 2771 C CA . GLY A 1 392 ? 47.312 4.760 -3.693 1.00 82.12 392 GLY A CA 1
ATOM 2772 C C . GLY A 1 392 ? 47.038 5.689 -2.503 1.00 82.12 392 GLY A C 1
ATOM 2773 O O . GLY A 1 392 ? 46.671 5.223 -1.423 1.00 82.12 392 GLY A O 1
ATOM 2774 N N . ILE A 1 393 ? 47.140 7.009 -2.699 1.00 80.44 393 ILE A N 1
ATOM 2775 C CA . ILE A 1 393 ? 46.851 8.005 -1.651 1.00 80.44 393 ILE A CA 1
ATOM 2776 C C . ILE A 1 393 ? 45.364 7.990 -1.262 1.00 80.44 393 ILE A C 1
ATOM 2778 O O . ILE A 1 393 ? 45.041 8.085 -0.074 1.00 80.44 393 ILE A O 1
ATOM 2782 N N . ALA A 1 394 ? 44.459 7.840 -2.234 1.00 74.25 394 ALA A N 1
ATOM 2783 C CA . ALA A 1 394 ? 43.021 7.764 -1.979 1.00 74.25 394 ALA A CA 1
ATOM 2784 C C . ALA A 1 394 ? 42.648 6.523 -1.148 1.00 74.25 394 ALA A C 1
ATOM 2786 O O . ALA A 1 394 ? 41.911 6.636 -0.168 1.00 74.25 394 ALA A O 1
ATOM 2787 N N . VAL A 1 395 ? 43.222 5.361 -1.478 1.00 77.50 395 VAL A N 1
ATOM 2788 C CA . VAL A 1 395 ? 43.003 4.110 -0.732 1.00 77.50 395 VAL A CA 1
ATOM 2789 C C . VAL A 1 395 ? 43.548 4.209 0.698 1.00 77.50 395 VAL A C 1
ATOM 2791 O O . VAL A 1 395 ? 42.857 3.832 1.644 1.00 77.50 395 VAL A O 1
ATOM 2794 N N . TYR A 1 396 ? 44.738 4.791 0.891 1.00 81.69 396 TYR A N 1
ATOM 2795 C CA . TYR A 1 396 ? 45.316 4.989 2.227 1.00 81.69 396 TYR A CA 1
ATOM 2796 C C . TYR A 1 396 ? 44.437 5.879 3.120 1.00 81.69 396 TYR A C 1
ATOM 2798 O O . TYR A 1 396 ? 44.189 5.554 4.282 1.00 81.69 396 TYR A O 1
ATOM 2806 N N . LYS A 1 397 ? 43.912 6.986 2.575 1.00 77.00 397 LYS A N 1
ATOM 2807 C CA . LYS A 1 397 ? 42.999 7.888 3.296 1.00 77.00 397 LYS A CA 1
ATOM 2808 C C . LYS A 1 397 ? 41.708 7.175 3.713 1.00 77.00 397 LYS A C 1
ATOM 2810 O O . LYS A 1 397 ? 41.256 7.375 4.838 1.00 77.00 397 LYS A O 1
ATOM 2815 N N . LEU A 1 398 ? 41.153 6.327 2.846 1.00 71.56 398 LEU A N 1
ATOM 2816 C CA . LEU A 1 398 ? 39.937 5.562 3.135 1.00 71.56 398 LEU A CA 1
ATOM 2817 C C . LEU A 1 398 ? 40.158 4.546 4.271 1.00 71.56 398 LEU A C 1
ATOM 2819 O O . LEU A 1 398 ? 39.339 4.451 5.184 1.00 71.56 398 LEU A O 1
ATOM 2823 N N . GLN A 1 399 ? 41.303 3.856 4.263 1.00 77.88 399 GLN A N 1
ATOM 2824 C CA . GLN A 1 399 ? 41.667 2.878 5.293 1.00 77.88 399 GLN A CA 1
ATOM 2825 C C . GLN A 1 399 ? 41.814 3.524 6.682 1.00 77.88 399 GLN A C 1
ATOM 2827 O O . GLN A 1 399 ? 41.332 2.985 7.679 1.00 77.88 399 GLN A O 1
ATOM 2832 N N . VAL A 1 400 ? 42.449 4.700 6.758 1.00 78.56 400 VAL A N 1
ATOM 2833 C CA . VAL A 1 400 ? 42.642 5.433 8.023 1.00 78.56 400 VAL A CA 1
ATOM 2834 C C . VAL A 1 400 ? 41.306 5.889 8.615 1.00 78.56 400 VAL A C 1
ATOM 2836 O O . VAL A 1 400 ? 41.092 5.763 9.823 1.00 78.56 400 VAL A O 1
ATOM 2839 N N . VAL A 1 401 ? 40.387 6.377 7.777 1.00 76.94 401 VAL A N 1
ATOM 2840 C CA . VAL A 1 401 ? 39.050 6.806 8.216 1.00 76.94 401 VAL A CA 1
ATOM 2841 C C . VAL A 1 401 ? 38.226 5.611 8.700 1.00 76.94 401 VAL A C 1
ATOM 2843 O O . VAL A 1 401 ? 37.645 5.683 9.780 1.00 76.94 401 VAL A O 1
ATOM 2846 N N . SER A 1 402 ? 38.243 4.487 7.975 1.00 73.06 402 SER A N 1
ATOM 2847 C CA . SER A 1 402 ? 37.512 3.276 8.373 1.00 73.06 402 SER A CA 1
ATOM 2848 C C . SER A 1 402 ? 37.973 2.732 9.731 1.00 73.06 402 SER A C 1
ATOM 2850 O O . SER A 1 402 ? 37.144 2.397 10.574 1.00 73.06 402 SER A O 1
ATOM 2852 N N . ASN A 1 403 ? 39.287 2.698 9.981 1.00 73.75 403 ASN A N 1
ATOM 2853 C CA . ASN A 1 403 ? 39.827 2.226 11.260 1.00 73.75 403 ASN A CA 1
ATOM 2854 C C . ASN A 1 403 ? 39.503 3.173 12.428 1.00 73.75 403 ASN A C 1
ATOM 2856 O O . ASN A 1 403 ? 39.330 2.726 13.559 1.00 73.75 403 ASN A O 1
ATOM 2860 N N . SER A 1 404 ? 39.392 4.476 12.160 1.00 78.00 404 SER A N 1
ATOM 2861 C CA . SER A 1 404 ? 39.079 5.481 13.183 1.00 78.00 404 SER A CA 1
ATOM 2862 C C . SER A 1 404 ? 37.606 5.434 13.610 1.00 78.00 404 SER A C 1
ATOM 2864 O O . SER A 1 404 ? 37.298 5.621 14.785 1.00 78.00 404 SER A O 1
ATOM 2866 N N . VAL A 1 405 ? 36.694 5.137 12.678 1.00 72.94 405 VAL A N 1
ATOM 2867 C CA . VAL A 1 405 ? 35.254 5.010 12.962 1.00 72.94 405 VAL A CA 1
ATOM 2868 C C . VAL A 1 405 ? 34.955 3.770 13.813 1.00 72.94 405 VAL A C 1
ATOM 2870 O O . VAL A 1 405 ? 34.147 3.854 14.737 1.00 72.94 405 VAL A O 1
ATOM 2873 N N . LEU A 1 406 ? 35.650 2.653 13.572 1.00 73.81 406 LEU A N 1
ATOM 2874 C CA . LEU A 1 406 ? 35.465 1.418 14.343 1.00 73.81 406 LEU A CA 1
ATOM 2875 C C . LEU A 1 406 ? 35.867 1.589 15.823 1.00 73.81 406 LEU A C 1
ATOM 2877 O O . LEU A 1 406 ? 35.140 1.176 16.723 1.00 73.81 406 LEU A O 1
ATOM 2881 N N . LEU A 1 407 ? 36.985 2.281 16.078 1.00 73.19 407 LEU A N 1
ATOM 2882 C CA . LEU A 1 407 ? 37.457 2.608 17.433 1.00 73.19 407 LEU A CA 1
ATOM 2883 C C . LEU A 1 407 ? 36.489 3.532 18.192 1.00 73.19 407 LEU A C 1
ATOM 2885 O O . LEU A 1 407 ? 36.313 3.398 19.402 1.00 73.19 407 LEU A O 1
ATOM 2889 N N . LEU A 1 408 ? 35.834 4.459 17.490 1.00 68.81 408 LEU A N 1
ATOM 2890 C CA . LEU A 1 408 ? 34.812 5.333 18.075 1.00 68.81 408 LEU A CA 1
ATOM 2891 C C . LEU A 1 408 ? 33.542 4.565 18.476 1.00 68.81 408 LEU A C 1
ATOM 2893 O O . LEU A 1 408 ? 32.929 4.901 19.489 1.00 68.81 408 LEU A O 1
ATOM 2897 N N . GLN A 1 409 ? 33.165 3.518 17.735 1.00 70.75 409 GLN A N 1
ATOM 2898 C CA . GLN A 1 409 ? 31.995 2.690 18.051 1.00 70.75 409 GLN A CA 1
ATOM 2899 C C . GLN A 1 409 ? 32.196 1.832 19.309 1.00 70.75 409 GLN A C 1
ATOM 2901 O O . GLN A 1 409 ? 31.287 1.763 20.138 1.00 70.75 409 GLN A O 1
ATOM 2906 N N . GLU A 1 410 ? 33.383 1.253 19.516 1.00 72.50 410 GLU A N 1
ATOM 2907 C CA . GLU A 1 410 ? 33.689 0.523 20.760 1.00 72.50 410 GLU A CA 1
ATOM 2908 C C . GLU A 1 410 ? 33.676 1.441 21.990 1.00 72.50 410 GLU A C 1
ATOM 2910 O O . GLU A 1 410 ? 33.203 1.053 23.063 1.00 72.50 410 GLU A O 1
ATOM 2915 N N . MET A 1 411 ? 34.120 2.694 21.836 1.00 63.56 411 MET A N 1
ATOM 2916 C CA . MET A 1 411 ? 34.045 3.670 22.924 1.00 63.56 411 MET A CA 1
ATOM 2917 C C . MET A 1 411 ? 32.604 4.074 23.254 1.00 63.56 411 MET A C 1
ATOM 2919 O O . MET A 1 411 ? 32.305 4.319 24.417 1.00 63.56 411 MET A O 1
ATOM 2923 N N . LEU A 1 412 ? 31.692 4.112 22.280 1.00 64.81 412 LEU A N 1
ATOM 2924 C CA . LEU A 1 412 ? 30.296 4.510 22.507 1.00 64.81 412 LEU A CA 1
ATOM 2925 C C . LEU A 1 412 ? 29.417 3.384 23.084 1.00 64.81 412 LEU A C 1
ATOM 2927 O O . LEU A 1 412 ? 28.437 3.680 23.765 1.00 64.81 412 LEU A O 1
ATOM 2931 N N . GLY A 1 413 ? 29.775 2.111 22.877 1.00 63.91 413 GLY A N 1
ATOM 2932 C CA . GLY A 1 413 ? 29.024 0.954 23.392 1.00 63.91 413 GLY A CA 1
ATOM 2933 C C . GLY A 1 413 ? 29.191 0.680 24.894 1.00 63.91 413 GLY A C 1
ATOM 2934 O O . GLY A 1 413 ? 28.388 -0.035 25.490 1.00 63.91 413 GLY A O 1
ATOM 2935 N N . SER A 1 414 ? 30.202 1.263 25.542 1.00 51.25 414 SER A N 1
ATOM 2936 C CA . SER A 1 414 ? 30.505 1.024 26.957 1.00 51.25 414 SER A CA 1
ATOM 2937 C C . SER A 1 414 ? 30.015 2.165 27.855 1.00 51.25 414 SER A C 1
ATOM 2939 O O . SER A 1 414 ? 30.801 2.955 28.363 1.00 51.25 414 SER A O 1
ATOM 2941 N N . GLY A 1 415 ? 28.693 2.247 28.063 1.00 57.75 415 GLY A N 1
ATOM 2942 C CA . GLY A 1 415 ? 28.050 2.861 29.241 1.00 57.75 415 GLY A CA 1
ATOM 2943 C C . GLY A 1 415 ? 28.702 4.123 29.828 1.00 57.75 415 GLY A C 1
ATOM 2944 O O . GLY A 1 415 ? 28.893 4.219 31.043 1.00 57.75 415 GLY A O 1
ATOM 2945 N N . LEU A 1 416 ? 29.079 5.089 28.989 1.00 48.88 416 LEU A N 1
ATOM 2946 C CA . LEU A 1 416 ? 29.741 6.308 29.438 1.00 48.88 416 LEU A CA 1
ATOM 2947 C C . LEU A 1 416 ? 28.732 7.217 30.139 1.00 48.88 416 LEU A C 1
ATOM 2949 O O . LEU A 1 416 ? 27.808 7.747 29.522 1.00 48.88 416 LEU A O 1
ATOM 2953 N N . ARG A 1 417 ? 28.935 7.395 31.454 1.00 60.62 417 ARG A N 1
ATOM 2954 C CA . ARG A 1 417 ? 28.211 8.359 32.295 1.00 60.62 417 ARG A CA 1
ATOM 2955 C C . ARG A 1 417 ? 28.085 9.700 31.568 1.00 60.62 417 ARG A C 1
ATOM 2957 O O . ARG A 1 417 ? 29.069 10.214 31.035 1.00 60.62 417 ARG A O 1
ATOM 2964 N N . SER A 1 418 ? 26.871 10.250 31.623 1.00 63.47 418 SER A N 1
ATOM 2965 C CA . SER A 1 418 ? 26.353 11.468 30.975 1.00 63.47 418 SER A CA 1
ATOM 2966 C C . SER A 1 418 ? 27.321 12.654 30.833 1.00 63.47 418 SER A C 1
ATOM 2968 O O . SER A 1 418 ? 27.157 13.469 29.930 1.00 63.47 418 SER A O 1
ATOM 2970 N N . GLU A 1 419 ? 28.328 12.774 31.694 1.00 67.81 419 GLU A N 1
ATOM 2971 C CA . GLU A 1 419 ? 29.288 13.877 31.699 1.00 67.81 419 GLU A CA 1
ATOM 2972 C C . GLU A 1 419 ? 30.311 13.801 30.547 1.00 67.81 419 GLU A C 1
ATOM 2974 O O . GLU A 1 419 ? 30.664 14.825 29.963 1.00 67.81 419 GLU A O 1
ATOM 2979 N N . LYS A 1 420 ? 30.723 12.595 30.126 1.00 70.25 420 LYS A N 1
ATOM 2980 C CA . LYS A 1 420 ? 31.654 12.435 28.990 1.00 70.25 420 LYS A CA 1
ATOM 2981 C C . LYS A 1 420 ? 30.981 12.585 27.623 1.00 70.25 420 LYS A C 1
ATOM 2983 O O . LYS A 1 420 ? 31.653 12.957 26.663 1.00 70.25 420 LYS A O 1
ATOM 2988 N N . LYS A 1 421 ? 29.662 12.377 27.533 1.00 75.88 421 LYS A N 1
ATOM 2989 C CA . LYS A 1 421 ? 28.897 12.578 26.291 1.00 75.88 421 LYS A CA 1
ATOM 2990 C C . LYS A 1 421 ? 28.913 14.047 25.851 1.00 75.88 421 LYS A C 1
ATOM 2992 O O . LYS A 1 421 ? 29.184 14.331 24.691 1.00 75.88 421 LYS A O 1
ATOM 2997 N N . SER A 1 422 ? 28.748 14.975 26.797 1.00 79.31 422 SER A N 1
ATOM 2998 C CA . SER A 1 422 ? 28.785 16.415 26.506 1.00 79.31 422 SER A CA 1
ATOM 2999 C C . SER A 1 422 ? 30.163 16.898 26.028 1.00 79.31 422 SER A C 1
ATOM 3001 O O . SER A 1 422 ? 30.251 17.767 25.161 1.00 79.31 422 SER A O 1
ATOM 3003 N N . GLN A 1 423 ? 31.257 16.328 26.552 1.00 80.88 423 GLN A N 1
ATOM 3004 C CA . GLN A 1 423 ? 32.603 16.636 26.051 1.00 80.88 423 GLN A CA 1
ATOM 3005 C C . GLN A 1 423 ? 32.824 16.110 24.630 1.00 80.88 423 GLN A C 1
ATOM 3007 O O . GLN A 1 423 ? 33.407 16.818 23.810 1.00 80.88 423 GLN A O 1
ATOM 3012 N N . LEU A 1 424 ? 32.329 14.907 24.327 1.00 80.38 424 LEU A N 1
ATOM 3013 C CA . LEU A 1 424 ? 32.460 14.311 22.999 1.00 80.38 424 LEU A CA 1
ATOM 3014 C C . LEU A 1 424 ? 31.652 15.080 21.941 1.00 80.38 424 LEU A C 1
ATOM 3016 O O . LEU A 1 424 ? 32.148 15.310 20.843 1.00 80.38 424 LEU A O 1
ATOM 3020 N N . GLU A 1 425 ? 30.445 15.540 22.281 1.00 83.62 425 GLU A N 1
ATOM 3021 C CA . GLU A 1 425 ? 29.622 16.372 21.390 1.00 83.62 425 GLU A CA 1
ATOM 3022 C C . GLU A 1 425 ? 30.321 17.697 21.039 1.00 83.62 425 GLU A C 1
ATOM 3024 O O . GLU A 1 425 ? 30.350 18.087 19.872 1.00 83.62 425 GLU A O 1
ATOM 3029 N N . LYS A 1 426 ? 30.987 18.341 22.009 1.00 90.00 426 LYS A N 1
ATOM 3030 C CA . LYS A 1 426 ? 31.772 19.565 21.761 1.00 90.00 426 LYS A CA 1
ATOM 3031 C C . LYS A 1 426 ? 33.004 19.328 20.883 1.00 90.00 426 LYS A C 1
ATOM 3033 O O . LYS A 1 426 ? 33.347 20.182 20.066 1.00 90.00 426 LYS A O 1
ATOM 3038 N N . GLU A 1 427 ? 33.686 18.196 21.044 1.00 89.62 427 GLU A N 1
ATOM 3039 C CA . GLU A 1 427 ? 34.814 17.823 20.177 1.00 89.62 427 GLU A CA 1
ATOM 3040 C C . GLU A 1 427 ? 34.357 17.526 18.743 1.00 89.62 427 GLU A C 1
ATOM 3042 O O . GLU A 1 427 ? 34.992 17.976 17.787 1.00 89.62 427 GLU A O 1
ATOM 3047 N N . MET A 1 428 ? 33.224 16.838 18.580 1.00 82.75 428 MET A N 1
ATOM 3048 C CA . MET A 1 428 ? 32.635 16.555 17.269 1.00 82.75 428 MET A CA 1
ATOM 3049 C C . MET A 1 428 ? 32.236 17.837 16.528 1.00 82.75 428 MET A C 1
ATOM 3051 O O . MET A 1 428 ? 32.537 17.976 15.341 1.00 82.75 428 MET A O 1
ATOM 3055 N N . GLU A 1 429 ? 31.636 18.807 17.222 1.00 91.31 429 GLU A N 1
ATOM 3056 C CA . GLU A 1 429 ? 31.278 20.104 16.636 1.00 91.31 429 GLU A CA 1
ATOM 3057 C C . GLU A 1 429 ? 32.523 20.887 16.177 1.00 91.31 429 GLU A C 1
ATOM 3059 O O . GLU A 1 429 ? 32.542 21.475 15.091 1.00 91.31 429 GLU A O 1
ATOM 3064 N N . LYS A 1 430 ? 33.613 20.830 16.953 1.00 91.81 430 LYS A N 1
ATOM 3065 C CA . LYS A 1 430 ? 34.898 21.431 16.574 1.00 91.81 430 LYS A CA 1
ATOM 3066 C C . LYS A 1 430 ? 35.482 20.784 15.313 1.00 91.81 430 LYS A C 1
ATOM 3068 O O . LYS A 1 430 ? 35.885 21.501 14.399 1.00 91.81 430 LYS A O 1
ATOM 3073 N N . LEU A 1 431 ? 35.481 19.451 15.230 1.00 82.62 431 LEU A N 1
ATOM 3074 C CA . LEU A 1 431 ? 35.980 18.720 14.058 1.00 82.62 431 LEU A CA 1
ATOM 3075 C C . LEU A 1 431 ? 35.151 18.999 12.798 1.00 82.62 431 LEU A C 1
ATOM 3077 O O . LEU A 1 431 ? 35.708 19.117 11.704 1.00 82.62 431 LEU A O 1
ATOM 3081 N N . GLN A 1 432 ? 33.833 19.140 12.937 1.00 87.62 432 GLN A N 1
ATOM 3082 C CA . GLN A 1 432 ? 32.955 19.490 11.823 1.00 87.62 432 GLN A CA 1
ATOM 3083 C C . GLN A 1 432 ? 33.269 20.893 11.284 1.00 87.62 432 GLN A C 1
ATOM 3085 O O . GLN A 1 432 ? 33.401 21.077 10.072 1.00 87.62 432 GLN A O 1
ATOM 3090 N N . LYS A 1 433 ? 33.505 21.854 12.180 1.00 86.75 433 LYS A N 1
ATOM 3091 C CA . LYS A 1 433 ? 33.892 23.223 11.821 1.00 86.75 433 LYS A CA 1
ATOM 3092 C C . LYS A 1 433 ? 35.276 23.295 11.167 1.00 86.75 433 LYS A C 1
ATOM 3094 O O . LYS A 1 433 ? 35.474 24.042 10.206 1.00 86.75 433 LYS A O 1
ATOM 3099 N N . ASP A 1 434 ? 36.223 22.481 11.630 1.00 86.69 434 ASP A N 1
ATOM 3100 C CA . ASP A 1 434 ? 37.536 22.354 10.993 1.00 86.69 434 ASP A CA 1
ATOM 3101 C C . ASP A 1 434 ? 37.409 21.751 9.584 1.00 86.69 434 ASP A C 1
ATOM 3103 O O . ASP A 1 434 ? 38.036 22.250 8.647 1.00 86.69 434 ASP A O 1
ATOM 3107 N N . ARG A 1 435 ? 36.542 20.746 9.383 1.00 86.12 435 ARG A N 1
ATOM 3108 C CA . ARG A 1 435 ? 36.263 20.171 8.054 1.00 86.12 435 ARG A CA 1
ATOM 3109 C C . ARG A 1 435 ? 35.740 21.221 7.073 1.00 86.12 435 ARG A C 1
ATOM 3111 O O . ARG A 1 435 ? 36.245 21.303 5.954 1.00 86.12 435 ARG A O 1
ATOM 3118 N N . GLU A 1 436 ? 34.766 22.025 7.487 1.00 86.69 436 GLU A N 1
ATOM 3119 C CA . GLU A 1 436 ? 34.204 23.109 6.669 1.00 86.69 436 GLU A CA 1
ATOM 3120 C C . GLU A 1 436 ? 35.264 24.171 6.331 1.00 86.69 436 GLU A C 1
ATOM 3122 O O . GLU A 1 436 ? 35.361 24.627 5.189 1.00 86.69 436 GLU A O 1
ATOM 3127 N N . SER A 1 437 ? 36.138 24.498 7.288 1.00 88.31 437 SER A N 1
ATOM 3128 C CA . SER A 1 437 ? 37.289 25.385 7.071 1.00 88.31 437 SER A CA 1
ATOM 3129 C C . SER A 1 437 ? 38.273 24.825 6.033 1.00 88.31 437 SER A C 1
ATOM 3131 O O . SER A 1 437 ? 38.737 25.559 5.154 1.00 88.31 437 SER A O 1
ATOM 3133 N N . TYR A 1 438 ? 38.567 23.520 6.074 1.00 73.25 438 TYR A N 1
ATOM 3134 C CA . TYR A 1 438 ? 39.419 22.866 5.076 1.00 73.25 438 TYR A CA 1
ATOM 3135 C C . TYR A 1 438 ? 38.770 22.815 3.689 1.00 73.25 438 TYR A C 1
ATOM 3137 O O . TYR A 1 438 ? 39.457 23.099 2.708 1.00 73.25 438 TYR A O 1
ATOM 3145 N N . GLN A 1 439 ? 37.470 22.512 3.593 1.00 75.19 439 GLN A N 1
ATOM 3146 C CA . GLN A 1 439 ? 36.741 22.527 2.318 1.00 75.19 439 GLN A CA 1
ATOM 3147 C C . GLN A 1 439 ? 36.746 23.925 1.689 1.00 75.19 439 GLN A C 1
ATOM 3149 O O . GLN A 1 439 ? 37.113 24.067 0.525 1.00 75.19 439 GLN A O 1
ATOM 3154 N N . SER A 1 440 ? 36.480 24.969 2.480 1.00 80.31 440 SER A N 1
ATOM 3155 C CA . SER A 1 440 ? 36.523 26.356 1.999 1.00 80.31 440 SER A CA 1
ATOM 3156 C C . SER A 1 440 ? 37.915 26.779 1.513 1.00 80.31 440 SER A C 1
ATOM 3158 O O . SER A 1 440 ? 38.046 27.484 0.510 1.00 80.31 440 SER A O 1
ATOM 3160 N N . LYS A 1 441 ? 38.984 26.352 2.199 1.00 77.31 441 LYS A N 1
ATOM 3161 C CA . LYS A 1 441 ? 40.360 26.616 1.748 1.00 77.31 441 LYS A CA 1
ATOM 3162 C C . LYS A 1 441 ? 40.685 25.868 0.459 1.00 77.31 441 LYS A C 1
ATOM 3164 O O . LYS A 1 441 ? 41.345 26.438 -0.403 1.00 77.31 441 LYS A O 1
ATOM 3169 N N . PHE A 1 442 ? 40.218 24.632 0.304 1.00 68.69 442 PHE A N 1
ATOM 3170 C CA . PHE A 1 442 ? 40.452 23.850 -0.908 1.00 68.69 442 PHE A CA 1
ATOM 3171 C C . PHE A 1 442 ? 39.769 24.482 -2.130 1.00 68.69 442 PHE A C 1
ATOM 3173 O O . PHE A 1 442 ? 40.425 24.677 -3.150 1.00 68.69 442 PHE A O 1
ATOM 3180 N N . GLU A 1 443 ? 38.513 24.919 -1.996 1.00 70.19 443 GLU A N 1
ATOM 3181 C CA . GLU A 1 443 ? 37.786 25.636 -3.059 1.00 70.19 443 GLU A CA 1
ATOM 3182 C C . GLU A 1 443 ? 38.469 26.947 -3.467 1.00 70.19 443 GLU A C 1
ATOM 3184 O O . GLU A 1 443 ? 38.492 27.299 -4.643 1.00 70.19 443 GLU A O 1
ATOM 3189 N N . LYS A 1 444 ? 39.094 27.656 -2.520 1.00 67.31 444 LYS A N 1
ATOM 3190 C CA . LYS A 1 444 ? 39.844 28.890 -2.812 1.00 67.31 444 LYS A CA 1
ATOM 3191 C C . LYS A 1 444 ? 41.209 28.662 -3.460 1.00 67.31 444 LYS A C 1
ATOM 3193 O O . LYS A 1 444 ? 41.784 29.619 -3.967 1.00 67.31 444 LYS A O 1
ATOM 3198 N N . THR A 1 445 ? 41.737 27.439 -3.423 1.00 58.94 445 THR A N 1
ATOM 3199 C CA . THR A 1 445 ? 43.070 27.116 -3.960 1.00 58.94 445 THR A CA 1
ATOM 3200 C C . THR A 1 445 ? 42.995 26.322 -5.272 1.00 58.94 445 THR A C 1
ATOM 3202 O O . THR A 1 445 ? 44.025 26.114 -5.901 1.00 58.94 445 THR A O 1
ATOM 3205 N N . SER A 1 446 ? 41.804 25.880 -5.706 1.00 46.66 446 SER A N 1
ATOM 3206 C CA . SER A 1 446 ? 41.616 25.122 -6.957 1.00 46.66 446 SER A CA 1
ATOM 3207 C C . SER A 1 446 ? 41.261 25.989 -8.177 1.00 46.66 446 SER A C 1
ATOM 3209 O O . SER A 1 446 ? 40.680 25.472 -9.134 1.00 46.66 446 SER A O 1
ATOM 3211 N N . PHE A 1 447 ? 41.595 27.281 -8.141 1.00 37.38 447 PHE A N 1
ATOM 3212 C CA . PHE A 1 447 ? 41.517 28.187 -9.289 1.00 37.38 447 PHE A CA 1
ATOM 3213 C C . PHE A 1 447 ? 42.902 28.454 -9.870 1.00 37.38 447 PHE A C 1
ATOM 3215 O O . PHE A 1 447 ? 43.805 28.808 -9.075 1.00 37.38 447 PHE A O 1
#

Organism: NCBI:txid2099670